Protein AF-A0A9Q5I5X5-F1 (afdb_monomer)

Nearest PDB structures (foldseek):
  6mdz-assembly2_B  TM=7.468E-01  e=8.535E-21  Homo sapiens
  4z4i-assembly1_A  TM=7.788E-01  e=8.279E-19  Homo sapiens
  7yfx-assembly1_A  TM=6.274E-01  e=2.556E-14  Homo sapiens
  9ij5-assembly1_A  TM=5.877E-01  e=1.198E-13  Mus musculus
  9ij0-assembly1_A  TM=5.237E-01  e=1.253E-14  Mus musculus

Mean predicted aligned error: 12.12 Å

Radius of gyration: 32.07 Å; Cα contacts (8 Å, |Δi|>4): 678; chains: 1; bounding box: 68×73×79 Å

InterPro domains:
  IPR003100 PAZ domain [PF02170] (154-248)
  IPR003100 PAZ domain [PS50821] (141-240)
  IPR036085 PAZ domain superfamily [SSF101690] (148-259)

Foldseek 3Di:
DDDDDDDFDWDWDFDQDDPPPADPDDRDRPTDTDTDDDDPDDDVVLVLCCLQVNCVPDDCVVVQVVVQCFLQVLLVVQFDDAPPDQWTWHDPPPPAWDDQDPFKTKGKTKHWGWDRHRNDIAIDIDIDIFMWTDKDQLQVVQVVCVVVDPDDDVFVFQAQFWKFFQLDPDTDIFGFHGFAPFFQQPDWDAGPVPGTDGNQVCCCVPSVDHDPCRHPGTWTWRDDPPDTDTHHSRRMIGDIPHTGDDDDDPSRVVSSVVVVPDDPVVRLCCCLVPVCVSSQLDPPGPPCVVVVHHHDSDDDDDDDDDDDDDDDPDDLADPDAAEFEEEEEEEEDEPPDPDDPVVLCVLLLVLVLVVCVVSVVRRHHHDNDYHYYYDYQDDCDPVCNQSLVVLVVVVVVCVPDPDHGQEYEYEYQDDPVRVVVSNCCCCVPVPNHHYDYYYSCCSNDPPNPD

Sequence (450 aa):
MCRASYMMALVIVTAPAPSSEELGVRTHNIPYFVTLVGPNPLKSADLAGYLRGENPDYDPAPIVSAFNLIVMAHAAHTGFRALTKDAYYFDPNADTGVPTRPSIKVINSFFASVRPVHKSLIVSVNTCMSMFHVLRSMANALREFMQQSRSAVPQKFFGNMRIVTSYLRYNRRNTVKVIGPGMARWTKIQSEKFGNITVEEYFQKKFHITLCYADDLPVVNVGKEGKDIFVPAELSKIVPGTLFTSELKSGESAALCAANNKMPAGYTQTITIKGLCLLGFEEGTPPIASFRIKILTNMAVVTACVLPAPLMVHGIQFARLAELKHLAVVVLKDGNIEESDSLLKVQVREAVKALIRKCHARGMNVNLDFIMQVLQLHHLSREDPYHDEDVDKVSRLFESLPGRPQIVLALMSNKNKHIYVGLHRYFDVGQDFQSVISLIENMLDKEGHD

Organism: Sanghuangporus baumii (NCBI:txid108892)

Structure (mmCIF, N/CA/C/O backbone):
data_AF-A0A9Q5I5X5-F1
#
_entry.id   AF-A0A9Q5I5X5-F1
#
loop_
_atom_site.group_PDB
_atom_site.id
_atom_site.type_symbol
_atom_site.label_atom_id
_atom_site.label_alt_id
_atom_site.label_comp_id
_atom_site.label_asym_id
_atom_site.label_entity_id
_atom_site.label_seq_id
_atom_site.pdbx_PDB_ins_code
_atom_site.Cartn_x
_atom_site.Cartn_y
_atom_site.Cartn_z
_atom_site.occupancy
_atom_site.B_iso_or_equiv
_atom_site.auth_seq_id
_atom_site.auth_comp_id
_atom_site.auth_asym_id
_atom_site.auth_atom_id
_atom_site.pdbx_PDB_model_num
ATOM 1 N N . MET A 1 1 ? -10.694 -45.005 31.596 1.00 32.09 1 MET A N 1
ATOM 2 C CA . MET A 1 1 ? -12.116 -44.600 31.548 1.00 32.09 1 MET A CA 1
ATOM 3 C C . MET A 1 1 ? -12.290 -43.318 32.354 1.00 32.09 1 MET A C 1
ATOM 5 O O . MET A 1 1 ? -12.273 -43.387 33.569 1.00 32.09 1 MET A O 1
ATOM 9 N N . CYS A 1 2 ? -12.431 -42.170 31.693 1.00 25.84 2 CYS A N 1
ATOM 10 C CA . CYS A 1 2 ? -13.027 -40.960 32.269 1.00 25.84 2 CYS A CA 1
ATOM 11 C C . CYS A 1 2 ? -13.888 -40.351 31.160 1.00 25.84 2 CYS A C 1
ATOM 13 O O . CYS A 1 2 ? -13.375 -39.692 30.260 1.00 25.84 2 CYS A O 1
ATOM 15 N N . ARG A 1 3 ? -15.186 -40.673 31.155 1.00 30.44 3 ARG A N 1
ATOM 16 C CA . ARG A 1 3 ? -16.169 -39.999 30.301 1.00 30.44 3 ARG A CA 1
ATOM 17 C C . ARG A 1 3 ? -16.450 -38.644 30.946 1.00 30.44 3 ARG A C 1
ATOM 19 O O . ARG A 1 3 ? -17.139 -38.588 31.957 1.00 30.44 3 ARG A O 1
ATOM 26 N N . ALA A 1 4 ? -15.896 -37.573 30.389 1.00 34.47 4 ALA A N 1
ATOM 27 C CA . ALA A 1 4 ? -16.369 -36.233 30.697 1.00 34.47 4 ALA A CA 1
ATOM 28 C C . ALA A 1 4 ? -17.728 -36.056 30.005 1.00 34.47 4 ALA A C 1
ATOM 30 O O . ALA A 1 4 ? -17.804 -36.055 28.777 1.00 34.47 4 ALA A O 1
ATOM 31 N N . SER A 1 5 ? -18.807 -35.978 30.784 1.00 35.97 5 SER A N 1
ATOM 32 C CA . SER A 1 5 ? -20.112 -35.549 30.280 1.00 35.97 5 SER A CA 1
ATOM 33 C C . SER A 1 5 ? -19.999 -34.102 29.805 1.00 35.97 5 SER A C 1
ATOM 35 O O . SER A 1 5 ? -19.711 -33.208 30.598 1.00 35.97 5 SER A O 1
ATOM 37 N N . TYR A 1 6 ? -20.206 -33.868 28.510 1.00 44.06 6 TYR A N 1
ATOM 38 C CA . TYR A 1 6 ? -20.207 -32.525 27.938 1.00 44.06 6 TYR A CA 1
ATOM 39 C C . TYR A 1 6 ? -21.566 -31.867 28.194 1.00 44.06 6 TYR A C 1
ATOM 41 O O . TYR A 1 6 ? -22.561 -32.192 27.551 1.00 44.06 6 TYR A O 1
ATOM 49 N N . MET A 1 7 ? -21.609 -30.960 29.168 1.00 40.69 7 MET A N 1
ATOM 50 C CA . MET A 1 7 ? -22.754 -30.086 29.423 1.00 40.69 7 MET A CA 1
ATOM 51 C C . MET A 1 7 ? -22.756 -28.942 28.398 1.00 40.69 7 MET A C 1
ATOM 53 O O . MET A 1 7 ? -21.748 -28.250 28.256 1.00 40.69 7 MET A O 1
ATOM 57 N N . MET A 1 8 ? -23.883 -28.701 27.718 1.00 41.53 8 MET A N 1
ATOM 58 C CA . MET A 1 8 ? -24.123 -27.406 27.071 1.00 41.53 8 MET A CA 1
ATOM 59 C C . MET A 1 8 ? -24.169 -26.342 28.169 1.00 41.53 8 MET A C 1
ATOM 61 O O . MET A 1 8 ? -25.060 -26.359 29.017 1.00 41.53 8 MET A O 1
ATOM 65 N N . ALA A 1 9 ? -23.197 -25.435 28.172 1.00 50.09 9 ALA A N 1
ATOM 66 C CA . ALA A 1 9 ? -23.188 -24.295 29.075 1.00 50.09 9 ALA A CA 1
ATOM 67 C C . ALA A 1 9 ? -23.824 -23.095 28.364 1.00 50.09 9 ALA A C 1
ATOM 69 O O . ALA A 1 9 ? -23.315 -22.621 27.344 1.00 50.09 9 ALA A O 1
ATOM 70 N N . LEU A 1 10 ? -24.940 -22.607 28.907 1.00 44.50 10 LEU A N 1
ATOM 71 C CA . LEU A 1 10 ? -25.486 -21.301 28.556 1.00 44.50 10 LEU A CA 1
ATOM 72 C C . LEU A 1 10 ? -24.720 -20.251 29.362 1.00 44.50 10 LEU A C 1
ATOM 74 O O . LEU A 1 10 ? -24.829 -20.214 30.587 1.00 44.50 10 LEU A O 1
ATOM 78 N N . VAL A 1 11 ? -23.945 -19.405 28.688 1.00 55.41 11 VAL A N 1
ATOM 79 C CA . VAL A 1 11 ? -23.274 -18.276 29.341 1.00 55.41 11 VAL A CA 1
ATOM 80 C C . VAL A 1 11 ? -24.090 -17.022 29.063 1.00 55.41 11 VAL A C 1
ATOM 82 O O . VAL A 1 11 ? -24.252 -16.614 27.911 1.00 55.41 11 VAL A O 1
ATOM 85 N N . ILE A 1 12 ? -24.617 -16.415 30.126 1.00 50.78 12 ILE A N 1
ATOM 86 C CA . ILE A 1 12 ? -25.290 -15.118 30.053 1.00 50.78 12 ILE A CA 1
ATOM 87 C C . ILE A 1 12 ? -24.215 -14.048 30.207 1.00 50.78 12 ILE A C 1
ATOM 89 O O . ILE A 1 12 ? -23.635 -13.892 31.280 1.00 50.78 12 ILE A O 1
ATOM 93 N N . VAL A 1 13 ? -23.945 -13.313 29.130 1.00 54.97 13 VAL A N 1
ATOM 94 C CA . VAL A 1 13 ? -23.037 -12.164 29.167 1.00 54.97 13 VAL A CA 1
ATOM 95 C C . VAL A 1 13 ? -23.876 -10.895 29.149 1.00 54.97 13 VAL A C 1
ATOM 97 O O . VAL A 1 13 ? -24.594 -10.615 28.188 1.00 54.97 13 VAL A O 1
ATOM 100 N N . THR A 1 14 ? -23.788 -10.110 30.219 1.00 44.34 14 THR A N 1
ATOM 101 C CA . THR A 1 14 ? -24.383 -8.773 30.284 1.00 44.34 14 THR A CA 1
ATOM 102 C C . THR A 1 14 ? -23.358 -7.753 29.811 1.00 44.34 14 THR A C 1
ATOM 104 O O . THR A 1 14 ? -22.406 -7.448 30.529 1.00 44.34 14 THR A O 1
ATOM 107 N N . ALA A 1 15 ? -23.544 -7.216 28.607 1.00 43.03 15 ALA A N 1
ATOM 108 C CA . ALA A 1 15 ? -22.810 -6.034 28.175 1.00 43.03 15 ALA A CA 1
ATOM 109 C C . ALA A 1 15 ? -23.585 -4.780 28.613 1.00 43.03 15 ALA A C 1
ATOM 111 O O . ALA A 1 15 ? -24.813 -4.754 28.461 1.00 43.03 15 ALA A O 1
ATOM 112 N N . PRO A 1 16 ? -22.916 -3.732 29.128 1.00 40.72 16 PRO A N 1
ATOM 113 C CA . PRO A 1 16 ? -23.581 -2.459 29.353 1.00 40.72 16 PRO A CA 1
ATOM 114 C C . PRO A 1 16 ? -24.124 -1.959 28.013 1.00 40.72 16 PRO A C 1
ATOM 116 O O . PRO A 1 16 ? -23.385 -1.851 27.030 1.00 40.72 16 PRO A O 1
ATOM 119 N N . ALA A 1 17 ? -25.428 -1.682 27.958 1.00 42.97 17 ALA A N 1
ATOM 120 C CA . ALA A 1 17 ? -26.002 -1.006 26.806 1.00 42.97 17 ALA A CA 1
ATOM 121 C C . ALA A 1 17 ? -25.261 0.333 26.624 1.00 42.97 17 ALA A C 1
ATOM 123 O O . ALA A 1 17 ? -25.012 1.020 27.621 1.00 42.97 17 ALA A O 1
ATOM 124 N N . PRO A 1 18 ? -24.881 0.728 25.393 1.00 39.88 18 PRO A N 1
ATOM 125 C CA . PRO A 1 18 ? -24.406 2.085 25.174 1.00 39.88 18 PRO A CA 1
ATOM 126 C C . PRO A 1 18 ? -25.508 3.024 25.662 1.00 39.88 18 PRO A C 1
ATOM 128 O O . PRO A 1 18 ? -26.647 2.907 25.215 1.00 39.88 18 PRO A O 1
ATOM 131 N N . SER A 1 19 ? -25.191 3.911 26.606 1.00 37.25 19 SER A N 1
ATOM 132 C CA . SER A 1 19 ? -26.142 4.879 27.143 1.00 37.25 19 SER A CA 1
ATOM 133 C C . SER A 1 19 ? -26.564 5.844 26.035 1.00 37.25 19 SER A C 1
ATOM 135 O O . SER A 1 19 ? -25.954 6.887 25.794 1.00 37.25 19 SER A O 1
ATOM 137 N N . SER A 1 20 ? -27.608 5.474 25.301 1.00 38.06 20 SER A N 1
ATOM 138 C CA . SER A 1 20 ? -28.408 6.410 24.533 1.00 38.06 20 SER A CA 1
ATOM 139 C C . SER A 1 20 ? -29.385 7.058 25.506 1.00 38.06 20 SER A C 1
ATOM 141 O O . SER A 1 20 ? -30.491 6.566 25.691 1.00 38.06 20 SER A O 1
ATOM 143 N N . GLU A 1 21 ? -28.990 8.173 26.123 1.00 40.88 21 GLU A N 1
ATOM 144 C CA . GLU A 1 21 ? -29.924 9.097 26.797 1.00 40.88 21 GLU A CA 1
ATOM 145 C C . GLU A 1 21 ? -30.805 9.862 25.784 1.00 40.88 21 GLU A C 1
ATOM 147 O O . GLU A 1 21 ? -31.084 11.052 25.914 1.00 40.88 21 GLU A O 1
ATOM 152 N N . GLU A 1 22 ? -31.241 9.187 24.727 1.00 40.22 22 GLU A N 1
ATOM 153 C CA . GLU A 1 22 ? -32.193 9.711 23.760 1.00 40.22 22 GLU A CA 1
ATOM 154 C C . GLU A 1 22 ? -33.179 8.612 23.438 1.00 40.22 22 GLU A C 1
ATOM 156 O O . GLU A 1 22 ? -32.832 7.691 22.703 1.00 40.22 22 GLU A O 1
ATOM 161 N N . LEU A 1 23 ? -34.357 8.760 24.040 1.00 36.06 23 LEU A N 1
ATOM 162 C CA . LEU A 1 23 ? -35.541 7.904 24.084 1.00 36.06 23 LEU A CA 1
ATOM 163 C C . LEU A 1 23 ? -35.753 7.433 25.517 1.00 36.06 23 LEU A C 1
ATOM 165 O O . LEU A 1 23 ? -34.896 6.777 26.100 1.00 36.06 23 LEU A O 1
ATOM 169 N N . GLY A 1 24 ? -36.910 7.776 26.086 1.00 37.19 24 GLY A N 1
ATOM 170 C CA . GLY A 1 24 ? -37.405 7.281 27.373 1.00 37.19 24 GLY A CA 1
ATOM 171 C C . GLY A 1 24 ? -37.709 5.781 27.335 1.00 37.19 24 GLY A C 1
ATOM 172 O O . GLY A 1 24 ? -38.827 5.359 27.612 1.00 37.19 24 GLY A O 1
ATOM 173 N N . VAL A 1 25 ? -36.716 4.976 26.973 1.00 33.78 25 VAL A N 1
ATOM 174 C CA . VAL A 1 25 ? -36.745 3.523 26.957 1.00 33.78 25 VAL A CA 1
ATOM 175 C C . VAL A 1 25 ? -35.820 3.066 28.070 1.00 33.78 25 VAL A C 1
ATOM 177 O O . VAL A 1 25 ? -34.659 3.464 28.152 1.00 33.78 25 VAL A O 1
ATOM 180 N N . ARG A 1 26 ? -36.388 2.269 28.972 1.00 35.97 26 ARG A N 1
ATOM 181 C CA . ARG A 1 26 ? -35.724 1.712 30.148 1.00 35.97 26 ARG A CA 1
ATOM 182 C C . ARG A 1 26 ? -34.348 1.157 29.774 1.00 35.97 26 ARG A C 1
ATOM 184 O O . ARG A 1 26 ? -34.212 0.422 28.798 1.00 35.97 26 ARG A O 1
ATOM 191 N N . THR A 1 27 ? -33.350 1.478 30.592 1.00 41.78 27 THR A N 1
ATOM 192 C CA . THR A 1 27 ? -32.043 0.822 30.626 1.00 41.78 27 THR A CA 1
ATOM 193 C C . THR A 1 27 ? -32.251 -0.669 30.870 1.00 41.78 27 THR A C 1
ATOM 195 O O . THR A 1 27 ? -32.379 -1.142 31.997 1.00 41.78 27 THR A O 1
ATOM 198 N N . HIS A 1 28 ? -32.365 -1.440 29.799 1.00 46.62 28 HIS A N 1
ATOM 199 C CA . HIS A 1 28 ? -32.334 -2.889 29.876 1.00 46.62 28 HIS A CA 1
ATOM 200 C C . HIS A 1 28 ? -30.960 -3.311 29.378 1.00 46.62 28 HIS A C 1
ATOM 202 O O . HIS A 1 28 ? -30.609 -3.074 28.223 1.00 46.62 28 HIS A O 1
ATOM 208 N N . ASN A 1 29 ? -30.156 -3.877 30.286 1.00 54.09 29 ASN A N 1
ATOM 209 C CA . ASN A 1 29 ? -28.996 -4.678 29.910 1.00 54.09 29 ASN A CA 1
ATOM 210 C C . ASN A 1 29 ? -29.470 -5.624 28.814 1.00 54.09 29 ASN A C 1
ATOM 212 O O . ASN A 1 29 ? -30.373 -6.413 29.075 1.00 54.09 29 ASN A O 1
ATOM 216 N N . ILE A 1 30 ? -28.934 -5.508 27.600 1.00 61.72 30 ILE A N 1
ATOM 217 C CA . ILE A 1 30 ? -29.308 -6.413 26.515 1.00 61.72 30 ILE A CA 1
ATOM 218 C C . ILE A 1 30 ? -28.668 -7.758 26.873 1.00 61.72 30 ILE A C 1
ATOM 220 O O . ILE A 1 30 ? -27.435 -7.840 26.882 1.00 61.72 30 ILE A O 1
ATOM 224 N N . PRO A 1 31 ? -29.452 -8.788 27.241 1.00 68.06 31 PRO A N 1
ATOM 225 C CA . PRO A 1 31 ? -28.880 -10.079 27.564 1.00 68.06 31 PRO A CA 1
ATOM 226 C C . PRO A 1 31 ? -28.430 -10.734 26.259 1.00 68.06 31 PRO A C 1
ATOM 228 O O . PRO A 1 31 ? -29.232 -10.940 25.348 1.00 68.06 31 PRO A O 1
ATOM 231 N N . TYR A 1 32 ? -27.143 -11.058 26.160 1.00 74.88 32 TYR A N 1
ATOM 232 C CA . TYR A 1 32 ? -26.642 -11.897 25.079 1.00 74.88 32 TYR A CA 1
ATOM 233 C C . TYR A 1 32 ? -26.634 -13.344 25.559 1.00 74.88 32 TYR A C 1
ATOM 235 O O . TYR A 1 32 ? -26.002 -13.676 26.565 1.00 74.88 32 TYR A O 1
ATOM 243 N N . PHE A 1 33 ? -27.340 -14.201 24.826 1.00 79.69 33 PHE A N 1
ATOM 244 C CA . PHE A 1 33 ? -27.335 -15.640 25.049 1.00 79.69 33 PHE A CA 1
ATOM 245 C C . PHE A 1 33 ? -26.257 -16.263 24.169 1.00 79.69 33 PHE A C 1
ATOM 247 O O . PHE A 1 33 ? -26.426 -16.385 22.956 1.00 79.69 33 PHE A O 1
ATOM 254 N N . VAL A 1 34 ? -25.131 -16.635 24.775 1.00 80.50 34 VAL A N 1
ATOM 255 C CA . VAL A 1 34 ? -24.061 -17.349 24.076 1.00 80.50 34 VAL A CA 1
ATOM 256 C C . VAL A 1 34 ? -24.222 -18.833 24.365 1.00 80.50 34 VAL A C 1
ATOM 258 O O . VAL A 1 34 ? -24.125 -19.272 25.512 1.00 80.50 34 VAL A O 1
ATOM 261 N N . THR A 1 35 ? -24.481 -19.606 23.312 1.00 81.06 35 THR A N 1
ATOM 262 C CA . THR A 1 35 ? -24.524 -21.066 23.396 1.00 81.06 35 THR A CA 1
ATOM 263 C C . THR A 1 35 ? -23.165 -21.615 22.999 1.00 81.06 35 THR A C 1
ATOM 265 O O . THR A 1 35 ? -22.752 -21.484 21.848 1.00 81.06 35 THR A O 1
ATOM 268 N N . LEU A 1 36 ? -22.470 -22.240 23.945 1.00 78.12 36 LEU A N 1
ATOM 269 C CA . LEU A 1 36 ? -21.253 -22.981 23.646 1.00 78.12 36 LEU A CA 1
ATOM 270 C C . LEU A 1 36 ? -21.645 -24.383 23.172 1.00 78.12 36 LEU A C 1
ATOM 272 O O . LEU A 1 36 ? -22.012 -25.245 23.970 1.00 78.12 36 LEU A O 1
ATOM 276 N N . VAL A 1 37 ? -21.593 -24.600 21.859 1.00 80.94 37 VAL A N 1
ATOM 277 C CA . VAL A 1 37 ? -21.683 -25.944 21.276 1.00 80.94 37 VAL A CA 1
ATOM 278 C C . VAL A 1 37 ? -20.314 -26.601 21.446 1.00 80.94 37 VAL A C 1
ATOM 280 O O . VAL A 1 37 ? -19.300 -25.937 21.245 1.00 80.94 37 VAL A O 1
ATOM 283 N N . GLY A 1 38 ? -20.303 -27.858 21.905 1.00 70.31 38 GLY A N 1
ATOM 284 C CA . GLY A 1 38 ? -19.133 -28.553 22.453 1.00 70.31 38 GLY A CA 1
ATOM 285 C C . GLY A 1 38 ? -17.821 -28.362 21.673 1.00 70.31 38 GLY A C 1
ATOM 286 O O . GLY A 1 38 ? -17.835 -28.155 20.459 1.00 70.31 38 GLY A O 1
ATOM 287 N N . PRO A 1 39 ? -16.665 -28.432 22.354 1.00 72.62 39 PRO A N 1
ATOM 288 C CA . PRO A 1 39 ? -15.393 -28.135 21.715 1.00 72.62 39 PRO A CA 1
ATOM 289 C C . PRO A 1 39 ? -15.088 -29.179 20.641 1.00 72.62 39 PRO A C 1
ATOM 291 O O . PRO A 1 39 ? -15.141 -30.375 20.918 1.00 72.62 39 PRO A O 1
ATOM 294 N N . ASN A 1 40 ? -14.706 -28.735 19.443 1.00 80.94 40 ASN A N 1
ATOM 295 C CA . ASN A 1 40 ? -13.972 -29.589 18.515 1.00 80.94 40 ASN A CA 1
ATOM 296 C C . ASN A 1 40 ? -12.549 -29.770 19.085 1.00 80.94 40 ASN A C 1
ATOM 298 O O . ASN A 1 40 ? -11.802 -28.787 19.130 1.00 80.94 40 ASN A O 1
ATOM 302 N N . PRO A 1 41 ? -12.176 -30.951 19.612 1.00 87.06 41 PRO A N 1
ATOM 303 C CA . PRO A 1 41 ? -10.925 -31.104 20.340 1.00 87.06 41 PRO A CA 1
ATOM 304 C C . PRO A 1 41 ? -9.737 -31.102 19.374 1.00 87.06 41 PRO A C 1
ATOM 306 O O . PRO A 1 41 ? -9.556 -32.027 18.589 1.00 87.06 41 PRO A O 1
ATOM 309 N N . LEU A 1 42 ? -8.885 -30.083 19.481 1.00 91.56 42 LEU A N 1
ATOM 310 C CA . LEU A 1 42 ? -7.644 -29.976 18.713 1.00 91.56 42 LEU A CA 1
ATOM 311 C C . LEU A 1 42 ? -6.486 -30.539 19.542 1.00 91.56 42 LEU A C 1
ATOM 313 O O . LEU A 1 42 ? -6.145 -29.992 20.591 1.00 91.56 42 LEU A O 1
ATOM 317 N N . LYS A 1 43 ? -5.884 -31.646 19.095 1.00 91.88 43 LYS A N 1
ATOM 318 C CA . LYS A 1 43 ? -4.808 -32.322 19.831 1.00 91.88 43 LYS A CA 1
ATOM 319 C C . LYS A 1 43 ? -3.441 -31.920 19.287 1.00 91.88 43 LYS A C 1
ATOM 321 O O . LYS A 1 43 ? -3.111 -32.179 18.135 1.00 91.88 43 LYS A O 1
ATOM 326 N N . SER A 1 44 ? -2.585 -31.379 20.152 1.00 90.31 44 SER A N 1
ATOM 327 C CA . SER A 1 44 ? -1.198 -31.057 19.785 1.00 90.31 44 SER A CA 1
ATOM 328 C C . SER A 1 44 ? -0.366 -32.296 19.423 1.00 90.31 44 SER A C 1
ATOM 330 O O . SER A 1 44 ? 0.612 -32.172 18.692 1.00 90.31 44 SER A O 1
ATOM 332 N N . ALA A 1 45 ? -0.754 -33.484 19.903 1.00 92.19 45 ALA A N 1
ATOM 333 C CA . ALA A 1 45 ? -0.107 -34.748 19.551 1.00 92.19 45 ALA A CA 1
ATOM 334 C C . ALA A 1 45 ? -0.254 -35.084 18.056 1.00 92.19 45 ALA A C 1
ATOM 336 O O . ALA A 1 45 ? 0.720 -35.514 17.440 1.00 92.19 45 ALA A O 1
ATOM 337 N N . ASP A 1 46 ? -1.427 -34.819 17.473 1.00 93.69 46 ASP A N 1
ATOM 338 C CA . ASP A 1 46 ? -1.703 -35.084 16.056 1.00 93.69 46 ASP A CA 1
ATOM 339 C C . ASP A 1 46 ? -0.855 -34.156 15.173 1.00 93.69 46 ASP A C 1
ATOM 341 O O . ASP A 1 46 ? -0.182 -34.609 14.245 1.00 93.69 46 ASP A O 1
ATOM 345 N N . LEU A 1 47 ? -0.761 -32.873 15.553 1.00 94.62 47 LEU A N 1
ATOM 346 C CA . LEU A 1 47 ? 0.163 -31.934 14.916 1.00 94.62 47 LEU A CA 1
ATOM 347 C C . LEU A 1 47 ? 1.617 -32.404 15.039 1.00 94.62 47 LEU A C 1
ATOM 349 O O . LEU A 1 47 ? 2.361 -32.332 14.070 1.00 94.62 47 LEU A O 1
ATOM 353 N N . ALA A 1 48 ? 2.040 -32.903 16.202 1.00 94.19 48 ALA A N 1
ATOM 354 C CA . ALA A 1 48 ? 3.407 -33.384 16.381 1.00 94.19 48 ALA A CA 1
ATOM 355 C C . ALA A 1 48 ? 3.731 -34.575 15.456 1.00 94.19 48 ALA A C 1
ATOM 357 O O . ALA A 1 48 ? 4.838 -34.632 14.921 1.00 94.19 48 ALA A O 1
ATOM 358 N N . GLY A 1 49 ? 2.773 -35.484 15.238 1.00 94.81 49 GLY A N 1
ATOM 359 C CA . GLY A 1 49 ? 2.893 -36.569 14.258 1.00 94.81 49 GLY A CA 1
ATOM 360 C C . GLY A 1 49 ? 3.019 -36.047 12.824 1.00 94.81 49 GLY A C 1
ATOM 361 O O . GLY A 1 49 ? 3.932 -36.447 12.101 1.00 94.81 49 GLY A O 1
ATOM 362 N N . TYR A 1 50 ? 2.185 -35.075 12.440 1.00 95.75 50 TYR A N 1
ATOM 363 C CA . TYR A 1 50 ? 2.280 -34.397 11.141 1.00 95.75 50 TYR A CA 1
ATOM 364 C C . TYR A 1 50 ? 3.650 -33.735 10.924 1.00 95.75 50 TYR A C 1
ATOM 366 O O . TYR A 1 50 ? 4.297 -33.957 9.903 1.00 95.75 50 TYR A O 1
ATOM 374 N N . LEU A 1 51 ? 4.161 -32.989 11.912 1.00 95.50 51 LEU A N 1
ATOM 375 C CA . LEU A 1 51 ? 5.461 -32.306 11.816 1.00 95.50 51 LEU A CA 1
ATOM 376 C C . LEU A 1 51 ? 6.643 -33.280 11.674 1.00 95.50 51 LEU A C 1
ATOM 378 O O . LEU A 1 51 ? 7.665 -32.923 11.083 1.00 95.50 51 LEU A O 1
ATOM 382 N N . ARG A 1 52 ? 6.524 -34.501 12.212 1.00 95.94 52 ARG A N 1
ATOM 383 C CA . ARG A 1 52 ? 7.520 -35.572 12.048 1.00 95.94 52 ARG A CA 1
ATOM 384 C C . ARG A 1 52 ? 7.372 -36.344 10.733 1.00 95.94 52 ARG A C 1
ATOM 386 O O . ARG A 1 52 ? 8.286 -37.087 10.387 1.00 95.94 52 ARG A O 1
ATOM 393 N N . GLY A 1 53 ? 6.280 -36.139 9.996 1.00 93.81 53 GLY A N 1
ATOM 394 C CA . GLY A 1 53 ? 5.948 -36.889 8.784 1.00 93.81 53 GLY A CA 1
ATOM 395 C C . GLY A 1 53 ? 5.306 -38.255 9.051 1.00 93.81 53 GLY A C 1
ATOM 396 O O . GLY A 1 53 ? 5.249 -39.075 8.146 1.00 93.81 53 GLY A O 1
ATOM 397 N N . GLU A 1 54 ? 4.834 -38.515 10.275 1.00 94.69 54 GLU A N 1
ATOM 398 C CA . GLU A 1 54 ? 4.185 -39.783 10.655 1.00 94.69 54 GLU A CA 1
ATOM 399 C C . GLU A 1 54 ? 2.740 -39.873 10.151 1.00 94.69 54 GLU A C 1
ATOM 401 O O . GLU A 1 54 ? 2.236 -40.964 9.906 1.00 94.69 54 GLU A O 1
ATOM 406 N N . ASN A 1 55 ? 2.073 -38.725 10.006 1.00 92.06 55 ASN A N 1
ATOM 407 C CA . ASN A 1 55 ? 0.710 -38.632 9.497 1.00 92.06 55 ASN A CA 1
ATOM 408 C C . ASN A 1 55 ? 0.615 -37.496 8.465 1.00 92.06 55 ASN A C 1
ATOM 410 O O . ASN A 1 55 ? 0.231 -36.383 8.829 1.00 92.06 55 ASN A O 1
ATOM 414 N N . PRO A 1 56 ? 1.026 -37.735 7.208 1.00 89.12 56 PRO A N 1
ATOM 415 C CA . PRO A 1 56 ? 1.037 -36.703 6.171 1.00 89.12 56 PRO A CA 1
ATOM 416 C C . PRO A 1 56 ? -0.371 -36.255 5.752 1.00 89.12 56 PRO A C 1
ATOM 418 O O . PRO A 1 56 ? -0.523 -35.128 5.292 1.00 89.12 56 PRO A O 1
ATOM 421 N N . ASP A 1 57 ? -1.387 -37.101 5.952 1.00 93.69 57 ASP A N 1
ATOM 422 C CA . ASP A 1 57 ? -2.778 -36.833 5.564 1.00 93.69 57 ASP A CA 1
ATOM 423 C C . ASP A 1 57 ? -3.555 -36.014 6.610 1.00 93.69 57 ASP A C 1
ATOM 425 O O . ASP A 1 57 ? -4.686 -35.590 6.368 1.00 93.69 57 ASP A O 1
ATOM 429 N N . TYR A 1 58 ? -2.976 -35.790 7.794 1.00 94.44 58 TYR A N 1
ATOM 430 C CA . TYR A 1 58 ? -3.568 -34.924 8.811 1.00 94.44 58 TYR A CA 1
ATOM 431 C C . TYR A 1 58 ? -3.654 -33.481 8.309 1.00 94.44 58 TYR A C 1
ATOM 433 O O . TYR A 1 58 ? -2.645 -32.912 7.904 1.00 94.44 58 TYR A O 1
ATOM 441 N N . ASP A 1 59 ? -4.831 -32.861 8.419 1.00 94.50 59 ASP A N 1
ATOM 442 C CA . ASP A 1 59 ? -5.014 -31.435 8.142 1.00 94.50 59 ASP A CA 1
ATOM 443 C C . ASP A 1 59 ? -4.602 -30.582 9.362 1.00 94.50 59 ASP A C 1
ATOM 445 O O . ASP A 1 59 ? -5.317 -30.549 10.374 1.00 94.50 59 ASP A O 1
ATOM 449 N N . PRO A 1 60 ? -3.472 -29.847 9.307 1.00 94.88 60 PRO A N 1
ATOM 450 C CA . PRO A 1 60 ? -3.044 -29.002 10.411 1.00 94.88 60 PRO A CA 1
ATOM 451 C C . PRO A 1 60 ? -3.794 -27.664 10.473 1.00 94.88 60 PRO A C 1
ATOM 453 O O . PRO A 1 60 ? -3.610 -26.930 11.447 1.00 94.88 60 PRO A O 1
ATOM 456 N N . ALA A 1 61 ? -4.613 -27.298 9.479 1.00 94.62 61 ALA A N 1
ATOM 457 C CA . ALA A 1 61 ? -5.186 -25.957 9.381 1.00 94.62 61 ALA A CA 1
ATOM 458 C C . ALA A 1 61 ? -6.026 -25.542 10.608 1.00 94.62 61 ALA A C 1
ATOM 460 O O . ALA A 1 61 ? -5.805 -24.432 11.109 1.00 94.62 61 ALA A O 1
ATOM 461 N N . PRO A 1 62 ? -6.911 -26.387 11.181 1.00 95.00 62 PRO A N 1
ATOM 462 C CA . PRO A 1 62 ? -7.705 -26.001 12.349 1.00 95.00 62 PRO A CA 1
ATOM 463 C C . PRO A 1 62 ? -6.851 -25.692 13.586 1.00 95.00 62 PRO A C 1
ATOM 465 O O . PRO A 1 62 ? -7.068 -24.685 14.265 1.00 95.00 62 PRO A O 1
ATOM 468 N N . ILE A 1 63 ? -5.837 -26.520 13.866 1.00 94.94 63 ILE A N 1
ATOM 469 C CA . ILE A 1 63 ? -4.951 -26.321 15.021 1.00 94.94 63 ILE A CA 1
ATOM 470 C C . ILE A 1 63 ? -3.972 -25.164 14.803 1.00 94.94 63 ILE A C 1
ATOM 472 O O . ILE A 1 63 ? -3.727 -24.390 15.728 1.00 94.94 63 ILE A O 1
ATOM 476 N N . VAL A 1 64 ? -3.478 -24.973 13.577 1.00 95.25 64 VAL A N 1
ATOM 477 C CA . VAL A 1 64 ? -2.665 -23.804 13.209 1.00 95.25 64 VAL A CA 1
ATOM 478 C C . VAL A 1 64 ? -3.481 -22.517 13.347 1.00 95.25 64 VAL A C 1
ATOM 480 O O . VAL A 1 64 ? -2.977 -21.533 13.884 1.00 95.25 64 VAL A O 1
ATOM 483 N N . SER A 1 65 ? -4.757 -22.521 12.950 1.00 94.31 65 SER A N 1
ATOM 484 C CA . SER A 1 65 ? -5.663 -21.386 13.153 1.00 94.31 65 SER A CA 1
ATOM 485 C C . SER A 1 65 ? -5.862 -21.072 14.638 1.00 94.31 65 SER A C 1
ATOM 487 O O . SER A 1 65 ? -5.815 -19.906 15.026 1.00 94.31 65 SER A O 1
ATOM 489 N N . ALA A 1 66 ? -6.030 -22.089 15.489 1.00 93.69 66 ALA A N 1
ATOM 490 C CA . ALA A 1 66 ? -6.118 -21.892 16.935 1.00 93.69 66 ALA A CA 1
ATOM 491 C C . ALA A 1 66 ? -4.834 -21.265 17.505 1.00 93.69 66 ALA A C 1
ATOM 493 O O . ALA A 1 66 ? -4.904 -20.302 18.268 1.00 93.69 66 ALA A O 1
ATOM 494 N N . PHE A 1 67 ? -3.658 -21.740 17.081 1.00 94.88 67 PHE A N 1
ATOM 495 C CA . PHE A 1 67 ? -2.388 -21.128 17.470 1.00 94.88 67 PHE A CA 1
ATOM 496 C C . PHE A 1 67 ? -2.248 -19.684 16.975 1.00 94.88 67 PHE A C 1
ATOM 498 O O . PHE A 1 67 ? -1.805 -18.832 17.741 1.00 94.88 67 PHE A O 1
ATOM 505 N N . ASN A 1 68 ? -2.679 -19.375 15.749 1.00 94.25 68 ASN A N 1
ATOM 506 C CA . ASN A 1 68 ? -2.700 -18.002 15.238 1.00 94.25 68 ASN A CA 1
ATOM 507 C C . ASN A 1 68 ? -3.574 -17.082 16.102 1.00 94.25 68 ASN A C 1
ATOM 509 O O . ASN A 1 68 ? -3.154 -15.972 16.418 1.00 94.25 68 ASN A O 1
ATOM 513 N N . LEU A 1 69 ? -4.751 -17.538 16.542 1.00 92.12 69 LEU A N 1
ATOM 514 C CA . LEU A 1 69 ? -5.602 -16.757 17.448 1.00 92.12 69 LEU A CA 1
ATOM 515 C C . LEU A 1 69 ? -4.906 -16.477 18.786 1.00 92.12 69 LEU A C 1
ATOM 517 O O . LEU A 1 69 ? -4.968 -15.352 19.274 1.00 92.12 69 LEU A O 1
ATOM 521 N N . ILE A 1 70 ? -4.213 -17.468 19.357 1.00 93.00 70 ILE A N 1
ATOM 522 C CA . ILE A 1 70 ? -3.488 -17.318 20.630 1.00 93.00 70 ILE A CA 1
ATOM 523 C C . ILE A 1 70 ? -2.327 -16.328 20.486 1.00 93.00 70 ILE A C 1
ATOM 525 O O . ILE A 1 70 ? -2.185 -15.420 21.303 1.00 93.00 70 ILE A O 1
ATOM 529 N N . VAL A 1 71 ? -1.517 -16.491 19.438 1.00 92.25 71 VAL A N 1
ATOM 530 C CA . VAL A 1 71 ? -0.330 -15.667 19.168 1.00 92.25 71 VAL A CA 1
ATOM 531 C C . VAL A 1 71 ? -0.712 -14.215 18.864 1.00 92.25 71 VAL A C 1
ATOM 533 O O . VAL A 1 71 ? -0.013 -13.302 19.287 1.00 92.25 71 VAL A O 1
ATOM 536 N N . MET A 1 72 ? -1.842 -13.975 18.193 1.00 89.94 72 MET A N 1
ATOM 537 C CA . MET A 1 72 ? -2.279 -12.618 17.835 1.00 89.94 72 MET A CA 1
ATOM 538 C C . MET A 1 72 ? -3.158 -11.939 18.893 1.00 89.94 72 MET A C 1
ATOM 540 O O . MET A 1 72 ? -3.407 -10.737 18.793 1.00 89.94 72 MET A O 1
ATOM 544 N N . ALA A 1 73 ? -3.628 -12.667 19.910 1.00 90.94 73 ALA A N 1
ATOM 545 C CA . ALA A 1 73 ? -4.574 -12.145 20.896 1.00 90.94 73 ALA A CA 1
ATOM 546 C C . ALA A 1 73 ? -4.046 -10.911 21.640 1.00 90.94 73 ALA A C 1
ATOM 548 O O . ALA A 1 73 ? -4.773 -9.929 21.781 1.00 90.94 73 ALA A O 1
ATOM 549 N N . HIS A 1 74 ? -2.782 -10.923 22.075 1.00 90.50 74 HIS A N 1
ATOM 550 C CA . HIS A 1 74 ? -2.189 -9.780 22.773 1.00 90.50 74 HIS A CA 1
ATOM 551 C C . HIS A 1 74 ? -2.196 -8.525 21.890 1.00 90.50 74 HIS A C 1
ATOM 553 O O . HIS A 1 74 ? -2.756 -7.498 22.273 1.00 90.50 74 HIS A O 1
ATOM 559 N N . ALA A 1 75 ? -1.666 -8.640 20.668 1.00 88.94 75 ALA A N 1
ATOM 560 C CA . ALA A 1 75 ? -1.646 -7.557 19.690 1.00 88.94 75 ALA A CA 1
ATOM 561 C C . ALA A 1 75 ? -3.056 -7.050 19.333 1.00 88.94 75 ALA A C 1
ATOM 563 O O . ALA A 1 75 ? -3.239 -5.863 19.069 1.00 88.94 75 ALA A O 1
ATOM 564 N N . ALA A 1 76 ? -4.069 -7.922 19.365 1.00 86.81 76 ALA A N 1
ATOM 565 C CA . ALA A 1 76 ? -5.460 -7.538 19.147 1.00 86.81 76 ALA A CA 1
ATOM 566 C C . ALA A 1 76 ? -6.064 -6.697 20.275 1.00 86.81 76 ALA A C 1
ATOM 568 O O . ALA A 1 76 ? -6.969 -5.902 20.015 1.00 86.81 76 ALA A O 1
ATOM 569 N N . HIS A 1 77 ? -5.567 -6.850 21.502 1.00 85.06 77 HIS A N 1
ATOM 570 C CA . HIS A 1 77 ? -5.998 -6.058 22.649 1.00 85.06 77 HIS A CA 1
ATOM 571 C C . HIS A 1 77 ? -5.231 -4.740 22.786 1.00 85.06 77 HIS A C 1
ATOM 573 O O . HIS A 1 77 ? -5.823 -3.734 23.176 1.00 85.06 77 HIS A O 1
ATOM 579 N N . THR A 1 78 ? -3.931 -4.739 22.486 1.00 84.50 78 THR A N 1
ATOM 580 C CA . THR A 1 78 ? -3.048 -3.578 22.696 1.00 84.50 78 THR A CA 1
ATOM 581 C C . THR A 1 78 ? -2.898 -2.701 21.455 1.00 84.50 78 THR A C 1
ATOM 583 O O . THR A 1 78 ? -2.680 -1.494 21.567 1.00 84.50 78 THR A O 1
ATOM 586 N N . GLY A 1 79 ? -3.033 -3.291 20.270 1.00 83.38 79 GLY A N 1
ATOM 587 C CA . GLY A 1 79 ? -2.951 -2.612 18.988 1.00 83.38 79 GLY A CA 1
ATOM 588 C C . GLY A 1 79 ? -4.312 -2.365 18.345 1.00 83.38 79 GLY A C 1
ATOM 589 O O . GLY A 1 79 ? -5.385 -2.556 18.918 1.00 83.38 79 GLY A O 1
ATOM 590 N N . PHE A 1 80 ? -4.267 -1.934 17.092 1.00 80.00 80 PHE A N 1
ATOM 591 C CA . PHE A 1 80 ? -5.430 -1.845 16.224 1.00 80.00 80 PHE A CA 1
ATOM 592 C C . PHE A 1 80 ? -5.090 -2.389 14.840 1.00 80.00 80 PHE A C 1
ATOM 594 O O . PHE A 1 80 ? -3.965 -2.287 14.353 1.00 80.00 80 PHE A O 1
ATOM 601 N N . ARG A 1 81 ? -6.095 -2.961 14.183 1.00 77.44 81 ARG A N 1
ATOM 602 C CA . ARG A 1 81 ? -5.971 -3.504 12.834 1.00 77.44 81 ARG A CA 1
ATOM 603 C C . ARG A 1 81 ? -6.577 -2.526 11.832 1.00 77.44 81 ARG A C 1
ATOM 605 O O . ARG A 1 81 ? -7.688 -2.034 12.039 1.00 77.44 81 ARG A O 1
ATOM 612 N N . ALA A 1 82 ? -5.859 -2.238 10.749 1.00 69.06 82 ALA A N 1
ATOM 613 C CA . ALA A 1 82 ? -6.450 -1.545 9.608 1.00 69.06 82 ALA A CA 1
ATOM 614 C C . ALA A 1 82 ? -7.348 -2.531 8.842 1.00 69.06 82 ALA A C 1
ATOM 616 O O . ALA A 1 82 ? -6.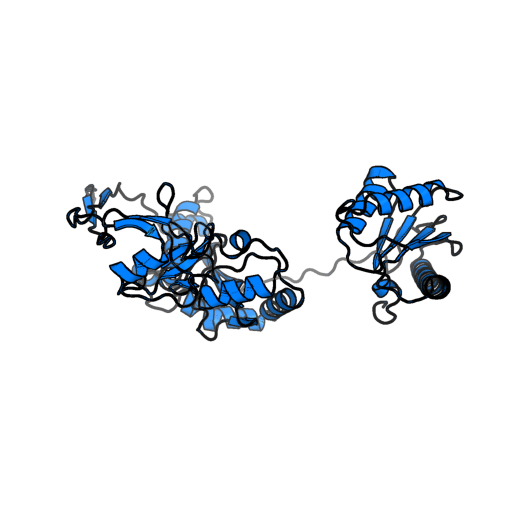958 -3.678 8.644 1.00 69.06 82 ALA A O 1
ATOM 617 N N . LEU A 1 83 ? -8.531 -2.087 8.399 1.00 59.62 83 LEU A N 1
ATOM 618 C CA . LEU 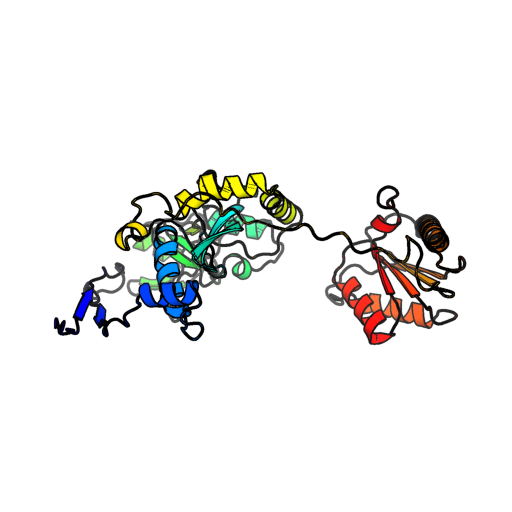A 1 83 ? -9.578 -2.925 7.779 1.00 59.62 83 LEU A CA 1
ATOM 619 C C . LEU A 1 83 ? -9.083 -3.847 6.647 1.00 59.62 83 LEU A C 1
ATOM 621 O O . LEU A 1 83 ? -9.685 -4.884 6.404 1.00 59.62 83 LEU A O 1
ATOM 625 N N . THR A 1 84 ? -7.992 -3.485 5.973 1.00 57.25 84 THR A N 1
ATOM 626 C CA . THR A 1 84 ? -7.462 -4.179 4.793 1.00 57.25 84 THR A CA 1
ATOM 627 C C . THR A 1 84 ? -6.178 -4.973 5.036 1.00 57.25 84 THR A C 1
ATOM 629 O O . THR A 1 84 ? -5.641 -5.534 4.086 1.00 57.25 84 THR A O 1
ATOM 632 N N . LYS A 1 85 ? -5.638 -5.014 6.264 1.00 62.47 85 LYS A N 1
ATOM 633 C CA . LYS A 1 85 ? -4.336 -5.655 6.532 1.00 62.47 85 LYS A CA 1
ATOM 634 C C . LYS A 1 85 ? -4.420 -6.638 7.685 1.00 62.47 85 LYS A C 1
ATOM 636 O O . LYS A 1 85 ? -5.068 -6.341 8.679 1.00 62.47 85 LYS A O 1
ATOM 641 N N . ASP A 1 86 ? -3.734 -7.775 7.580 1.00 73.19 86 ASP A N 1
ATOM 642 C CA . ASP A 1 86 ? -3.617 -8.769 8.664 1.00 73.19 86 ASP A CA 1
ATOM 643 C C . ASP A 1 86 ? -2.629 -8.362 9.770 1.00 73.19 86 ASP A C 1
ATOM 645 O O . ASP A 1 86 ? -2.488 -9.060 10.770 1.00 73.19 86 ASP A O 1
ATOM 649 N N . ALA A 1 87 ? -1.954 -7.223 9.618 1.00 83.19 87 ALA A N 1
ATOM 650 C CA . ALA A 1 87 ? -0.981 -6.724 10.577 1.00 83.19 87 ALA A CA 1
ATOM 651 C C . ALA A 1 87 ? -1.615 -5.823 11.646 1.00 83.19 87 ALA A C 1
ATOM 653 O O . ALA A 1 87 ? -2.583 -5.097 11.390 1.00 83.19 87 ALA A O 1
ATOM 654 N N . TYR A 1 88 ? -1.009 -5.827 12.832 1.00 85.25 88 TYR A N 1
ATOM 655 C CA . TYR A 1 88 ? -1.392 -4.952 13.933 1.00 85.25 88 TYR A CA 1
ATOM 656 C C . TYR A 1 88 ? -0.486 -3.736 13.983 1.00 85.25 88 TYR A C 1
ATOM 658 O O . TYR A 1 88 ? 0.740 -3.831 13.883 1.00 85.25 88 TYR A O 1
ATOM 666 N N . TYR A 1 89 ? -1.126 -2.587 14.134 1.00 82.69 89 TYR A N 1
ATOM 667 C CA . TYR A 1 89 ? -0.500 -1.295 14.324 1.00 82.69 89 TYR A CA 1
ATOM 668 C C . TYR A 1 89 ? -0.604 -0.916 15.793 1.00 82.69 89 TYR A C 1
ATOM 670 O O . TYR A 1 89 ? -1.584 -1.233 16.468 1.00 82.69 89 TYR A O 1
ATOM 678 N N . PHE A 1 90 ? 0.406 -0.213 16.276 1.00 78.56 90 PHE A N 1
ATOM 679 C CA . PHE A 1 90 ? 0.523 0.188 17.672 1.00 78.56 90 PHE A CA 1
ATOM 680 C C . PHE A 1 90 ? 0.617 1.716 17.752 1.00 78.56 90 PHE A C 1
ATOM 682 O O . PHE A 1 90 ? 0.804 2.367 16.721 1.00 78.56 90 PHE A O 1
ATOM 689 N N . ASP A 1 91 ? 0.395 2.286 18.943 1.00 64.69 91 ASP A N 1
ATOM 690 C CA . ASP A 1 91 ? 0.097 3.716 19.144 1.00 64.69 91 ASP A CA 1
ATOM 691 C C . ASP A 1 91 ? 0.986 4.655 18.290 1.00 64.69 91 ASP A C 1
ATOM 693 O O . ASP A 1 91 ? 2.215 4.619 18.420 1.00 64.69 91 ASP A O 1
ATOM 697 N N . PRO A 1 92 ? 0.392 5.520 17.438 1.00 53.50 92 PRO A N 1
ATOM 698 C CA . PRO A 1 92 ? 1.129 6.500 16.638 1.00 53.50 92 PRO A CA 1
ATOM 699 C C . PRO A 1 92 ? 1.886 7.547 17.460 1.00 53.50 92 PRO A C 1
ATOM 701 O O . PRO A 1 92 ? 2.795 8.187 16.929 1.00 53.50 92 PRO A O 1
ATOM 704 N N . ASN A 1 93 ? 1.483 7.775 18.712 1.00 49.91 93 ASN A N 1
ATOM 705 C CA . ASN A 1 93 ? 2.101 8.734 19.628 1.00 49.91 93 ASN A CA 1
ATOM 706 C C . ASN A 1 93 ? 3.310 8.150 20.365 1.00 49.91 93 ASN A C 1
ATOM 708 O O . ASN A 1 93 ? 4.058 8.900 20.986 1.00 49.91 93 ASN A O 1
ATOM 712 N N . ALA A 1 94 ? 3.531 6.838 20.271 1.00 57.19 94 ALA A N 1
ATOM 713 C CA . ALA A 1 94 ? 4.801 6.252 20.656 1.00 57.19 94 ALA A CA 1
ATOM 714 C C . ALA A 1 94 ? 5.892 6.632 19.634 1.00 57.19 94 ALA A C 1
ATOM 716 O O . ALA A 1 94 ? 5.619 7.075 18.508 1.00 57.19 94 ALA A O 1
ATOM 717 N N . ASP A 1 95 ? 7.153 6.429 20.011 1.00 55.28 95 ASP A N 1
ATOM 718 C CA . ASP A 1 95 ? 8.335 6.678 19.174 1.00 55.28 95 ASP A CA 1
ATOM 719 C C . ASP A 1 95 ? 8.520 5.578 18.095 1.00 55.28 95 ASP A C 1
ATOM 721 O O . ASP A 1 95 ? 9.571 4.959 17.893 1.00 55.28 95 ASP A O 1
ATOM 725 N N . THR A 1 96 ? 7.404 5.221 17.459 1.00 56.41 96 THR A N 1
ATOM 726 C CA . THR A 1 96 ? 7.221 4.049 16.596 1.00 56.41 96 THR A CA 1
ATOM 727 C C . THR A 1 96 ? 7.006 4.423 15.136 1.00 56.41 96 THR A C 1
ATOM 729 O O . THR A 1 96 ? 6.909 3.524 14.297 1.00 56.41 96 THR A O 1
ATOM 732 N N . GLY A 1 97 ? 6.954 5.715 14.804 1.00 66.50 97 GLY A N 1
ATOM 733 C CA . GLY A 1 97 ? 6.643 6.164 13.453 1.00 66.50 97 GLY A CA 1
ATOM 734 C C . GLY A 1 97 ? 7.398 7.408 13.002 1.00 66.50 97 GLY A C 1
ATOM 735 O O . GLY A 1 97 ? 7.881 8.184 13.820 1.00 66.50 97 GLY A O 1
ATOM 736 N N . VAL A 1 98 ? 7.449 7.607 11.688 1.00 75.12 98 VAL A N 1
ATOM 737 C CA . VAL A 1 98 ? 8.162 8.715 11.042 1.00 75.12 98 VAL A CA 1
ATOM 738 C C . VAL A 1 98 ? 7.143 9.772 10.605 1.00 75.12 98 VAL A C 1
ATOM 740 O O . VAL A 1 98 ? 6.219 9.441 9.850 1.00 75.12 98 VAL A O 1
ATOM 743 N N . PRO A 1 99 ? 7.235 11.025 11.089 1.00 75.75 99 PRO A N 1
ATOM 744 C CA . PRO A 1 99 ? 6.361 12.094 10.620 1.00 75.75 99 PRO A CA 1
ATOM 745 C C . PRO A 1 99 ? 6.649 12.376 9.142 1.00 75.75 99 PRO A C 1
ATOM 747 O O . PRO A 1 99 ? 7.800 12.510 8.744 1.00 75.75 99 PRO A O 1
ATOM 750 N N . THR A 1 100 ? 5.596 12.456 8.326 1.00 78.00 100 THR A N 1
ATOM 751 C CA . THR A 1 100 ? 5.723 12.769 6.886 1.00 78.00 100 THR A CA 1
ATOM 752 C C . THR A 1 100 ? 5.161 14.146 6.576 1.00 78.00 100 THR A C 1
ATOM 754 O O . THR A 1 100 ? 5.795 14.954 5.906 1.00 78.00 100 THR A O 1
ATOM 757 N N . ARG A 1 101 ? 3.974 14.439 7.114 1.00 77.44 101 ARG A N 1
ATOM 758 C CA . ARG A 1 101 ? 3.305 15.742 7.081 1.00 77.44 101 ARG A CA 1
ATOM 759 C C . ARG A 1 101 ? 2.654 15.989 8.443 1.00 77.44 101 ARG A C 1
ATOM 761 O O . ARG A 1 101 ? 2.437 15.027 9.180 1.00 77.44 101 ARG A O 1
ATOM 768 N N . PRO A 1 102 ? 2.261 17.233 8.774 1.00 74.44 102 PRO A N 1
ATOM 769 C CA . PRO A 1 102 ? 1.626 17.538 10.061 1.00 74.44 102 PRO A CA 1
ATOM 770 C C . PRO A 1 102 ? 0.392 16.677 10.384 1.00 74.44 102 PRO A C 1
ATOM 772 O O . PRO A 1 102 ? 0.050 16.486 11.545 1.00 74.44 102 PRO A O 1
ATOM 775 N N . SER A 1 103 ? -0.281 16.145 9.360 1.00 75.75 103 SER A N 1
ATOM 776 C CA . SER A 1 103 ? -1.518 15.377 9.489 1.00 75.75 103 SER A CA 1
ATOM 777 C C . SER A 1 103 ? -1.356 13.858 9.366 1.00 75.75 103 SER A C 1
ATOM 779 O O . SER A 1 103 ? -2.336 13.141 9.593 1.00 75.75 103 SER A O 1
ATOM 781 N N . ILE A 1 104 ? -0.169 13.358 8.990 1.00 80.19 104 ILE A N 1
ATOM 782 C CA . ILE A 1 104 ? 0.056 11.945 8.650 1.00 80.19 104 ILE A CA 1
ATOM 783 C C . ILE A 1 104 ? 1.430 11.465 9.140 1.00 80.19 104 ILE A C 1
ATOM 785 O O . ILE A 1 104 ? 2.466 12.097 8.908 1.00 80.19 104 ILE A O 1
ATOM 789 N N . LYS A 1 105 ? 1.450 10.283 9.757 1.00 84.12 105 LYS A N 1
ATOM 790 C CA . LYS A 1 105 ? 2.659 9.604 10.236 1.00 84.12 105 LYS A CA 1
ATOM 791 C C . LYS A 1 105 ? 2.746 8.205 9.628 1.00 84.12 105 LYS A C 1
ATOM 793 O O . LYS A 1 105 ? 1.730 7.522 9.503 1.00 84.12 105 LYS A O 1
ATOM 798 N N . VAL A 1 106 ? 3.945 7.772 9.247 1.00 85.25 106 VAL A N 1
ATOM 799 C CA . VAL A 1 106 ? 4.218 6.371 8.886 1.00 85.25 106 VAL A CA 1
ATOM 800 C C . VAL A 1 106 ? 4.349 5.576 10.174 1.00 85.25 106 VAL A C 1
ATOM 802 O O . VAL A 1 106 ? 5.116 5.967 11.046 1.00 85.25 106 VAL A O 1
ATOM 805 N N . ILE A 1 107 ? 3.628 4.469 10.297 1.00 82.56 107 ILE A N 1
ATOM 806 C CA . ILE A 1 107 ? 3.603 3.624 11.493 1.00 82.56 107 ILE A CA 1
ATOM 807 C C . ILE A 1 107 ? 4.061 2.219 11.134 1.00 82.56 107 ILE A C 1
ATOM 809 O O . ILE A 1 107 ? 3.623 1.650 10.130 1.00 82.56 107 ILE A O 1
ATOM 813 N N . ASN A 1 108 ? 4.915 1.663 11.993 1.00 81.38 108 ASN A N 1
ATOM 814 C CA . ASN A 1 108 ? 5.313 0.265 11.943 1.00 81.38 108 ASN A CA 1
ATOM 815 C C . ASN A 1 108 ? 4.186 -0.646 12.435 1.00 81.38 108 ASN A C 1
ATOM 817 O O . ASN A 1 108 ? 3.554 -0.398 13.460 1.00 81.38 108 ASN A O 1
ATOM 821 N N . SER A 1 109 ? 3.992 -1.741 11.723 1.00 86.19 109 SER A N 1
ATOM 822 C CA . SER A 1 109 ? 3.097 -2.826 12.095 1.00 86.19 109 SER A CA 1
ATOM 823 C C . SER A 1 109 ? 3.829 -4.144 12.090 1.00 86.19 109 SER A C 1
ATOM 825 O O . SER A 1 109 ? 4.822 -4.320 11.380 1.00 86.19 109 SER A O 1
ATOM 827 N N . PHE A 1 110 ? 3.290 -5.063 12.876 1.00 88.31 110 PHE A N 1
ATOM 828 C CA . PHE A 1 110 ? 3.807 -6.405 13.016 1.00 88.31 110 PHE A CA 1
ATOM 829 C C . PHE A 1 110 ? 2.702 -7.394 12.672 1.00 88.31 110 PHE A C 1
ATOM 831 O O . PHE A 1 110 ? 1.553 -7.264 13.100 1.00 88.31 110 PHE A O 1
ATOM 838 N N . PHE A 1 111 ? 3.066 -8.372 11.862 1.00 88.81 111 PHE A N 1
ATOM 839 C CA . PHE A 1 111 ? 2.254 -9.529 11.543 1.00 88.81 111 PHE A CA 1
ATOM 840 C C . PHE A 1 111 ? 2.975 -10.752 12.082 1.00 88.81 111 PHE A C 1
ATOM 842 O O . PHE A 1 111 ? 4.170 -10.902 11.828 1.00 88.81 111 PHE A O 1
ATOM 849 N N . ALA A 1 112 ? 2.266 -11.623 12.791 1.00 91.25 112 ALA A N 1
ATOM 850 C CA . ALA A 1 112 ? 2.799 -12.913 13.186 1.00 91.25 112 ALA A CA 1
ATOM 851 C C . ALA A 1 112 ? 1.879 -14.037 12.718 1.00 91.25 112 ALA A C 1
ATOM 853 O O . ALA A 1 112 ? 0.658 -13.904 12.686 1.00 91.25 112 ALA A O 1
ATOM 854 N N . SER A 1 113 ? 2.487 -15.149 12.323 1.00 93.31 113 SER A N 1
ATOM 855 C CA . SER A 1 113 ? 1.769 -16.349 11.912 1.00 93.31 113 SER A CA 1
ATOM 856 C C . SER A 1 113 ? 2.528 -17.591 12.332 1.00 93.31 113 SER A C 1
ATOM 858 O O . SER A 1 113 ? 3.750 -17.660 12.221 1.00 93.31 113 SER A O 1
ATOM 860 N N . VAL A 1 114 ? 1.795 -18.587 12.794 1.00 95.56 114 VAL A N 1
ATOM 861 C CA . VAL A 1 114 ? 2.310 -19.900 13.141 1.00 95.56 114 VAL A CA 1
ATOM 862 C C . VAL A 1 114 ? 2.361 -20.750 11.880 1.00 95.56 114 VAL A C 1
ATOM 864 O O . VAL A 1 114 ? 1.373 -20.865 11.155 1.00 95.56 114 VAL A O 1
ATOM 867 N N . ARG A 1 115 ? 3.530 -21.328 11.600 1.00 95.25 115 ARG A N 1
ATOM 868 C CA . ARG A 1 115 ? 3.796 -22.127 10.405 1.00 95.25 115 ARG A CA 1
ATOM 869 C C . ARG A 1 115 ? 4.384 -23.484 10.793 1.00 95.25 115 ARG A C 1
ATOM 871 O O . ARG A 1 115 ? 5.418 -23.515 11.468 1.00 95.25 115 ARG A O 1
ATOM 878 N N . PRO A 1 116 ? 3.755 -24.598 10.379 1.00 95.06 116 PRO A N 1
ATOM 879 C CA . PRO A 1 116 ? 4.355 -25.914 10.529 1.00 95.06 116 PRO A CA 1
ATOM 880 C C . PRO A 1 116 ? 5.589 -26.018 9.626 1.00 95.06 116 PRO A C 1
ATOM 882 O O . PRO A 1 116 ? 5.536 -25.665 8.449 1.00 95.06 116 PRO A O 1
ATOM 885 N N . VAL A 1 117 ? 6.699 -26.498 10.177 1.00 92.88 117 VAL A N 1
ATOM 886 C CA . VAL A 1 117 ? 7.918 -26.832 9.430 1.00 92.88 117 VAL A CA 1
ATOM 887 C C . VAL A 1 117 ? 8.369 -28.237 9.810 1.00 92.88 117 VAL A C 1
ATOM 889 O O . VAL A 1 117 ? 7.901 -28.807 10.794 1.00 92.88 117 VAL A O 1
ATOM 892 N N . HIS A 1 118 ? 9.291 -28.825 9.052 1.00 90.38 118 HIS A N 1
ATOM 893 C CA . HIS A 1 118 ? 9.778 -30.158 9.389 1.00 90.38 118 HIS A CA 1
ATOM 894 C C . HIS A 1 118 ? 10.322 -30.198 10.831 1.00 90.38 118 HIS A C 1
ATOM 896 O O . HIS A 1 118 ? 11.206 -29.418 11.189 1.00 90.38 118 HIS A O 1
ATOM 902 N N . LYS A 1 119 ? 9.766 -31.098 11.654 1.00 91.56 119 LYS A N 1
ATOM 903 C CA . LYS A 1 119 ? 10.100 -31.330 13.072 1.00 91.56 119 LYS A CA 1
ATOM 904 C C . LYS A 1 119 ? 9.913 -30.140 14.023 1.00 91.56 119 LYS A C 1
ATOM 906 O O . LYS A 1 119 ? 10.334 -30.232 15.173 1.00 91.56 119 LYS A O 1
ATOM 911 N N . SER A 1 120 ? 9.296 -29.038 13.598 1.00 91.88 120 SER A N 1
ATOM 912 C CA . SER A 1 120 ? 9.141 -27.857 14.454 1.00 91.88 120 SER A CA 1
ATOM 913 C C . SER A 1 120 ? 7.934 -27.002 14.068 1.00 91.88 120 SER A C 1
ATOM 915 O O . SER A 1 120 ? 7.332 -27.159 13.010 1.00 91.88 120 SER A O 1
ATOM 917 N N . LEU A 1 121 ? 7.572 -26.074 14.946 1.00 93.75 121 LEU A N 1
ATOM 918 C CA . LEU A 1 121 ? 6.526 -25.086 14.727 1.00 93.75 121 LEU A CA 1
ATOM 919 C C . LEU A 1 121 ? 7.158 -23.700 14.870 1.00 93.75 121 LEU A C 1
ATOM 921 O O . LEU A 1 121 ? 7.713 -23.383 15.920 1.00 93.75 121 LEU A O 1
ATOM 925 N N . ILE A 1 122 ? 7.106 -22.886 13.817 1.00 95.31 122 ILE A N 1
ATOM 926 C CA . ILE A 1 122 ? 7.766 -21.574 13.787 1.00 95.31 122 ILE A CA 1
ATOM 927 C C . ILE A 1 122 ? 6.722 -20.465 13.828 1.00 95.31 122 ILE A C 1
ATOM 929 O O . ILE A 1 122 ? 5.711 -20.525 13.133 1.00 95.31 122 ILE A O 1
ATOM 933 N N . VAL A 1 123 ? 7.000 -19.415 14.599 1.00 94.69 123 VAL A N 1
ATOM 934 C CA . VAL A 1 123 ? 6.269 -18.149 14.513 1.00 94.69 123 VAL A CA 1
ATOM 935 C C . VAL A 1 123 ? 7.005 -17.243 13.528 1.00 94.69 123 VAL A C 1
ATOM 937 O O . VAL A 1 123 ? 8.077 -16.721 13.817 1.00 94.69 123 VAL A O 1
ATOM 940 N N . SER A 1 124 ? 6.446 -17.086 12.333 1.00 93.56 124 SER A N 1
ATOM 941 C CA . SER A 1 124 ? 6.931 -16.147 11.325 1.00 93.56 124 SER A CA 1
ATOM 942 C C . SER A 1 124 ? 6.428 -14.750 11.666 1.00 93.56 124 SER A C 1
ATOM 944 O O . SER A 1 124 ? 5.217 -14.523 11.666 1.00 93.56 124 SER A O 1
ATOM 946 N N . VAL A 1 125 ? 7.355 -13.831 11.945 1.00 91.56 125 VAL A N 1
ATOM 947 C CA . VAL A 1 125 ? 7.070 -12.421 12.230 1.00 91.56 125 VAL A CA 1
ATOM 948 C C . VAL A 1 125 ? 7.572 -11.553 11.087 1.00 91.56 125 VAL A C 1
ATOM 950 O O . VAL A 1 125 ? 8.752 -11.597 10.755 1.00 91.56 125 VAL A O 1
ATOM 953 N N . ASN A 1 126 ? 6.689 -10.728 10.533 1.00 88.12 126 ASN A N 1
ATOM 954 C CA . ASN A 1 126 ? 7.017 -9.751 9.503 1.00 88.12 126 ASN A CA 1
ATOM 955 C C . ASN A 1 126 ? 6.665 -8.342 9.968 1.00 88.12 126 ASN A C 1
ATOM 957 O O . ASN A 1 126 ? 5.687 -8.126 10.686 1.00 88.12 126 ASN A O 1
ATOM 961 N N . THR A 1 127 ? 7.444 -7.373 9.501 1.00 85.50 127 THR A N 1
ATOM 962 C CA . THR A 1 127 ? 7.129 -5.955 9.658 1.00 85.50 127 THR A CA 1
ATOM 963 C C . THR A 1 127 ? 6.530 -5.408 8.380 1.00 85.50 127 THR A C 1
ATOM 965 O O . THR A 1 127 ? 7.048 -5.664 7.296 1.00 85.50 127 THR A O 1
ATOM 968 N N . CYS A 1 128 ? 5.508 -4.578 8.503 1.00 82.38 128 CYS A N 1
ATOM 969 C CA . CYS A 1 128 ? 5.072 -3.718 7.412 1.00 82.38 128 CYS A CA 1
ATOM 970 C C . CYS A 1 128 ? 4.852 -2.298 7.917 1.00 82.38 128 CYS A C 1
ATOM 972 O O . CYS A 1 128 ? 4.712 -2.063 9.115 1.00 82.38 128 CYS A O 1
ATOM 974 N N . MET A 1 129 ? 4.836 -1.332 7.007 1.00 84.31 129 MET A N 1
ATOM 975 C CA . MET A 1 129 ? 4.623 0.071 7.349 1.00 84.31 129 MET A CA 1
ATOM 976 C C . MET A 1 129 ? 3.432 0.618 6.588 1.00 84.31 129 MET A C 1
ATOM 978 O O . MET A 1 129 ? 3.117 0.181 5.478 1.00 84.31 129 MET A O 1
ATOM 982 N N . SER A 1 130 ? 2.697 1.541 7.195 1.00 85.69 130 SER A N 1
ATOM 983 C CA . SER A 1 130 ? 1.612 2.254 6.515 1.00 85.69 130 SER A CA 1
ATOM 984 C C . SER A 1 130 ? 1.417 3.634 7.105 1.00 85.69 130 SER A C 1
ATOM 986 O O . SER A 1 130 ? 1.833 3.904 8.227 1.00 85.69 130 SER A O 1
ATOM 988 N N . MET A 1 131 ? 0.792 4.510 6.333 1.00 85.12 131 MET A N 1
ATOM 989 C CA . MET A 1 131 ? 0.545 5.886 6.732 1.00 85.12 131 MET A CA 1
ATOM 990 C C . MET A 1 131 ? -0.807 6.007 7.422 1.00 85.12 131 MET A C 1
ATOM 992 O O . MET A 1 131 ? -1.804 5.467 6.948 1.00 85.12 131 MET A O 1
ATOM 996 N N . PHE A 1 132 ? -0.838 6.717 8.545 1.00 83.12 132 PHE A N 1
ATOM 997 C CA . PHE A 1 132 ? -2.038 6.933 9.342 1.00 83.12 132 PHE A CA 1
ATOM 998 C C . PHE A 1 132 ? -2.212 8.396 9.677 1.00 83.12 132 PHE A C 1
ATOM 1000 O O . PHE A 1 132 ? -1.243 9.126 9.899 1.00 83.12 132 PHE A O 1
ATOM 1007 N N . HIS A 1 133 ? -3.473 8.793 9.789 1.00 79.56 133 HIS A N 1
ATOM 1008 C CA . HIS A 1 133 ? -3.813 10.089 10.342 1.00 79.56 133 HIS A CA 1
ATOM 1009 C C . HIS A 1 133 ? -3.413 10.173 11.816 1.00 79.56 133 HIS A C 1
ATOM 1011 O O . HIS A 1 133 ? -3.669 9.257 12.605 1.00 79.56 133 HIS A O 1
ATOM 1017 N N . VAL A 1 134 ? -2.795 11.296 12.175 1.00 79.31 134 VAL A N 1
ATOM 1018 C CA . VAL A 1 134 ? -2.483 11.639 13.567 1.00 79.31 134 VAL A CA 1
ATOM 1019 C C . VAL A 1 134 ? -3.721 12.252 14.229 1.00 79.31 134 VAL A C 1
ATOM 1021 O O . VAL A 1 134 ? -4.592 12.797 13.543 1.00 79.31 134 VAL A O 1
ATOM 1024 N N . LEU A 1 135 ? -3.809 12.161 15.561 1.00 79.75 135 LEU A N 1
ATOM 1025 C CA . LEU A 1 135 ? -4.877 12.792 16.336 1.00 79.75 135 LEU A CA 1
ATOM 1026 C C . LEU A 1 135 ? -4.970 14.281 15.994 1.00 79.75 135 LEU A C 1
ATOM 1028 O O . LEU A 1 135 ? -4.019 15.031 16.209 1.00 79.75 135 LEU A O 1
ATOM 1032 N N . ARG A 1 136 ? -6.128 14.724 15.503 1.00 82.06 136 ARG A N 1
ATOM 1033 C CA . ARG A 1 136 ? -6.352 16.139 15.195 1.00 82.06 136 ARG A CA 1
ATOM 1034 C C . ARG A 1 136 ? -7.823 16.526 15.228 1.00 82.06 136 ARG A C 1
ATOM 1036 O O . ARG A 1 136 ? -8.704 15.678 15.110 1.00 82.06 136 ARG A O 1
ATOM 1043 N N . SER A 1 137 ? -8.084 17.824 15.361 1.00 89.38 137 SER A N 1
ATOM 1044 C CA . SER A 1 137 ? -9.431 18.381 15.204 1.00 89.38 137 SER A CA 1
ATOM 1045 C C . SER A 1 137 ? -9.957 18.113 13.791 1.00 89.38 137 SER A C 1
ATOM 1047 O O . SER A 1 137 ? -9.267 18.404 12.810 1.00 89.38 137 SER A O 1
ATOM 1049 N N . MET A 1 138 ? -11.176 17.574 13.695 1.00 90.38 138 MET A N 1
ATOM 1050 C CA . MET A 1 138 ? -11.853 17.351 12.416 1.00 90.38 138 MET A CA 1
ATOM 1051 C C . MET A 1 138 ? -12.131 18.682 11.705 1.00 90.38 138 MET A C 1
ATOM 1053 O O . MET A 1 138 ? -11.978 18.766 10.489 1.00 90.38 138 MET A O 1
ATOM 1057 N N . ALA A 1 139 ? -12.439 19.745 12.456 1.00 91.50 139 ALA A N 1
ATOM 1058 C CA . ALA A 1 139 ? -12.615 21.086 11.903 1.00 91.50 139 ALA A CA 1
ATOM 1059 C C . ALA A 1 139 ? -11.353 21.608 11.199 1.00 91.50 139 ALA A C 1
ATOM 1061 O O . ALA A 1 139 ? -11.426 22.060 10.057 1.00 91.50 139 ALA A O 1
ATOM 1062 N N . ASN A 1 140 ? -10.184 21.484 11.837 1.00 89.19 140 ASN A N 1
ATOM 1063 C CA . ASN A 1 140 ? -8.921 21.913 11.227 1.00 89.19 140 ASN A CA 1
ATOM 1064 C C . ASN A 1 140 ? -8.587 21.069 9.990 1.00 89.19 140 ASN A C 1
ATOM 1066 O O . ASN A 1 140 ? -8.119 21.606 8.991 1.00 89.19 140 ASN A O 1
ATOM 1070 N N . ALA A 1 141 ? -8.860 19.761 10.040 1.00 86.88 141 ALA A N 1
ATOM 1071 C CA . ALA A 1 141 ? -8.629 18.866 8.912 1.00 86.88 141 ALA A CA 1
ATOM 1072 C C . ALA A 1 141 ? -9.510 19.213 7.700 1.00 86.88 141 ALA A C 1
ATOM 1074 O O . ALA A 1 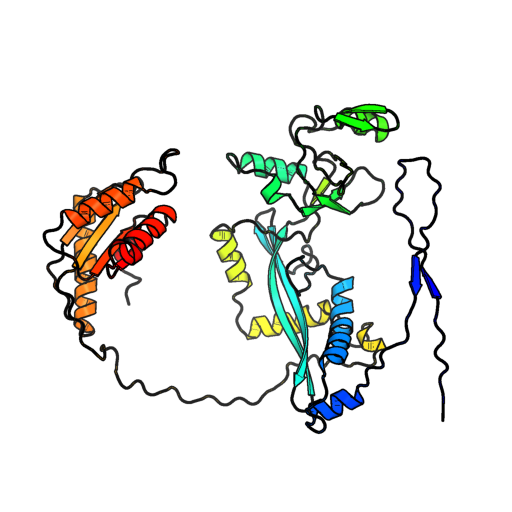141 ? -9.000 19.277 6.583 1.00 86.88 141 ALA A O 1
ATOM 1075 N N . LEU A 1 142 ? -10.804 19.478 7.913 1.00 88.75 142 LEU A N 1
ATOM 1076 C CA . LEU A 1 142 ? -11.718 19.907 6.851 1.00 88.75 142 LEU A CA 1
ATOM 1077 C C . LEU A 1 142 ? -11.325 21.271 6.280 1.00 88.75 142 LEU A C 1
ATOM 1079 O O . LEU A 1 142 ? -11.299 21.428 5.063 1.00 88.75 142 LEU A O 1
ATOM 1083 N N . ARG A 1 143 ? -10.953 22.232 7.132 1.00 88.31 143 ARG A N 1
ATOM 1084 C CA . ARG A 1 143 ? -10.515 23.563 6.692 1.00 88.31 143 ARG A CA 1
ATOM 1085 C C . ARG A 1 143 ? -9.264 23.495 5.819 1.00 88.31 143 ARG A C 1
ATOM 1087 O O . ARG A 1 143 ? -9.253 24.055 4.728 1.00 88.31 143 ARG A O 1
ATOM 1094 N N . GLU A 1 144 ? -8.235 22.777 6.266 1.00 84.25 144 GLU A N 1
ATOM 1095 C CA . GLU A 1 144 ? -7.019 22.564 5.472 1.00 84.25 144 GLU A CA 1
ATOM 1096 C C . GLU A 1 144 ? -7.322 21.859 4.151 1.00 84.25 144 GLU A C 1
ATOM 1098 O O . GLU A 1 144 ? -6.773 22.227 3.113 1.00 84.25 144 GLU A O 1
ATOM 1103 N N . PHE A 1 145 ? -8.208 20.861 4.175 1.00 83.44 145 PHE A N 1
ATOM 1104 C CA . PHE A 1 145 ? -8.614 20.150 2.972 1.00 83.44 145 PHE A CA 1
ATOM 1105 C C . PHE A 1 145 ? -9.294 21.083 1.964 1.00 83.44 145 PHE A C 1
ATOM 1107 O O . PHE A 1 145 ? -8.931 21.064 0.789 1.00 83.44 145 PHE A O 1
ATOM 1114 N N . MET A 1 146 ? -10.229 21.921 2.422 1.00 80.69 146 MET A N 1
ATOM 1115 C CA . MET A 1 146 ? -10.931 22.899 1.584 1.00 80.69 146 MET A CA 1
ATOM 1116 C C . MET A 1 146 ? -9.988 23.975 1.028 1.00 80.69 146 MET A C 1
ATOM 1118 O O . MET A 1 146 ? -10.152 24.391 -0.112 1.00 80.69 146 MET A O 1
ATOM 1122 N N . GLN A 1 147 ? -8.971 24.391 1.789 1.00 81.81 147 GLN A N 1
ATOM 1123 C CA . GLN A 1 147 ? -7.964 25.355 1.325 1.00 81.81 147 GLN A CA 1
ATOM 1124 C C . GLN A 1 147 ? -7.004 24.759 0.288 1.00 81.81 147 GLN A C 1
ATOM 1126 O O . GLN A 1 147 ? -6.628 25.429 -0.672 1.00 81.81 147 GLN A O 1
ATOM 1131 N N . GLN A 1 148 ? -6.583 23.505 0.479 1.00 74.94 148 GLN A N 1
ATOM 1132 C CA . GLN A 1 148 ? -5.600 22.852 -0.392 1.00 74.94 148 GLN A CA 1
ATOM 1133 C C . GLN A 1 148 ? -6.222 22.235 -1.648 1.00 74.94 148 GLN A C 1
ATOM 1135 O O . GLN A 1 148 ? -5.519 22.030 -2.639 1.00 74.94 148 GLN A O 1
ATOM 1140 N N . SER A 1 149 ? -7.517 21.921 -1.623 1.00 73.25 149 SER A N 1
ATOM 1141 C CA . SER A 1 149 ? -8.170 21.169 -2.690 1.00 73.25 149 SER A CA 1
ATOM 1142 C C . SER A 1 149 ? -9.101 22.061 -3.504 1.00 73.25 149 SER A C 1
ATOM 1144 O O . SER A 1 149 ? -10.221 22.347 -3.093 1.00 73.25 149 SER A O 1
ATOM 1146 N N . ARG A 1 150 ? -8.670 22.453 -4.709 1.00 60.00 150 ARG A N 1
ATOM 1147 C CA . ARG A 1 150 ? -9.485 23.216 -5.671 1.00 60.00 150 ARG A CA 1
ATOM 1148 C C . ARG A 1 150 ? -10.556 22.332 -6.338 1.00 60.00 150 ARG A C 1
ATOM 1150 O O . ARG A 1 150 ? -10.485 22.114 -7.543 1.00 60.00 150 ARG A O 1
ATOM 1157 N N . SER A 1 151 ? -11.542 21.853 -5.564 1.00 63.88 151 SER A N 1
ATOM 1158 C CA . SER A 1 151 ? -12.726 21.037 -5.959 1.00 63.88 151 SER A CA 1
ATOM 1159 C C . SER A 1 151 ? -12.691 19.535 -5.626 1.00 63.88 151 SER A C 1
ATOM 1161 O O . SER A 1 151 ? -13.487 18.767 -6.166 1.00 63.88 151 SER A O 1
ATOM 1163 N N . ALA A 1 152 ? -11.811 19.073 -4.732 1.00 72.50 152 ALA A N 1
ATOM 1164 C CA . ALA A 1 152 ? -11.883 17.678 -4.288 1.00 72.50 152 ALA A CA 1
ATOM 1165 C C . ALA A 1 152 ? -13.070 17.467 -3.334 1.00 72.50 152 ALA A C 1
ATOM 1167 O O . ALA A 1 152 ? -13.354 18.306 -2.482 1.00 72.50 152 ALA A O 1
ATOM 1168 N N . VAL A 1 153 ? -13.753 16.327 -3.460 1.00 79.12 153 VAL A N 1
ATOM 1169 C CA . VAL A 1 153 ? -14.924 16.002 -2.634 1.00 79.12 153 VAL A CA 1
ATOM 1170 C C . VAL A 1 153 ? -14.453 15.511 -1.257 1.00 79.12 153 VAL A C 1
ATOM 1172 O O . VAL A 1 153 ? -13.824 14.448 -1.199 1.00 79.12 153 VAL A O 1
ATOM 1175 N N . PRO A 1 154 ? -14.788 16.199 -0.142 1.00 82.12 154 PRO A N 1
ATOM 1176 C CA . PRO A 1 154 ? -14.359 15.799 1.203 1.00 82.12 154 PRO A CA 1
ATOM 1177 C C . PRO A 1 154 ? -14.744 14.359 1.557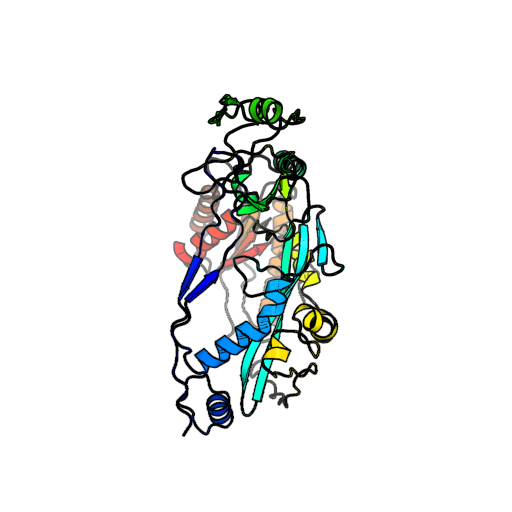 1.00 82.12 154 PRO A C 1
ATOM 1179 O O . PRO A 1 154 ? -13.995 13.655 2.231 1.00 82.12 154 PRO A O 1
ATOM 1182 N N . GLN A 1 155 ? -15.878 13.880 1.038 1.00 85.12 155 GLN A N 1
ATOM 1183 C CA . GLN A 1 155 ? -16.356 12.519 1.270 1.00 85.12 155 GLN A CA 1
ATOM 1184 C C . GLN A 1 155 ? -15.334 11.435 0.906 1.00 85.12 155 GLN A C 1
ATOM 1186 O O . GLN A 1 155 ? -15.228 10.446 1.626 1.00 85.12 155 GLN A O 1
ATOM 1191 N N . LYS A 1 156 ? -14.560 11.612 -0.175 1.00 78.69 156 LYS A N 1
ATOM 1192 C CA . LYS A 1 156 ? -13.554 10.620 -0.595 1.00 78.69 156 LYS A CA 1
ATOM 1193 C C . LYS A 1 156 ? -12.408 10.478 0.409 1.00 78.69 156 LYS A C 1
ATOM 1195 O O . LYS A 1 156 ? -11.780 9.429 0.464 1.00 78.69 156 LYS A O 1
ATOM 1200 N N . PHE A 1 157 ? -12.143 11.529 1.180 1.00 77.38 157 PHE A N 1
ATOM 1201 C CA . PHE A 1 157 ? -11.020 11.599 2.112 1.00 77.38 157 PHE A CA 1
ATOM 1202 C C . PHE A 1 157 ? -11.434 11.272 3.545 1.00 77.38 157 PHE A C 1
ATOM 1204 O O . PHE A 1 157 ? -10.689 10.625 4.272 1.00 77.38 157 PHE A O 1
ATOM 1211 N N . PHE A 1 158 ? -12.620 11.718 3.954 1.00 84.12 158 PHE A N 1
ATOM 1212 C CA . PHE A 1 158 ? -13.090 11.594 5.331 1.00 84.12 158 PHE A CA 1
ATOM 1213 C C . PHE A 1 158 ? -14.110 10.469 5.546 1.00 84.12 158 PHE A C 1
ATOM 1215 O O . PHE A 1 158 ? -14.419 10.140 6.692 1.00 84.12 158 PHE A O 1
ATOM 1222 N N . GLY A 1 159 ? -14.628 9.859 4.476 1.00 82.12 159 GLY A N 1
ATOM 1223 C CA . GLY A 1 159 ? -15.492 8.685 4.571 1.00 82.12 159 GLY A CA 1
ATOM 1224 C C . GLY A 1 159 ? -14.782 7.520 5.267 1.00 82.12 159 GLY A C 1
ATOM 1225 O O . GLY A 1 159 ? -13.597 7.281 5.048 1.00 82.12 159 GLY A O 1
ATOM 1226 N N . ASN A 1 160 ? -15.504 6.798 6.125 1.00 80.31 160 ASN A N 1
ATOM 1227 C CA . ASN A 1 160 ? -15.004 5.677 6.934 1.00 80.31 160 ASN A CA 1
ATOM 1228 C C . ASN A 1 160 ? -13.913 6.031 7.959 1.00 80.31 160 ASN A C 1
ATOM 1230 O O . ASN A 1 160 ? -13.348 5.142 8.602 1.00 80.31 160 ASN A O 1
ATOM 1234 N N . MET A 1 161 ? -13.634 7.318 8.168 1.00 84.06 161 MET A N 1
ATOM 1235 C CA . MET A 1 161 ? -12.682 7.764 9.177 1.00 84.06 161 MET A CA 1
ATOM 1236 C C . MET A 1 161 ? -13.228 7.532 10.585 1.00 84.06 161 MET A C 1
ATOM 1238 O O . MET A 1 161 ? -14.411 7.755 10.850 1.00 84.06 161 MET A O 1
ATOM 1242 N N . ARG A 1 162 ? -12.373 7.103 11.518 1.00 85.44 162 ARG A N 1
ATOM 1243 C CA . ARG A 1 162 ? -12.768 6.952 12.925 1.00 85.44 162 ARG A CA 1
ATOM 1244 C C . ARG A 1 162 ? -12.581 8.279 13.650 1.00 85.44 162 ARG A C 1
ATOM 1246 O O . ARG A 1 162 ? -11.486 8.839 13.653 1.00 85.44 162 ARG A O 1
ATOM 1253 N N . ILE A 1 163 ? -13.638 8.759 14.297 1.00 88.94 163 ILE A N 1
ATOM 1254 C CA . ILE A 1 163 ? -13.642 10.009 15.059 1.00 88.94 163 ILE A CA 1
ATOM 1255 C C . ILE A 1 163 ? -14.137 9.787 16.492 1.00 88.94 163 ILE A C 1
ATOM 1257 O O . ILE A 1 163 ? -14.886 8.852 16.774 1.00 88.94 163 ILE A O 1
ATOM 1261 N N . VAL A 1 164 ? -13.714 10.648 17.412 1.00 90.12 164 VAL A N 1
ATOM 1262 C CA . VAL A 1 164 ? -14.257 10.759 18.769 1.00 90.12 164 VAL A CA 1
ATOM 1263 C C . VAL A 1 164 ? -14.984 12.082 18.889 1.00 90.12 164 VAL A C 1
ATOM 1265 O O . VAL A 1 164 ? -14.457 13.125 18.504 1.00 90.12 164 VAL A O 1
ATOM 1268 N N . THR A 1 165 ? -16.190 12.032 19.435 1.00 90.94 165 THR A N 1
ATOM 1269 C CA . THR A 1 165 ? -17.002 13.221 19.694 1.00 90.94 165 THR A CA 1
ATOM 1270 C C . THR A 1 165 ? -16.731 13.769 21.089 1.00 90.94 165 THR A C 1
ATOM 1272 O O . THR A 1 165 ? -16.695 12.992 22.042 1.00 90.94 165 THR A O 1
ATOM 1275 N N . SER A 1 166 ? -16.586 15.087 21.221 1.00 89.00 166 SER A N 1
ATOM 1276 C CA . SER A 1 166 ? -16.210 15.751 22.481 1.00 89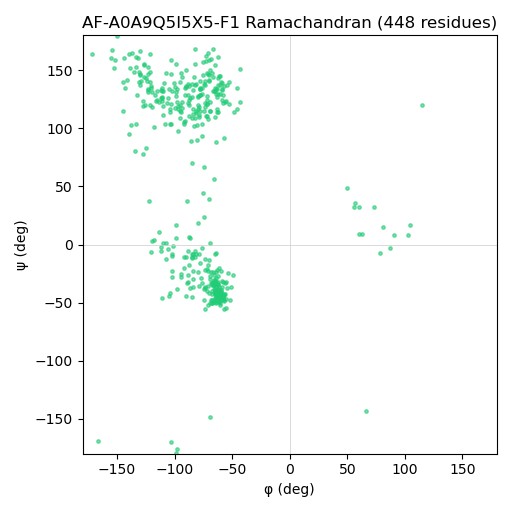.00 166 SER A CA 1
ATOM 1277 C C . SER A 1 166 ? -17.365 16.407 23.242 1.00 89.00 166 SER A C 1
ATOM 1279 O O . SER A 1 166 ? -17.139 16.968 24.305 1.00 89.00 166 SER A O 1
ATOM 1281 N N . TYR A 1 167 ? -18.591 16.366 22.715 1.00 86.81 167 TYR A N 1
ATOM 1282 C CA . TYR A 1 167 ? -19.764 17.001 23.336 1.00 86.81 167 TYR A CA 1
ATOM 1283 C C . TYR A 1 167 ? -20.454 16.137 24.405 1.00 86.81 167 TYR A C 1
ATOM 1285 O O . TYR A 1 167 ? -21.359 16.601 25.093 1.00 86.81 167 TYR A O 1
ATOM 1293 N N . LEU A 1 168 ? -20.050 14.872 24.537 1.00 86.69 168 LEU A N 1
ATOM 1294 C CA . LEU A 1 168 ? -20.530 13.961 25.574 1.00 86.69 168 LEU A CA 1
ATOM 1295 C C . LEU A 1 168 ? -19.520 13.916 26.725 1.00 86.69 168 LEU A C 1
ATOM 1297 O O . LEU A 1 168 ? -18.324 14.100 26.516 1.00 86.69 168 LEU A O 1
ATOM 1301 N N . ARG A 1 169 ? -19.982 13.577 27.936 1.00 79.44 169 ARG A N 1
ATOM 1302 C CA . ARG A 1 169 ? -19.106 13.380 29.112 1.00 79.44 169 ARG A CA 1
ATOM 1303 C C . ARG A 1 169 ? -18.123 12.207 28.967 1.00 79.44 169 ARG A C 1
ATOM 1305 O O . ARG A 1 169 ? -17.264 12.022 29.821 1.00 79.44 169 ARG A O 1
ATOM 1312 N N . TYR A 1 170 ? -18.251 11.411 27.907 1.00 81.56 170 TYR A N 1
ATOM 1313 C CA . TYR A 1 170 ? -17.384 10.283 27.591 1.00 81.56 170 TYR A CA 1
ATOM 1314 C C . TYR A 1 170 ? -16.964 10.308 26.118 1.00 81.56 170 TYR A C 1
ATOM 1316 O O . TYR A 1 170 ? -17.692 10.779 25.243 1.00 81.56 170 TYR A O 1
ATOM 1324 N N . ASN A 1 171 ? -15.793 9.737 25.828 1.00 77.94 171 ASN A N 1
ATOM 1325 C CA . ASN A 1 171 ? -15.256 9.655 24.472 1.00 77.94 171 ASN A CA 1
ATOM 1326 C C . ASN A 1 171 ? -15.977 8.572 23.663 1.00 77.94 171 ASN A C 1
ATOM 1328 O O . ASN A 1 171 ? -15.586 7.403 23.664 1.00 77.94 171 ASN A O 1
ATOM 1332 N N . ARG A 1 172 ? -17.023 8.962 22.931 1.00 82.81 172 ARG A N 1
ATOM 1333 C CA . ARG A 1 172 ? -17.717 8.059 22.009 1.00 82.81 172 ARG A CA 1
ATOM 1334 C C . ARG A 1 172 ? -16.964 7.973 20.681 1.00 82.81 172 ARG A C 1
ATOM 1336 O O . ARG A 1 172 ? -16.866 8.962 19.957 1.00 82.81 172 ARG A O 1
ATOM 1343 N N . ARG A 1 173 ? -16.443 6.783 20.360 1.00 85.88 173 ARG A N 1
ATOM 1344 C CA . ARG A 1 173 ? -15.835 6.477 19.054 1.00 85.88 173 ARG A CA 1
ATOM 1345 C C . ARG A 1 173 ? -16.932 6.194 18.032 1.00 85.88 173 ARG A C 1
ATOM 1347 O O . ARG A 1 173 ? -17.762 5.318 18.258 1.00 85.88 173 ARG A O 1
ATOM 1354 N N . ASN A 1 174 ? -16.898 6.890 16.905 1.00 88.06 174 ASN A N 1
ATOM 1355 C CA . ASN A 1 174 ? -17.806 6.681 15.787 1.00 88.06 174 ASN A CA 1
ATOM 1356 C C . ASN A 1 174 ? -17.026 6.583 14.469 1.00 88.06 174 ASN A C 1
ATOM 1358 O O . ASN A 1 174 ? -15.881 7.026 14.381 1.00 88.06 174 ASN A O 1
ATOM 1362 N N . THR A 1 175 ? -17.658 6.013 13.449 1.00 88.25 175 THR A N 1
ATOM 1363 C CA . THR A 1 175 ? -17.136 5.989 12.078 1.00 88.25 175 THR A CA 1
ATOM 1364 C C . THR A 1 175 ? -17.917 7.001 11.251 1.00 88.25 175 THR A C 1
ATOM 1366 O O . THR A 1 175 ? -19.142 7.048 11.341 1.00 88.25 175 THR A O 1
ATOM 1369 N N . VAL A 1 176 ? -17.222 7.816 10.461 1.00 89.56 176 VAL A N 1
ATOM 1370 C CA . VAL A 1 176 ? -17.855 8.774 9.552 1.00 89.56 176 VAL A CA 1
ATOM 1371 C C . VAL A 1 176 ? -18.538 8.014 8.420 1.00 89.56 176 VAL A C 1
ATOM 1373 O O . VAL A 1 176 ? -17.872 7.378 7.605 1.00 89.56 176 VAL A O 1
ATOM 1376 N N . LYS A 1 177 ? -19.868 8.104 8.361 1.00 90.25 177 LYS A N 1
ATOM 1377 C CA . LYS A 1 177 ? -20.682 7.590 7.255 1.00 90.25 177 LYS A CA 1
ATOM 1378 C C . LYS A 1 177 ? -20.520 8.497 6.041 1.00 90.25 177 LYS A C 1
ATOM 1380 O O . LYS A 1 177 ? -20.127 8.055 4.963 1.00 90.25 177 LYS A O 1
ATOM 1385 N N . VAL A 1 178 ? -20.797 9.786 6.229 1.00 91.44 178 VAL A N 1
ATOM 1386 C CA . VAL A 1 178 ? -20.715 10.782 5.161 1.00 91.44 178 VAL A CA 1
ATOM 1387 C C . VAL A 1 178 ? -20.428 12.178 5.715 1.00 91.44 178 VAL A C 1
ATOM 1389 O O . VAL A 1 178 ? -20.792 12.489 6.850 1.00 91.44 178 VAL A O 1
ATOM 1392 N N . ILE A 1 179 ? -19.783 13.030 4.925 1.00 92.12 179 ILE A N 1
ATOM 1393 C CA . ILE A 1 179 ? -19.754 14.472 5.164 1.00 92.12 179 ILE A CA 1
ATOM 1394 C C . ILE A 1 179 ? -21.136 15.028 4.833 1.00 92.12 179 ILE A C 1
ATOM 1396 O O . ILE A 1 179 ? -21.708 14.730 3.788 1.00 92.12 179 ILE A O 1
ATOM 1400 N N . GLY A 1 180 ? -21.703 15.763 5.782 1.00 87.44 180 GLY A N 1
ATOM 1401 C CA . GLY A 1 180 ? -23.071 16.241 5.723 1.00 87.44 180 GLY A CA 1
ATOM 1402 C C . GLY A 1 180 ? -23.329 17.186 4.551 1.00 87.44 180 GLY A C 1
ATOM 1403 O O . GLY A 1 180 ? -22.394 17.756 3.986 1.00 87.44 180 GLY A O 1
ATOM 1404 N N . PRO A 1 181 ? -24.611 17.369 4.197 1.00 84.94 181 PRO A N 1
ATOM 1405 C CA . PRO A 1 181 ? -25.016 18.128 3.016 1.00 84.94 181 PRO A CA 1
ATOM 1406 C C . PRO A 1 181 ? -24.774 19.641 3.141 1.00 84.94 181 PRO A C 1
ATOM 1408 O O . PRO A 1 181 ? -24.840 20.348 2.141 1.00 84.94 181 PRO A O 1
ATOM 1411 N N . GLY A 1 182 ? -24.503 20.149 4.346 1.00 90.62 182 GLY A N 1
ATOM 1412 C CA . GLY A 1 182 ? -24.272 21.567 4.592 1.00 90.62 182 GLY A CA 1
ATOM 1413 C C . GLY A 1 182 ? -23.676 21.837 5.970 1.00 90.62 182 GLY A C 1
ATOM 1414 O O . GLY A 1 182 ? -23.239 20.924 6.678 1.00 90.62 182 GLY A O 1
ATOM 1415 N N . MET A 1 183 ? -23.657 23.114 6.344 1.00 94.75 183 MET A N 1
ATOM 1416 C CA . MET A 1 183 ? -23.099 23.571 7.618 1.00 94.75 183 MET A CA 1
ATOM 1417 C C . MET A 1 183 ? -24.099 23.407 8.767 1.00 94.75 183 MET A C 1
ATOM 1419 O O . MET A 1 183 ? -25.284 23.126 8.547 1.00 94.75 183 MET A O 1
ATOM 1423 N N . ALA A 1 184 ? -23.627 23.554 10.004 1.00 93.69 184 ALA A N 1
ATOM 1424 C CA . ALA A 1 184 ? -24.439 23.296 11.192 1.00 93.69 184 ALA A CA 1
ATOM 1425 C C . ALA A 1 184 ? -25.636 24.253 11.325 1.00 93.69 184 ALA A C 1
ATOM 1427 O O . ALA A 1 184 ? -26.690 23.821 11.798 1.00 93.69 184 ALA A O 1
ATOM 1428 N N . ARG A 1 185 ? -25.507 25.503 10.858 1.00 95.25 185 ARG A N 1
ATOM 1429 C CA . ARG A 1 185 ? -26.596 26.491 10.881 1.00 95.25 185 ARG A CA 1
ATOM 1430 C C . ARG A 1 185 ? -27.767 26.132 9.969 1.00 95.25 185 ARG A C 1
ATOM 1432 O O . ARG A 1 185 ? -28.917 26.400 10.296 1.00 95.25 185 ARG A O 1
ATOM 1439 N N . TRP A 1 186 ? -27.496 25.515 8.821 1.00 93.00 186 TRP A N 1
ATOM 1440 C CA . TRP A 1 186 ? -28.527 25.249 7.806 1.00 93.00 186 TRP A CA 1
ATOM 1441 C C . TRP A 1 186 ? -29.024 23.806 7.803 1.00 93.00 186 TRP A C 1
ATOM 1443 O O . TRP A 1 186 ? -30.134 23.534 7.343 1.00 93.00 186 TRP A O 1
ATOM 1453 N N . THR A 1 187 ? -28.228 22.870 8.322 1.00 94.25 187 THR A N 1
ATOM 1454 C CA . THR A 1 187 ? -28.609 21.457 8.354 1.00 94.25 187 THR A CA 1
ATOM 1455 C C . THR A 1 187 ? -29.680 21.236 9.413 1.00 94.25 187 THR A C 1
ATOM 1457 O O . THR A 1 187 ? -29.435 21.447 10.600 1.00 94.25 187 THR A O 1
ATOM 1460 N N . LYS A 1 188 ? -30.864 20.789 8.989 1.00 92.94 188 LYS A N 1
ATOM 1461 C CA . LYS A 1 188 ? -31.982 20.467 9.880 1.00 92.94 188 LYS A CA 1
ATOM 1462 C C . LYS A 1 188 ? -31.996 18.992 10.251 1.00 92.94 188 LYS A C 1
ATOM 1464 O O . LYS A 1 188 ? -31.690 18.131 9.429 1.00 92.94 188 LYS A O 1
ATOM 1469 N N . ILE A 1 189 ? -32.381 18.716 11.488 1.00 92.06 189 ILE A N 1
ATOM 1470 C CA . ILE A 1 189 ? -32.552 17.377 12.035 1.00 92.06 189 ILE A CA 1
ATOM 1471 C C . ILE A 1 189 ? -33.915 17.265 12.705 1.00 92.06 189 ILE A C 1
ATOM 1473 O O . ILE A 1 189 ? -34.412 18.215 13.313 1.00 92.06 189 ILE A O 1
ATOM 1477 N N . GLN A 1 190 ? -34.504 16.076 12.621 1.00 89.44 190 GLN A N 1
ATOM 1478 C CA . GLN A 1 190 ? -35.710 15.766 13.372 1.00 89.44 190 GLN A CA 1
ATOM 1479 C C . GLN A 1 190 ? -35.311 15.300 14.774 1.00 89.44 190 GLN A C 1
ATOM 1481 O O . GLN A 1 190 ? -34.765 14.211 14.947 1.00 89.44 190 GLN A O 1
ATOM 1486 N N . SER A 1 191 ? -35.569 16.138 15.774 1.00 85.75 191 SER A N 1
ATOM 1487 C CA . SER A 1 191 ? -35.369 15.824 17.186 1.00 85.75 191 SER A CA 1
ATOM 1488 C C . SER A 1 191 ? -36.694 15.432 17.833 1.00 85.75 191 SER A C 1
ATOM 1490 O O . SER A 1 191 ? -37.697 16.120 17.674 1.00 85.75 191 SER A O 1
ATOM 1492 N N . GLU A 1 192 ? -36.699 14.368 18.632 1.00 83.25 192 GLU A N 1
ATOM 1493 C CA . GLU A 1 192 ? -37.892 13.942 19.379 1.00 83.25 192 GLU A CA 1
ATOM 1494 C C . GLU A 1 192 ? -38.370 15.000 20.383 1.00 83.25 192 GLU A C 1
ATOM 1496 O O . GLU A 1 192 ? -39.567 15.152 20.604 1.00 83.25 192 GLU A O 1
ATOM 1501 N N . LYS A 1 193 ? -37.439 15.758 20.977 1.00 84.81 193 LYS A N 1
ATOM 1502 C CA . LYS A 1 193 ? -37.745 16.752 22.017 1.00 84.81 193 LYS A CA 1
ATOM 1503 C C . LYS A 1 193 ? -38.073 18.136 21.455 1.00 84.81 193 LYS A C 1
ATOM 1505 O O . LYS A 1 193 ? -38.838 18.873 22.067 1.00 84.81 193 LYS A O 1
ATOM 1510 N N . PHE A 1 194 ? -37.464 18.507 20.331 1.00 86.81 194 PHE A N 1
ATOM 1511 C CA . PHE A 1 194 ? -37.525 19.873 19.794 1.00 86.81 194 PHE A CA 1
ATOM 1512 C C . PHE A 1 194 ? -38.153 19.961 18.398 1.00 86.81 194 PHE A C 1
ATOM 1514 O O . PHE A 1 194 ? -38.211 21.048 17.830 1.00 86.81 194 PHE A O 1
ATOM 1521 N N . GLY A 1 195 ? -38.630 18.842 17.845 1.00 90.38 195 GLY A N 1
ATOM 1522 C CA . GLY A 1 195 ? -39.163 18.783 16.490 1.00 90.38 195 GLY A CA 1
ATOM 1523 C C . GLY A 1 195 ? -38.084 19.038 15.438 1.00 90.38 195 GLY A C 1
ATOM 1524 O O . GLY A 1 195 ? -36.939 18.609 15.584 1.00 90.38 195 GLY A O 1
ATOM 1525 N N . ASN A 1 196 ? -38.460 19.730 14.366 1.00 92.69 196 ASN A N 1
ATOM 1526 C CA . ASN A 1 196 ? -37.559 20.081 13.274 1.00 92.69 196 ASN A CA 1
ATOM 1527 C C . ASN A 1 196 ? -36.695 21.290 13.672 1.00 92.69 196 ASN A C 1
ATOM 1529 O O . ASN A 1 196 ? -37.207 22.402 13.792 1.00 92.69 196 ASN A O 1
ATOM 1533 N N . ILE A 1 197 ? -35.401 21.066 13.889 1.00 95.38 197 ILE A N 1
ATOM 1534 C CA . ILE A 1 197 ? -34.460 22.052 14.437 1.00 95.38 197 ILE A CA 1
ATOM 1535 C C . ILE A 1 197 ? -33.125 21.982 13.691 1.00 95.38 197 ILE A C 1
ATOM 1537 O O . ILE A 1 197 ? -32.761 20.929 13.168 1.00 95.38 197 ILE A O 1
ATOM 1541 N N . THR A 1 198 ? -32.379 23.083 13.612 1.00 95.75 198 THR A N 1
ATOM 1542 C CA . THR A 1 198 ? -31.030 23.053 13.022 1.00 95.75 198 THR A CA 1
ATOM 1543 C C . THR A 1 198 ? -30.031 22.350 13.944 1.00 95.75 198 THR A C 1
ATOM 1545 O O . THR A 1 198 ? -30.239 22.247 15.156 1.00 95.75 198 THR A O 1
ATOM 1548 N N . VAL A 1 199 ? -28.924 21.849 13.388 1.00 95.38 199 VAL A N 1
ATOM 1549 C CA . VAL A 1 199 ? -27.851 21.244 14.191 1.00 95.38 199 VAL A CA 1
ATOM 1550 C C . VAL A 1 199 ? -27.280 22.272 15.177 1.00 95.38 199 VAL A C 1
ATOM 1552 O O . VAL A 1 199 ? -27.085 21.936 16.341 1.00 95.38 199 VAL A O 1
ATOM 1555 N N . GLU A 1 200 ? -27.067 23.522 14.761 1.00 96.06 200 GLU A N 1
ATOM 1556 C CA . GLU A 1 200 ? -26.605 24.605 15.647 1.00 96.06 200 GLU A CA 1
ATOM 1557 C C . GLU A 1 200 ? -27.541 24.810 16.849 1.00 96.06 200 GLU A C 1
ATOM 1559 O O . GLU A 1 200 ? -27.112 24.681 17.999 1.00 96.06 200 GLU A O 1
ATOM 1564 N N . GLU A 1 201 ? -28.833 25.038 16.601 1.00 95.44 201 GLU A N 1
ATOM 1565 C CA . GLU A 1 201 ? -29.815 25.260 17.669 1.00 95.44 201 GLU A CA 1
ATOM 1566 C C . GLU A 1 201 ? -29.970 24.031 18.575 1.00 95.44 201 GLU A C 1
ATOM 1568 O O . GLU A 1 201 ? -30.188 24.166 19.781 1.00 95.44 201 GLU A O 1
ATOM 1573 N N . TYR A 1 202 ? -29.852 22.821 18.023 1.00 95.31 202 TYR A N 1
ATOM 1574 C CA . TYR A 1 202 ? -29.904 21.589 18.803 1.00 95.31 202 TYR A CA 1
ATOM 1575 C C . TYR A 1 202 ? -28.743 21.500 19.801 1.00 95.31 202 TYR A C 1
ATOM 1577 O O . TYR A 1 202 ? -28.966 21.232 20.985 1.00 95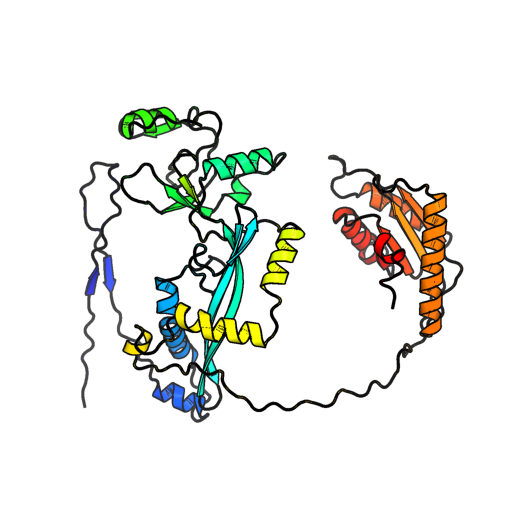.31 202 TYR A O 1
ATOM 1585 N N . PHE A 1 203 ? -27.511 21.769 19.355 1.00 95.44 203 PHE A N 1
ATOM 1586 C CA . PHE A 1 203 ? -26.338 21.748 20.231 1.00 95.44 203 PHE A CA 1
ATOM 1587 C C . PHE A 1 203 ? -26.355 22.886 21.259 1.00 95.44 203 PHE A C 1
ATOM 1589 O O . PHE A 1 203 ? -25.974 22.668 22.414 1.00 95.44 203 PHE A O 1
ATOM 1596 N N . GLN A 1 204 ? -26.902 24.046 20.899 1.00 95.25 204 GLN A N 1
ATOM 1597 C CA . GLN A 1 204 ? -27.094 25.155 21.827 1.00 95.25 204 GLN A CA 1
ATOM 1598 C C . GLN A 1 204 ? -28.152 24.843 22.899 1.00 95.25 204 GLN A C 1
ATOM 1600 O O . GLN A 1 204 ? -27.903 25.038 24.087 1.00 95.25 204 GLN A O 1
ATOM 1605 N N . LYS A 1 205 ? -29.326 24.320 22.517 1.00 93.06 205 LYS A N 1
ATOM 1606 C CA . LYS A 1 205 ? -30.429 24.052 23.461 1.00 93.06 205 LYS A CA 1
ATOM 1607 C C . LYS A 1 205 ? -30.184 22.831 24.341 1.00 93.06 205 LYS A C 1
ATOM 1609 O O . LYS A 1 205 ? -30.579 22.837 25.503 1.00 93.06 205 LYS A O 1
ATOM 1614 N N . LYS A 1 206 ? -29.587 21.769 23.790 1.00 92.06 206 LYS A N 1
ATOM 1615 C CA . LYS A 1 206 ? -29.409 20.500 24.507 1.00 92.06 206 LYS A CA 1
ATOM 1616 C C . LYS A 1 206 ? -28.095 20.417 25.273 1.00 92.06 206 LYS A C 1
ATOM 1618 O O . LYS A 1 206 ? -28.088 19.919 26.394 1.00 92.06 206 LYS A O 1
ATOM 1623 N N . PHE A 1 207 ? -26.996 20.837 24.651 1.00 92.38 207 PHE A N 1
ATOM 1624 C CA . PHE A 1 207 ? -25.656 20.699 25.223 1.00 92.38 207 PHE A CA 1
ATOM 1625 C C . PHE A 1 207 ? -25.094 22.024 25.748 1.00 92.38 207 PHE A C 1
ATOM 1627 O O . PHE A 1 207 ? -24.024 22.012 26.346 1.00 92.38 207 PHE A O 1
ATOM 1634 N N . HIS A 1 208 ? -25.807 23.144 25.562 1.00 93.88 208 HIS A N 1
ATOM 1635 C CA . HIS A 1 208 ? -25.346 24.487 25.933 1.00 93.88 208 HIS A CA 1
ATOM 1636 C C . HIS A 1 208 ? -24.011 24.860 25.273 1.00 93.88 208 HIS A C 1
ATOM 1638 O O . HIS A 1 208 ? -23.174 25.532 25.870 1.00 93.88 208 HIS A O 1
ATOM 1644 N N . ILE A 1 209 ? -23.815 24.408 24.030 1.00 95.12 209 ILE A N 1
ATOM 1645 C CA . ILE A 1 209 ? -22.611 24.674 23.242 1.00 95.12 209 ILE A CA 1
ATOM 1646 C C . ILE A 1 209 ? -22.944 25.697 22.159 1.00 95.12 209 ILE A C 1
ATOM 1648 O O . ILE A 1 209 ? -23.792 25.442 21.305 1.00 95.12 209 ILE A O 1
ATOM 1652 N N . THR A 1 210 ? -22.234 26.823 22.167 1.00 95.12 210 THR A N 1
ATOM 1653 C CA . THR A 1 210 ? -22.231 27.779 21.054 1.00 95.12 210 THR A CA 1
ATOM 1654 C C . THR A 1 210 ? -21.139 27.380 20.069 1.00 95.12 210 THR A C 1
ATOM 1656 O O . THR A 1 210 ? -19.974 27.262 20.445 1.00 95.12 210 THR A O 1
ATOM 1659 N N . LEU A 1 211 ? -21.534 27.137 18.823 1.00 94.56 211 LEU A N 1
ATOM 1660 C CA . LEU A 1 211 ? -20.646 26.715 17.744 1.00 94.56 211 LEU A CA 1
ATOM 1661 C C . LEU A 1 211 ? -19.846 27.910 17.203 1.00 94.56 211 LEU A C 1
ATOM 1663 O O . LEU A 1 211 ? -20.418 28.971 16.960 1.00 94.56 211 LEU A O 1
ATOM 1667 N N . CYS A 1 212 ? -18.537 27.747 16.992 1.00 92.81 212 CYS A N 1
ATOM 1668 C CA . CYS A 1 212 ? -17.682 28.802 16.434 1.00 92.81 212 CYS A CA 1
ATOM 1669 C C . CYS A 1 212 ? -17.647 28.760 14.904 1.00 92.81 212 CYS A C 1
ATOM 1671 O O . CYS A 1 212 ? -17.391 29.778 14.271 1.00 92.81 212 CYS A O 1
ATOM 1673 N N . TYR A 1 213 ? -17.883 27.586 14.314 1.00 92.44 213 TYR A N 1
ATOM 1674 C CA . TYR A 1 213 ? -17.775 27.354 12.870 1.00 92.44 213 TYR A CA 1
ATOM 1675 C C . TYR A 1 213 ? -19.089 26.847 12.265 1.00 92.44 213 TYR A C 1
ATOM 1677 O O . TYR A 1 213 ? -19.084 25.991 11.378 1.00 92.44 213 TYR A O 1
ATOM 1685 N N . ALA A 1 214 ? -20.219 27.361 12.762 1.00 90.88 214 ALA A N 1
ATOM 1686 C CA . ALA A 1 214 ? -21.557 26.930 12.357 1.00 90.88 214 ALA A CA 1
ATOM 1687 C C . ALA A 1 214 ? -21.870 27.164 10.867 1.00 90.88 214 ALA A C 1
ATOM 1689 O O . ALA A 1 214 ? -22.656 26.399 10.304 1.00 90.88 214 ALA A O 1
ATOM 1690 N N . ASP A 1 215 ? -21.230 28.168 10.255 1.00 93.25 215 ASP A N 1
ATOM 1691 C CA . ASP A 1 215 ? -21.427 28.604 8.860 1.00 93.25 215 ASP A CA 1
ATOM 1692 C C . ASP A 1 215 ? -20.262 28.246 7.929 1.00 93.25 215 ASP A C 1
ATOM 1694 O O . ASP A 1 215 ? -20.386 28.341 6.709 1.00 93.25 215 ASP A O 1
ATOM 1698 N N . ASP A 1 216 ? -19.125 27.835 8.495 1.00 89.38 216 ASP A N 1
ATOM 1699 C CA . ASP A 1 216 ? -17.871 27.690 7.748 1.00 89.38 216 ASP A CA 1
ATOM 1700 C C . ASP A 1 216 ? -17.557 26.236 7.395 1.00 89.38 216 ASP A C 1
ATOM 1702 O O . ASP A 1 216 ? -16.827 25.967 6.438 1.00 89.38 216 ASP A O 1
ATOM 1706 N N . LEU A 1 217 ? -18.042 25.286 8.205 1.00 92.25 217 LEU A N 1
ATOM 1707 C CA . LEU A 1 217 ? -17.649 23.882 8.122 1.00 92.25 217 LEU A CA 1
ATOM 1708 C C . LEU A 1 217 ? -18.850 22.933 8.073 1.00 92.25 217 LEU A C 1
ATOM 1710 O O . LEU A 1 217 ? -19.804 23.094 8.843 1.00 92.25 217 LEU A O 1
ATOM 1714 N N . PRO A 1 218 ? -18.798 21.902 7.206 1.00 93.62 218 PRO A N 1
ATOM 1715 C CA . PRO A 1 218 ? -19.899 20.967 7.076 1.00 93.62 218 PRO A CA 1
ATOM 1716 C C . PRO A 1 218 ? -20.019 20.103 8.329 1.00 93.62 218 PRO A C 1
ATOM 1718 O O . PRO A 1 218 ? -19.029 19.780 8.997 1.00 93.62 218 PRO A O 1
ATOM 1721 N N . VAL A 1 219 ? -21.244 19.681 8.635 1.00 95.00 219 VAL A N 1
ATOM 1722 C CA . VAL A 1 219 ? -21.472 18.680 9.684 1.00 95.00 219 VAL A CA 1
ATOM 1723 C C . VAL A 1 219 ? -20.964 17.309 9.237 1.00 95.00 219 VAL A C 1
ATOM 1725 O O . VAL A 1 219 ? -20.827 17.025 8.051 1.00 95.00 219 VAL A O 1
ATOM 1728 N N . VAL A 1 220 ? -20.692 16.423 10.186 1.00 95.19 220 VAL A N 1
ATOM 1729 C CA . VAL A 1 220 ? -20.221 15.058 9.940 1.00 95.19 220 VAL A CA 1
ATOM 1730 C C . VAL A 1 220 ? -21.317 14.084 10.344 1.00 95.19 220 VAL A C 1
ATOM 1732 O O . VAL A 1 220 ? -21.793 14.126 11.476 1.00 95.19 220 VAL A O 1
ATOM 1735 N N . ASN A 1 221 ? -21.721 13.195 9.438 1.00 94.50 221 ASN A N 1
ATOM 1736 C CA . ASN A 1 221 ? -22.694 12.155 9.745 1.00 94.50 221 ASN A CA 1
ATOM 1737 C C . ASN A 1 221 ? -21.988 10.913 10.303 1.00 94.50 221 ASN A C 1
ATOM 1739 O O . ASN A 1 221 ? -21.167 10.290 9.626 1.00 94.50 221 ASN A O 1
ATOM 1743 N N . VAL A 1 222 ? -22.341 10.542 11.530 1.00 93.06 222 VAL A N 1
ATOM 1744 C CA . VAL A 1 222 ? -21.841 9.360 12.253 1.00 93.06 222 VAL A CA 1
ATOM 1745 C C . VAL A 1 222 ? -22.924 8.306 12.494 1.00 93.06 222 VAL A C 1
ATOM 1747 O O . VAL A 1 222 ? -22.749 7.380 13.288 1.00 93.06 222 VAL A O 1
ATOM 1750 N N . GLY A 1 223 ? -24.073 8.482 11.847 1.00 89.12 223 GLY A N 1
ATOM 1751 C CA . GLY A 1 223 ? -25.200 7.570 11.907 1.00 89.12 223 GLY A CA 1
ATOM 1752 C C . GLY A 1 223 ? -24.913 6.214 11.262 1.00 89.12 223 GLY A C 1
ATOM 1753 O O . GLY A 1 223 ? -23.921 6.024 10.556 1.00 89.12 223 GLY A O 1
ATOM 1754 N N . LYS A 1 224 ? -25.812 5.257 11.498 1.00 86.69 224 LYS A N 1
ATOM 1755 C CA . LYS A 1 224 ? -25.801 3.946 10.833 1.00 86.69 224 LYS A CA 1
ATOM 1756 C C . LYS A 1 224 ? -26.783 3.951 9.657 1.00 86.69 224 LYS A C 1
ATOM 1758 O O . LYS A 1 224 ? -27.364 4.978 9.294 1.00 86.69 224 LYS A O 1
ATOM 1763 N N . GLU A 1 225 ? -26.941 2.806 9.011 1.00 79.88 225 GLU A N 1
ATOM 1764 C CA . GLU A 1 225 ? -27.984 2.619 8.009 1.00 79.88 225 GLU A CA 1
ATOM 1765 C C . GLU A 1 225 ? -29.370 2.855 8.637 1.00 79.88 225 GLU A C 1
ATOM 1767 O O . GLU A 1 225 ? -29.626 2.434 9.764 1.00 79.88 225 GLU A O 1
ATOM 1772 N N . GLY A 1 226 ? -30.219 3.633 7.961 1.00 80.56 226 GLY A N 1
ATOM 1773 C CA . GLY A 1 226 ? -31.557 3.997 8.445 1.00 80.56 226 GLY A CA 1
ATOM 1774 C C . GLY A 1 226 ? -31.639 5.102 9.512 1.00 80.56 226 GLY A C 1
ATOM 1775 O O . GLY A 1 226 ? -32.743 5.549 9.808 1.00 80.56 226 GLY A O 1
ATOM 1776 N N . LYS A 1 227 ? -30.521 5.589 10.078 1.00 86.50 227 LYS A N 1
ATOM 1777 C CA . LYS A 1 227 ? -30.537 6.716 11.034 1.00 86.50 227 LYS A CA 1
ATOM 1778 C C . LYS A 1 227 ? -29.317 7.614 10.883 1.00 86.50 227 LYS A C 1
ATOM 1780 O O . LYS A 1 227 ? -28.204 7.196 11.203 1.00 86.50 227 LYS A O 1
ATOM 1785 N N . ASP A 1 228 ? -29.544 8.858 10.475 1.00 90.12 228 ASP A N 1
ATOM 1786 C CA . ASP A 1 228 ? -28.503 9.881 10.390 1.00 90.12 228 ASP A CA 1
ATOM 1787 C C . ASP A 1 228 ? -28.294 10.582 11.733 1.00 90.12 228 ASP A C 1
ATOM 1789 O O . ASP A 1 228 ? -29.239 10.884 12.462 1.00 90.12 228 ASP A O 1
ATOM 1793 N N . ILE A 1 229 ? -27.028 10.820 12.071 1.00 92.62 229 ILE A N 1
ATOM 1794 C CA . ILE A 1 229 ? -26.626 11.540 13.281 1.00 92.62 229 ILE A CA 1
ATOM 1795 C C . ILE A 1 229 ? -25.574 12.551 12.856 1.00 92.62 229 ILE A C 1
ATOM 1797 O O . ILE A 1 229 ? -24.429 12.182 12.600 1.00 92.62 229 ILE A O 1
ATOM 1801 N N . PHE A 1 230 ? -25.964 13.819 12.769 1.00 94.94 230 PHE A N 1
ATOM 1802 C CA . PHE A 1 230 ? -25.068 14.897 12.367 1.00 94.94 230 PHE A CA 1
ATOM 1803 C C . PHE A 1 230 ? -24.390 15.527 13.581 1.00 94.94 230 PHE A C 1
ATOM 1805 O O . PHE A 1 230 ? -25.042 15.924 14.545 1.00 94.94 230 PHE A O 1
ATOM 1812 N N . VAL A 1 231 ? -23.066 15.628 13.517 1.00 95.00 231 VAL A N 1
ATOM 1813 C CA . VAL A 1 231 ? -22.224 16.234 14.548 1.00 95.00 231 VAL A CA 1
ATOM 1814 C C . VAL A 1 231 ? -21.404 17.359 13.914 1.00 95.00 231 VAL A C 1
ATOM 1816 O O . VAL A 1 231 ? -20.769 17.123 12.885 1.00 95.00 231 VAL A O 1
ATOM 1819 N N . PRO A 1 232 ? -21.360 18.569 14.500 1.00 95.94 232 PRO A N 1
ATOM 1820 C CA . PRO A 1 232 ? -20.465 19.629 14.046 1.00 95.94 232 PRO A CA 1
ATOM 1821 C C . PRO A 1 232 ? -19.002 19.168 14.012 1.00 95.94 232 PRO A C 1
ATOM 1823 O O . PRO A 1 232 ? -18.518 18.515 14.943 1.00 95.94 232 PRO A O 1
ATOM 1826 N N . ALA A 1 233 ? -18.273 19.533 12.955 1.00 94.19 233 ALA A N 1
ATOM 1827 C CA . ALA A 1 233 ? -16.871 19.147 12.796 1.00 94.19 233 ALA A CA 1
ATOM 1828 C C . ALA A 1 233 ? -15.983 19.620 13.962 1.00 94.19 233 ALA A C 1
ATOM 1830 O O . ALA A 1 233 ? -15.037 18.933 14.339 1.00 94.19 233 ALA A O 1
ATOM 1831 N N . GLU A 1 234 ? -16.294 20.764 14.574 1.00 94.19 234 GLU A N 1
ATOM 1832 C CA . GLU A 1 234 ? -15.531 21.306 15.708 1.00 94.19 234 GLU A CA 1
ATOM 1833 C C . GLU A 1 234 ? -15.696 20.512 17.010 1.00 94.19 234 GLU A C 1
ATOM 1835 O O . GLU A 1 234 ? -14.840 20.583 17.889 1.00 94.19 234 GLU A O 1
ATOM 1840 N N . LEU A 1 235 ? -16.741 19.684 17.102 1.00 94.06 235 LEU A N 1
ATOM 1841 C CA . LEU A 1 235 ? -17.007 18.797 18.239 1.00 94.06 235 LEU A CA 1
ATOM 1842 C C . LEU A 1 235 ? -16.535 17.358 17.980 1.00 94.06 235 LEU A C 1
ATOM 1844 O O . LEU A 1 235 ? -16.957 16.423 18.669 1.00 94.06 235 LEU A O 1
ATOM 1848 N N . SER A 1 236 ? -15.675 17.172 16.974 1.00 92.75 236 SER A N 1
ATOM 1849 C CA . SER A 1 236 ? -15.148 15.878 16.542 1.00 92.75 236 SER A CA 1
ATOM 1850 C C . SER A 1 236 ? -13.625 15.911 16.390 1.00 92.75 236 SER A C 1
ATOM 1852 O O . SER A 1 236 ? -13.041 16.864 15.873 1.00 92.75 236 SER A O 1
ATOM 1854 N N . LYS A 1 237 ? -12.958 14.836 16.811 1.00 90.81 237 LYS A N 1
ATOM 1855 C CA . LYS A 1 237 ? -11.507 14.644 16.673 1.00 90.81 237 LYS A CA 1
ATOM 1856 C C . LYS A 1 237 ? -11.226 13.351 15.918 1.00 90.81 237 LYS A C 1
ATOM 1858 O O . LYS A 1 237 ? -11.800 12.318 16.247 1.00 90.81 237 LYS A O 1
ATOM 1863 N N . ILE A 1 238 ? -10.340 13.398 14.929 1.00 87.50 238 ILE A N 1
ATOM 1864 C CA . ILE A 1 238 ? -9.890 12.223 14.176 1.00 87.50 238 ILE A CA 1
ATOM 1865 C C . ILE A 1 238 ? -9.051 11.354 15.103 1.00 87.50 238 ILE A C 1
ATOM 1867 O O . ILE A 1 238 ? -8.073 11.835 15.668 1.00 87.50 238 ILE A O 1
ATOM 1871 N N . VAL A 1 239 ? -9.440 10.093 15.282 1.00 80.81 239 VAL A N 1
ATOM 1872 C CA . VAL A 1 239 ? -8.717 9.172 16.163 1.00 80.81 239 VAL A CA 1
ATOM 1873 C C . VAL A 1 239 ? -7.506 8.610 15.420 1.00 80.81 239 VAL A C 1
ATOM 1875 O O . VAL A 1 239 ? -7.636 8.229 14.249 1.00 80.81 239 VAL A O 1
ATOM 1878 N N . PRO A 1 240 ? -6.348 8.497 16.093 1.00 71.00 240 PRO A N 1
ATOM 1879 C CA . PRO A 1 240 ? -5.221 7.749 15.569 1.00 71.00 240 PRO A CA 1
ATOM 1880 C C . PRO A 1 240 ? -5.631 6.324 15.157 1.00 71.00 240 PRO A C 1
ATOM 1882 O O . PRO A 1 240 ? -6.435 5.671 15.823 1.00 71.00 240 PRO A O 1
ATOM 1885 N N . GLY A 1 241 ? -5.095 5.860 14.027 1.00 70.25 241 GLY A N 1
ATOM 1886 C CA . GLY A 1 241 ? -5.369 4.527 13.481 1.00 70.25 241 GLY A CA 1
ATOM 1887 C C . GLY A 1 241 ? -6.349 4.463 12.307 1.00 70.25 241 GLY A C 1
ATOM 1888 O O . GLY A 1 241 ? -6.687 3.372 11.850 1.00 70.25 241 GLY A O 1
ATOM 1889 N N . THR A 1 242 ? -6.751 5.614 11.757 1.00 77.38 242 THR A N 1
ATOM 1890 C CA . THR A 1 242 ? -7.353 5.658 10.414 1.00 77.38 242 THR A CA 1
ATOM 1891 C C . THR A 1 242 ? -6.251 5.605 9.356 1.00 77.38 242 THR A C 1
ATOM 1893 O O . THR A 1 242 ? -5.381 6.479 9.330 1.00 77.38 242 THR A O 1
ATOM 1896 N N . LEU A 1 243 ? -6.288 4.576 8.506 1.00 78.75 243 LEU A N 1
ATOM 1897 C CA . LEU A 1 243 ? -5.358 4.394 7.391 1.00 78.75 243 LEU A CA 1
ATOM 1898 C C . LEU A 1 243 ? -5.507 5.545 6.387 1.00 78.75 243 LEU A C 1
ATOM 1900 O O . LEU A 1 243 ? -6.623 5.883 6.000 1.00 78.75 243 LEU A O 1
ATOM 1904 N N . PHE A 1 244 ? -4.389 6.114 5.945 1.00 81.00 244 PHE A N 1
ATOM 1905 C CA . PHE A 1 244 ? -4.369 7.035 4.816 1.00 81.00 244 PHE A CA 1
ATOM 1906 C C . PHE A 1 244 ? -4.460 6.232 3.514 1.00 81.00 244 PHE A C 1
ATOM 1908 O O . PHE A 1 244 ? -3.569 5.439 3.211 1.00 81.00 244 PHE A O 1
ATOM 1915 N N . THR A 1 245 ? -5.553 6.404 2.771 1.00 75.75 245 THR A N 1
ATOM 1916 C CA . THR A 1 245 ? -5.855 5.628 1.552 1.00 75.75 245 THR A CA 1
ATOM 1917 C C . THR A 1 245 ? -5.805 6.454 0.272 1.00 75.75 245 THR A C 1
ATOM 1919 O O . THR A 1 245 ? -5.965 5.903 -0.815 1.00 75.75 245 THR A O 1
ATOM 1922 N N . SER A 1 246 ? -5.617 7.768 0.379 1.00 77.06 246 SER A N 1
ATOM 1923 C CA . SER A 1 246 ? -5.521 8.646 -0.785 1.00 77.06 246 SER A CA 1
ATOM 1924 C C . SER A 1 246 ? -4.186 8.467 -1.513 1.00 77.06 246 SER A C 1
ATOM 1926 O O . SER A 1 246 ? -3.229 7.930 -0.955 1.00 77.06 246 SER A O 1
ATOM 1928 N N . GLU A 1 247 ? -4.125 8.926 -2.766 1.00 77.38 247 GLU A N 1
ATOM 1929 C CA . GLU A 1 247 ? -2.895 8.881 -3.560 1.00 77.38 247 GLU A CA 1
ATOM 1930 C C . GLU A 1 247 ? -1.774 9.644 -2.843 1.00 77.38 247 GLU A C 1
ATOM 1932 O O . GLU A 1 247 ? -1.951 10.787 -2.408 1.00 77.38 247 GLU A O 1
ATOM 1937 N N . LEU A 1 248 ? -0.630 8.976 -2.697 1.00 82.88 248 LEU A N 1
ATOM 1938 C CA . LEU A 1 248 ? 0.548 9.542 -2.061 1.00 82.88 248 LEU A CA 1
ATOM 1939 C C . LEU A 1 248 ? 1.230 10.519 -3.016 1.00 82.88 248 LEU A C 1
ATOM 1941 O O . LEU A 1 248 ? 1.484 10.211 -4.180 1.00 82.88 248 LEU A O 1
ATOM 1945 N N . LYS A 1 249 ? 1.609 11.687 -2.504 1.00 83.69 249 LYS A N 1
ATOM 1946 C CA . LYS A 1 249 ? 2.496 12.609 -3.221 1.00 83.69 249 LYS A CA 1
ATOM 1947 C C . LYS A 1 249 ? 3.900 12.006 -3.330 1.00 83.69 249 LYS A C 1
ATOM 1949 O O . LYS A 1 249 ? 4.283 11.157 -2.526 1.00 83.69 249 LYS A O 1
ATOM 1954 N N . SER A 1 250 ? 4.707 12.488 -4.278 1.00 82.00 250 SER A N 1
ATOM 1955 C CA . SER A 1 250 ? 6.084 12.000 -4.486 1.00 82.00 250 SER A CA 1
ATOM 1956 C C . SER A 1 250 ? 6.919 12.014 -3.193 1.00 82.00 250 SER A C 1
ATOM 1958 O O . SER A 1 250 ? 7.482 10.992 -2.809 1.00 82.00 250 SER A O 1
ATOM 1960 N N . GLY A 1 251 ? 6.898 13.122 -2.440 1.00 84.12 251 GLY A N 1
ATOM 1961 C CA . GLY A 1 251 ? 7.612 13.218 -1.159 1.00 84.12 251 GLY A CA 1
ATOM 1962 C C . GLY A 1 251 ? 7.079 12.279 -0.067 1.00 84.12 251 GLY A C 1
ATOM 1963 O O . GLY A 1 251 ? 7.855 11.747 0.721 1.00 84.12 251 GLY A O 1
ATOM 1964 N N . GLU A 1 252 ? 5.769 12.020 -0.041 1.00 85.00 252 GLU A N 1
ATOM 1965 C CA . GLU A 1 252 ? 5.149 11.071 0.899 1.00 85.00 252 GLU A CA 1
ATOM 1966 C C . GLU A 1 252 ? 5.539 9.628 0.554 1.00 85.00 252 GLU A C 1
ATOM 1968 O O . GLU A 1 252 ? 5.896 8.848 1.437 1.00 85.00 252 GLU A O 1
ATOM 1973 N N . SER A 1 253 ? 5.543 9.300 -0.741 1.00 86.69 253 SER A N 1
ATOM 1974 C CA . SER A 1 253 ? 5.990 8.006 -1.261 1.00 86.69 253 SER A CA 1
ATOM 1975 C C . SER A 1 253 ? 7.467 7.767 -0.956 1.00 86.69 253 SER A C 1
ATOM 1977 O O . SER A 1 253 ? 7.823 6.694 -0.474 1.00 86.69 253 SER A O 1
ATOM 1979 N N . ALA A 1 254 ? 8.319 8.776 -1.163 1.00 85.88 254 ALA A N 1
ATOM 1980 C CA . ALA A 1 254 ? 9.741 8.711 -0.844 1.00 85.88 254 ALA A CA 1
ATOM 1981 C C . ALA A 1 254 ? 9.978 8.500 0.658 1.00 85.88 254 ALA A C 1
ATOM 1983 O O . ALA A 1 254 ? 10.769 7.639 1.032 1.00 85.88 254 ALA A O 1
ATOM 1984 N N . ALA A 1 255 ? 9.252 9.216 1.523 1.00 84.06 255 ALA A N 1
ATOM 1985 C CA . ALA A 1 255 ? 9.365 9.051 2.971 1.00 84.06 255 ALA A CA 1
ATOM 1986 C C . ALA A 1 255 ? 8.900 7.661 3.445 1.00 84.06 255 ALA A C 1
ATOM 1988 O O . ALA A 1 255 ? 9.550 7.052 4.295 1.00 84.06 255 ALA A O 1
ATOM 1989 N N . LEU A 1 256 ? 7.813 7.127 2.874 1.00 86.75 256 LEU A N 1
ATOM 1990 C CA . LEU A 1 256 ? 7.356 5.763 3.153 1.00 86.75 256 LEU A CA 1
ATOM 1991 C C . LEU A 1 256 ? 8.379 4.719 2.679 1.00 86.75 256 LEU A C 1
ATOM 1993 O O . LEU A 1 256 ? 8.683 3.786 3.423 1.00 86.75 256 LEU A O 1
ATOM 1997 N N . CYS A 1 257 ? 8.941 4.891 1.478 1.00 87.94 257 CYS A N 1
ATOM 1998 C CA . CYS A 1 257 ? 9.993 4.018 0.956 1.00 87.94 257 CYS A CA 1
ATOM 1999 C C . CYS A 1 257 ? 11.246 4.076 1.830 1.00 87.94 257 CYS A C 1
ATOM 2001 O O . CYS A 1 257 ? 11.764 3.033 2.201 1.00 87.94 257 CYS A O 1
ATOM 2003 N N . ALA A 1 258 ? 11.700 5.267 2.221 1.00 85.19 258 ALA A N 1
ATOM 2004 C CA . ALA A 1 258 ? 12.861 5.441 3.090 1.00 85.19 258 ALA A CA 1
ATOM 2005 C C . ALA A 1 258 ? 12.653 4.783 4.462 1.00 85.19 258 ALA A C 1
ATOM 2007 O O . ALA A 1 258 ? 13.545 4.102 4.959 1.00 85.19 258 ALA A O 1
ATOM 2008 N N . ALA A 1 259 ? 11.459 4.919 5.047 1.00 81.50 259 ALA A N 1
ATOM 2009 C CA . ALA A 1 259 ? 11.121 4.243 6.297 1.00 81.50 259 ALA A CA 1
ATOM 2010 C C . ALA A 1 259 ? 11.162 2.709 6.150 1.00 81.50 259 ALA A C 1
ATOM 2012 O O . ALA A 1 259 ? 11.640 2.018 7.054 1.00 81.50 259 ALA A O 1
ATOM 2013 N N . ASN A 1 260 ? 10.700 2.189 5.007 1.00 82.94 260 ASN A N 1
ATOM 2014 C CA . ASN A 1 260 ? 10.697 0.761 4.698 1.00 82.94 260 ASN A CA 1
ATOM 2015 C C . ASN A 1 260 ? 12.069 0.239 4.229 1.00 82.94 260 ASN A C 1
ATOM 2017 O O . ASN A 1 260 ? 12.367 -0.933 4.386 1.00 82.94 260 ASN A O 1
ATOM 2021 N N . ASN A 1 261 ? 12.957 1.061 3.687 1.00 85.62 261 ASN A N 1
ATOM 2022 C CA . ASN A 1 261 ? 14.235 0.604 3.139 1.00 85.62 261 ASN A CA 1
ATOM 2023 C C . ASN A 1 261 ? 15.305 0.482 4.232 1.00 85.62 261 ASN A C 1
ATOM 2025 O O . ASN A 1 261 ? 16.260 1.252 4.291 1.00 85.62 261 ASN A O 1
ATOM 2029 N N . LYS A 1 262 ? 15.150 -0.513 5.109 1.00 80.38 262 LYS A N 1
ATOM 2030 C CA . LYS A 1 262 ? 16.157 -0.883 6.111 1.00 80.38 262 LYS A CA 1
ATOM 2031 C C . LYS A 1 262 ? 17.055 -2.004 5.592 1.00 80.38 262 LYS A C 1
ATOM 2033 O O . LYS A 1 262 ? 16.610 -2.899 4.879 1.00 80.38 262 LYS A O 1
ATOM 2038 N N . MET A 1 263 ? 18.319 -2.005 6.010 1.00 88.38 263 MET A N 1
ATOM 2039 C CA . MET A 1 263 ? 19.191 -3.168 5.815 1.00 88.38 263 MET A CA 1
ATOM 2040 C C . MET A 1 263 ? 18.669 -4.378 6.618 1.00 88.38 263 MET A C 1
ATOM 2042 O O . MET A 1 263 ? 18.035 -4.177 7.662 1.00 88.38 263 MET A O 1
ATOM 2046 N N . PRO A 1 264 ? 18.974 -5.630 6.214 1.00 88.69 264 PRO A N 1
ATOM 2047 C CA . PRO A 1 264 ? 18.509 -6.837 6.910 1.00 88.69 264 PRO A CA 1
ATOM 2048 C C . PRO A 1 264 ? 18.787 -6.847 8.424 1.00 88.69 264 PRO A C 1
ATOM 2050 O O . PRO A 1 264 ? 17.940 -7.269 9.214 1.00 88.69 264 PRO A O 1
ATOM 2053 N N . ALA A 1 265 ? 19.934 -6.308 8.851 1.00 89.38 265 ALA A N 1
ATOM 2054 C CA . ALA A 1 265 ? 20.271 -6.161 10.267 1.00 89.38 265 ALA A CA 1
ATOM 2055 C C . ALA A 1 265 ? 19.304 -5.215 11.007 1.00 89.38 265 ALA A C 1
ATOM 2057 O O . ALA A 1 265 ? 18.796 -5.559 12.073 1.00 89.38 265 ALA A O 1
ATOM 2058 N N . GLY A 1 266 ? 18.982 -4.058 10.419 1.00 86.25 266 GLY A N 1
ATOM 2059 C CA . GLY A 1 266 ? 18.038 -3.096 10.999 1.00 86.25 266 GLY A CA 1
ATOM 2060 C C . GLY A 1 266 ? 16.600 -3.623 11.046 1.00 86.25 266 GLY A C 1
ATOM 2061 O O . GLY A 1 266 ? 15.854 -3.334 11.987 1.00 86.25 266 GLY A O 1
ATOM 2062 N N . TYR A 1 267 ? 16.210 -4.444 10.068 1.00 84.19 267 TYR A N 1
ATOM 2063 C CA . TYR A 1 267 ? 14.943 -5.178 10.099 1.00 84.19 267 TYR A CA 1
ATOM 2064 C C . TYR A 1 267 ? 14.890 -6.185 11.245 1.00 84.19 267 TYR A C 1
ATOM 2066 O O . TYR A 1 267 ? 13.947 -6.165 12.038 1.00 84.19 267 TYR A O 1
ATOM 2074 N N . THR A 1 268 ? 15.934 -7.005 11.374 1.00 87.25 268 THR A N 1
ATOM 2075 C CA . THR A 1 268 ? 16.058 -8.000 12.446 1.00 87.25 268 THR A CA 1
ATOM 2076 C C . THR A 1 268 ? 15.974 -7.332 13.815 1.00 87.25 268 THR A C 1
ATOM 2078 O O . THR A 1 268 ? 15.155 -7.737 14.632 1.00 87.25 268 THR A O 1
ATOM 2081 N N . GLN A 1 269 ? 16.722 -6.246 14.033 1.00 86.75 269 GLN A N 1
ATOM 2082 C CA . GLN A 1 269 ? 16.666 -5.453 15.267 1.00 86.75 269 GLN A CA 1
ATOM 2083 C C . GLN A 1 269 ? 15.272 -4.873 15.535 1.00 86.75 269 GLN A C 1
ATOM 2085 O O . GLN A 1 269 ? 14.813 -4.867 16.673 1.00 86.75 269 GLN A O 1
ATOM 2090 N N . THR A 1 270 ? 14.566 -4.402 14.501 1.00 86.81 270 THR A N 1
ATOM 2091 C CA . THR A 1 270 ? 13.197 -3.885 14.667 1.00 86.81 270 THR A CA 1
ATOM 2092 C C . THR A 1 270 ? 12.260 -4.983 15.184 1.00 86.81 270 THR A C 1
ATOM 2094 O O . THR A 1 270 ? 11.460 -4.731 16.086 1.00 86.81 270 THR A O 1
ATOM 2097 N N . ILE A 1 271 ? 12.376 -6.201 14.646 1.00 88.38 271 ILE A N 1
ATOM 2098 C CA . ILE A 1 271 ? 11.575 -7.351 15.081 1.00 88.38 271 ILE A CA 1
ATOM 2099 C C . ILE A 1 271 ? 11.952 -7.766 16.504 1.00 88.38 271 ILE A C 1
ATOM 2101 O O . ILE A 1 271 ? 11.064 -7.884 17.344 1.00 88.38 271 ILE A O 1
ATOM 2105 N N . THR A 1 272 ? 13.241 -7.951 16.791 1.00 87.50 272 THR A N 1
ATOM 2106 C CA . THR A 1 272 ? 13.694 -8.506 18.073 1.00 87.50 272 THR A CA 1
ATOM 2107 C C . THR A 1 272 ? 13.559 -7.526 19.236 1.00 87.50 272 THR A C 1
ATOM 2109 O O . THR A 1 272 ? 13.186 -7.944 20.324 1.00 87.50 272 THR A O 1
ATOM 2112 N N . ILE A 1 273 ? 13.810 -6.229 19.020 1.00 83.69 273 ILE A N 1
ATOM 2113 C CA . ILE A 1 273 ? 13.774 -5.211 20.085 1.00 83.69 273 ILE A CA 1
ATOM 2114 C C . ILE A 1 273 ? 12.352 -4.695 20.322 1.00 83.69 273 ILE A C 1
ATOM 2116 O O . ILE A 1 273 ? 11.937 -4.541 21.465 1.00 83.69 273 ILE A O 1
ATOM 2120 N N . LYS A 1 274 ? 11.603 -4.387 19.253 1.00 84.69 274 LYS A N 1
ATOM 2121 C CA . LYS A 1 274 ? 10.268 -3.766 19.366 1.00 84.69 274 LYS A CA 1
ATOM 2122 C C . LYS A 1 274 ? 9.139 -4.759 19.091 1.00 84.69 274 LYS A C 1
ATOM 2124 O O . LYS A 1 274 ? 8.147 -4.772 19.813 1.00 84.69 274 LYS A O 1
ATOM 2129 N N . GLY A 1 275 ? 9.278 -5.576 18.048 1.00 87.25 275 GLY A N 1
ATOM 2130 C CA . GLY A 1 275 ? 8.214 -6.464 17.575 1.00 87.25 275 GLY A CA 1
ATOM 2131 C C . GLY A 1 275 ? 7.787 -7.516 18.593 1.00 87.25 275 GLY A C 1
ATOM 2132 O O . GLY A 1 275 ? 6.592 -7.684 18.810 1.00 87.25 275 GLY A O 1
ATOM 2133 N N . LEU A 1 276 ? 8.741 -8.185 19.246 1.00 89.50 276 LEU A N 1
ATOM 2134 C CA . LEU A 1 276 ? 8.442 -9.237 20.227 1.00 89.50 276 LEU A CA 1
ATOM 2135 C C . LEU A 1 276 ? 7.630 -8.713 21.422 1.00 89.50 276 LEU A C 1
ATOM 2137 O O . LEU A 1 276 ? 6.653 -9.349 21.811 1.00 89.50 276 LEU A O 1
ATOM 2141 N N . CYS A 1 277 ? 7.989 -7.539 21.947 1.00 87.94 277 CYS A N 1
ATOM 2142 C CA . CYS A 1 277 ? 7.266 -6.882 23.039 1.00 87.94 277 CYS A CA 1
ATOM 2143 C C . CYS A 1 277 ? 5.841 -6.496 22.607 1.00 87.94 277 CYS A C 1
ATOM 2145 O O . CYS A 1 277 ? 4.865 -6.876 23.247 1.00 87.94 277 CYS A O 1
ATOM 2147 N N . LEU A 1 278 ? 5.700 -5.827 21.456 1.00 88.06 278 LEU A N 1
ATOM 2148 C CA . LEU A 1 278 ? 4.398 -5.378 20.941 1.00 88.06 278 LEU A CA 1
ATOM 2149 C C . LEU A 1 278 ? 3.453 -6.534 20.573 1.00 88.06 278 LEU A C 1
ATOM 2151 O O . LEU A 1 278 ? 2.235 -6.402 20.685 1.00 88.06 278 LEU A O 1
ATOM 2155 N N . LEU A 1 279 ? 4.000 -7.672 20.143 1.00 89.88 279 LEU A N 1
ATOM 2156 C CA . LEU A 1 279 ? 3.237 -8.893 19.878 1.00 89.88 279 LEU A CA 1
ATOM 2157 C C . LEU A 1 279 ? 2.932 -9.703 21.150 1.00 89.88 279 LEU A C 1
ATOM 2159 O O . LEU A 1 279 ? 2.146 -10.645 21.085 1.00 89.88 279 LEU A O 1
ATOM 2163 N N . GLY A 1 280 ? 3.511 -9.341 22.299 1.00 90.00 280 GLY A N 1
ATOM 2164 C CA . GLY A 1 280 ? 3.319 -10.043 23.568 1.00 90.00 280 GLY A CA 1
ATOM 2165 C C . GLY A 1 280 ? 4.037 -11.390 23.642 1.00 90.00 280 GLY A C 1
ATOM 2166 O O . GLY A 1 280 ? 3.531 -12.315 24.268 1.00 90.00 280 GLY A O 1
ATOM 2167 N N . PHE A 1 281 ? 5.190 -11.534 22.980 1.00 91.56 281 PHE A N 1
ATOM 2168 C CA . PHE A 1 281 ? 5.983 -12.776 22.975 1.00 91.56 281 PHE A CA 1
ATOM 2169 C C . PHE A 1 281 ? 6.972 -12.873 24.143 1.00 91.56 281 PHE A C 1
ATOM 2171 O O . PHE A 1 281 ? 7.772 -13.805 24.198 1.00 91.56 281 PHE A O 1
ATOM 2178 N N . GLU A 1 282 ? 6.918 -11.927 25.078 1.00 85.12 282 GLU A N 1
ATOM 2179 C CA . GLU A 1 282 ? 7.661 -11.983 26.335 1.00 85.12 282 GLU A CA 1
ATOM 2180 C C . GLU A 1 282 ? 7.144 -13.117 27.232 1.00 85.12 282 GLU A C 1
ATOM 2182 O O . GLU A 1 282 ? 5.952 -13.458 27.226 1.00 85.12 282 GLU A O 1
ATOM 2187 N N . GLU A 1 283 ? 8.044 -13.714 28.017 1.00 80.38 283 GLU A N 1
ATOM 2188 C CA . GLU A 1 283 ? 7.700 -14.829 28.899 1.00 80.38 283 GLU A CA 1
ATOM 2189 C C . GLU A 1 283 ? 6.611 -14.433 29.909 1.00 80.38 283 GLU A C 1
ATOM 2191 O O . GLU A 1 283 ? 6.671 -13.386 30.546 1.00 80.38 283 GLU A O 1
ATOM 2196 N N . GLY A 1 284 ? 5.602 -15.296 30.068 1.00 80.56 284 GLY A N 1
ATOM 2197 C CA . GLY A 1 284 ? 4.515 -15.088 31.030 1.00 80.56 284 GLY A CA 1
ATOM 2198 C C . GLY A 1 284 ? 3.334 -14.256 30.521 1.00 80.56 284 GLY A C 1
ATOM 2199 O O . GLY A 1 284 ? 2.342 -14.148 31.238 1.00 80.56 284 GLY A O 1
ATOM 2200 N N . THR A 1 285 ? 3.375 -13.735 29.291 1.00 85.56 285 THR A N 1
ATOM 2201 C CA . THR A 1 285 ? 2.292 -12.905 28.733 1.00 85.56 285 THR A CA 1
ATOM 2202 C C . THR A 1 285 ? 1.037 -13.737 28.398 1.00 85.56 285 THR A C 1
ATOM 2204 O O . THR A 1 285 ? 1.105 -14.668 27.583 1.00 85.56 285 THR A O 1
ATOM 2207 N N . PRO A 1 286 ? -0.144 -13.438 28.980 1.00 86.06 286 PRO A N 1
ATOM 2208 C CA . PRO A 1 286 ? -1.404 -14.060 28.571 1.00 86.06 286 PRO A CA 1
ATOM 2209 C C . PRO A 1 286 ? -1.871 -13.563 27.185 1.00 86.06 286 PRO A C 1
ATOM 2211 O O . PRO A 1 286 ? -1.665 -12.392 26.858 1.00 86.06 286 PRO A O 1
ATOM 2214 N N . PRO A 1 287 ? -2.538 -14.410 26.373 1.00 88.94 287 PRO A N 1
ATOM 2215 C CA . PRO A 1 287 ? -2.960 -15.779 26.685 1.00 88.94 287 PRO A CA 1
ATOM 2216 C C . PRO A 1 287 ? -1.916 -16.866 26.378 1.00 88.94 287 PRO A C 1
ATOM 2218 O O . PRO A 1 287 ? -2.147 -18.020 26.726 1.00 88.94 287 PRO A O 1
ATOM 2221 N N . ILE A 1 288 ? -0.771 -16.546 25.767 1.00 91.00 288 ILE A N 1
ATOM 2222 C CA . ILE A 1 288 ? 0.247 -17.532 25.345 1.00 91.00 288 ILE A CA 1
ATOM 2223 C C . ILE A 1 288 ? 0.693 -18.414 26.523 1.00 91.00 288 ILE A C 1
ATOM 2225 O O . ILE A 1 288 ? 0.678 -19.646 26.428 1.00 91.00 288 ILE A O 1
ATOM 2229 N N . ALA A 1 289 ? 0.986 -17.789 27.668 1.00 89.38 289 ALA A N 1
ATOM 2230 C CA . ALA A 1 289 ? 1.348 -18.499 28.893 1.00 89.38 289 ALA A CA 1
ATOM 2231 C C . ALA A 1 289 ? 0.217 -19.408 29.419 1.00 89.38 289 ALA A C 1
ATOM 2233 O O . ALA A 1 289 ? 0.484 -20.506 29.910 1.00 89.38 289 ALA A O 1
ATOM 2234 N N . SER A 1 290 ? -1.051 -19.006 29.265 1.00 91.94 290 SER A N 1
ATOM 2235 C CA . SER A 1 290 ? -2.221 -19.791 29.692 1.00 91.94 290 SER A CA 1
ATOM 2236 C C . SER A 1 290 ? -2.375 -21.093 28.902 1.00 91.94 290 SER A C 1
ATOM 2238 O O . SER A 1 290 ? -2.830 -22.095 29.449 1.00 91.94 290 SER A O 1
ATOM 2240 N N . PHE A 1 291 ? -1.937 -21.104 27.640 1.00 91.19 291 PHE A N 1
ATOM 2241 C CA . PHE A 1 291 ? -1.885 -22.302 26.796 1.00 91.19 291 PHE A CA 1
ATOM 2242 C C . PHE A 1 291 ? -0.588 -23.109 26.962 1.00 91.19 291 PHE A C 1
ATOM 2244 O O . PHE A 1 291 ? -0.389 -24.090 26.248 1.00 91.19 291 PHE A O 1
ATOM 2251 N N . ARG A 1 292 ? 0.285 -22.731 27.912 1.00 91.06 292 ARG A N 1
ATOM 2252 C CA . ARG A 1 292 ? 1.592 -23.367 28.165 1.00 91.06 292 ARG A CA 1
ATOM 2253 C C . ARG A 1 292 ? 2.490 -23.400 26.923 1.00 91.06 292 ARG A C 1
ATOM 2255 O O . ARG A 1 292 ? 3.279 -24.325 26.739 1.00 91.06 292 ARG A O 1
ATOM 2262 N N . ILE A 1 293 ? 2.363 -22.387 26.071 1.00 90.69 293 ILE A N 1
ATOM 2263 C CA . ILE A 1 293 ? 3.202 -22.207 24.889 1.00 90.69 293 ILE A CA 1
ATOM 2264 C C . ILE A 1 293 ? 4.405 -21.360 25.295 1.00 90.69 293 ILE A C 1
ATOM 2266 O O . ILE A 1 293 ? 4.259 -20.340 25.966 1.00 90.69 293 ILE A O 1
ATOM 2270 N N . LYS A 1 294 ? 5.596 -21.768 24.858 1.00 90.25 294 LYS A N 1
ATOM 2271 C CA . LYS A 1 294 ? 6.815 -20.967 24.962 1.00 90.25 294 LYS A CA 1
ATOM 2272 C C . LYS A 1 294 ? 7.305 -20.636 23.559 1.00 90.25 294 LYS A C 1
ATOM 2274 O O . LYS A 1 294 ? 7.526 -21.541 22.759 1.00 90.25 294 LYS A O 1
ATOM 2279 N N . ILE A 1 295 ? 7.466 -19.348 23.272 1.00 91.19 295 ILE A N 1
ATOM 2280 C CA . ILE A 1 295 ? 8.022 -18.865 22.006 1.00 91.19 295 ILE A CA 1
ATOM 2281 C C . ILE A 1 295 ? 9.496 -18.547 22.242 1.00 91.19 295 ILE A C 1
ATOM 2283 O O . ILE A 1 295 ? 9.843 -17.836 23.182 1.00 91.19 295 ILE A O 1
ATOM 2287 N N . LEU A 1 296 ? 10.372 -19.097 21.403 1.00 90.75 296 LEU A N 1
ATOM 2288 C CA . LEU A 1 296 ? 11.783 -18.729 21.408 1.00 90.75 296 LEU A CA 1
ATOM 2289 C C . LEU A 1 296 ? 11.939 -17.361 20.736 1.00 90.75 296 LEU A C 1
ATOM 2291 O O . LEU A 1 296 ? 11.443 -17.152 19.632 1.00 90.75 296 LEU A O 1
ATOM 2295 N N . THR A 1 297 ? 12.631 -16.440 21.400 1.00 88.75 297 THR A N 1
ATOM 2296 C CA . THR A 1 297 ? 12.832 -15.060 20.924 1.00 88.75 297 THR A CA 1
ATOM 2297 C C . THR A 1 297 ? 14.016 -14.914 19.965 1.00 88.75 297 THR A C 1
ATOM 2299 O O . THR A 1 297 ? 14.152 -13.892 19.293 1.00 88.75 297 THR A O 1
ATOM 2302 N N . ASN A 1 298 ? 14.858 -15.945 19.863 1.00 90.12 298 ASN A N 1
ATOM 2303 C CA . ASN A 1 298 ? 15.963 -15.997 18.912 1.00 90.12 298 ASN A CA 1
ATOM 2304 C C . ASN A 1 298 ? 15.451 -16.340 17.508 1.00 90.12 298 ASN A C 1
ATOM 2306 O O . ASN A 1 298 ? 14.603 -17.219 17.344 1.00 90.12 298 ASN A O 1
ATOM 2310 N N . MET A 1 299 ? 16.018 -15.691 16.488 1.00 90.62 299 MET A N 1
ATOM 2311 C CA . MET A 1 299 ? 15.750 -16.045 15.093 1.00 90.62 299 MET A CA 1
ATOM 2312 C C . MET A 1 299 ? 16.179 -17.490 14.818 1.00 90.62 299 MET A C 1
ATOM 2314 O O . MET A 1 299 ? 17.248 -17.923 15.251 1.00 90.62 299 MET A O 1
ATOM 2318 N N . ALA A 1 300 ? 15.350 -18.230 14.080 1.00 91.38 300 ALA A N 1
ATOM 2319 C CA . ALA A 1 300 ? 15.678 -19.590 13.676 1.00 91.38 300 ALA A CA 1
ATOM 2320 C C . ALA A 1 300 ? 16.913 -19.588 12.762 1.00 91.38 300 ALA A C 1
ATOM 2322 O O . ALA A 1 300 ? 16.948 -18.885 11.751 1.00 91.38 300 ALA A O 1
ATOM 2323 N N . VAL A 1 301 ? 17.916 -20.391 13.113 1.00 91.50 301 VAL A N 1
ATOM 2324 C CA . VAL A 1 301 ? 19.113 -20.586 12.291 1.00 91.50 301 VAL A CA 1
ATOM 2325 C C . VAL A 1 301 ? 18.841 -21.717 11.310 1.00 91.50 301 VAL A C 1
ATOM 2327 O O . VAL A 1 301 ? 18.487 -22.823 11.714 1.00 91.50 301 VAL A O 1
ATOM 2330 N N . VAL A 1 302 ? 19.006 -21.433 10.021 1.00 89.62 302 VAL A N 1
ATOM 2331 C CA . VAL A 1 302 ? 18.854 -22.410 8.940 1.00 89.62 302 VAL A CA 1
ATOM 2332 C C . VAL A 1 302 ? 20.146 -22.500 8.144 1.00 89.62 302 VAL A C 1
ATOM 2334 O O . VAL A 1 302 ? 20.800 -21.492 7.878 1.00 89.62 302 VAL A O 1
ATOM 2337 N N . THR A 1 303 ? 20.521 -23.714 7.757 1.00 93.25 303 THR A N 1
ATOM 2338 C CA . THR A 1 303 ? 21.637 -23.934 6.838 1.00 93.25 303 THR A CA 1
ATOM 2339 C C . THR A 1 303 ? 21.156 -23.683 5.413 1.00 93.25 303 THR A C 1
ATOM 2341 O O . THR A 1 303 ? 20.148 -24.248 4.992 1.00 93.25 303 THR A O 1
ATOM 2344 N N . ALA A 1 304 ? 21.873 -22.842 4.673 1.00 94.19 304 ALA A N 1
ATOM 2345 C CA . ALA A 1 304 ? 21.592 -22.540 3.275 1.00 94.19 304 ALA A CA 1
ATOM 2346 C C . ALA A 1 304 ? 22.818 -22.844 2.406 1.00 94.19 304 ALA A C 1
ATOM 2348 O O . ALA A 1 304 ? 23.955 -22.769 2.875 1.00 94.19 304 ALA A O 1
ATOM 2349 N N . CYS A 1 305 ? 22.583 -23.158 1.133 1.00 96.31 305 CYS A N 1
ATOM 2350 C CA . CYS A 1 305 ? 23.630 -23.353 0.133 1.00 96.31 305 CYS A CA 1
ATOM 2351 C C . CYS A 1 305 ? 23.580 -22.209 -0.882 1.00 96.31 305 CYS A C 1
ATOM 2353 O O . CYS A 1 305 ? 22.511 -21.887 -1.401 1.00 96.31 305 CYS A O 1
ATOM 2355 N N . VAL A 1 306 ? 24.735 -21.612 -1.183 1.00 95.88 306 VAL A N 1
ATOM 2356 C CA . VAL A 1 306 ? 24.861 -20.628 -2.264 1.00 95.88 306 VAL A CA 1
ATOM 2357 C C . VAL A 1 306 ? 25.070 -21.393 -3.563 1.00 95.88 306 VAL A C 1
ATOM 2359 O O . VAL A 1 306 ? 26.091 -22.056 -3.738 1.00 95.88 306 VAL A O 1
ATOM 2362 N N . LEU A 1 307 ? 24.085 -21.333 -4.457 1.00 96.19 307 LEU A N 1
ATOM 2363 C CA . LEU A 1 307 ? 24.210 -21.934 -5.781 1.00 96.19 307 LEU A CA 1
ATOM 2364 C C . LEU A 1 307 ? 25.218 -21.130 -6.621 1.00 96.19 307 LEU A C 1
ATOM 2366 O O . LEU A 1 307 ? 25.224 -19.898 -6.531 1.00 96.19 307 LEU A O 1
ATOM 2370 N N . PRO A 1 308 ? 26.063 -21.787 -7.438 1.00 94.62 308 PRO A N 1
ATOM 2371 C CA . PRO A 1 308 ? 26.953 -21.078 -8.347 1.00 94.62 308 PRO A CA 1
ATOM 2372 C C . PRO A 1 308 ? 26.134 -20.273 -9.361 1.00 94.62 308 PRO A C 1
ATOM 2374 O O . PRO A 1 308 ? 25.080 -20.721 -9.820 1.00 94.62 308 PRO A O 1
ATOM 2377 N N . ALA A 1 309 ? 26.625 -19.085 -9.717 1.00 93.19 309 ALA A N 1
ATOM 2378 C CA . ALA A 1 309 ? 26.003 -18.283 -10.761 1.00 93.19 309 ALA A CA 1
ATOM 2379 C C . ALA A 1 309 ? 25.984 -19.073 -12.084 1.00 93.19 309 ALA A C 1
ATOM 2381 O O . ALA A 1 309 ? 26.976 -19.738 -12.407 1.00 93.19 309 ALA A O 1
ATOM 2382 N N . PRO A 1 310 ? 24.888 -19.021 -12.860 1.00 90.56 310 PRO A N 1
ATOM 2383 C CA . PRO A 1 310 ? 24.868 -19.640 -14.175 1.00 90.56 310 PRO A CA 1
ATOM 2384 C C . PRO A 1 310 ? 25.923 -18.985 -15.074 1.00 90.56 310 PRO A C 1
ATOM 2386 O O . PRO A 1 310 ? 26.162 -17.778 -15.003 1.00 90.56 310 PRO A O 1
ATOM 2389 N N . LEU A 1 311 ? 26.541 -19.779 -15.947 1.00 87.00 311 LEU A N 1
ATOM 2390 C CA . LEU A 1 311 ? 27.464 -19.254 -16.948 1.00 87.00 311 LEU A CA 1
ATOM 2391 C C . LEU A 1 311 ? 26.674 -18.494 -18.017 1.00 87.00 311 LEU A C 1
ATOM 2393 O O . LEU A 1 311 ? 25.782 -19.052 -18.656 1.00 87.00 311 LEU A O 1
ATOM 2397 N N . MET A 1 312 ? 27.021 -17.227 -18.239 1.00 77.44 312 MET A N 1
ATOM 2398 C CA . MET A 1 312 ? 26.495 -16.475 -19.375 1.00 77.44 312 MET A CA 1
ATOM 2399 C C . MET A 1 312 ? 27.264 -16.874 -20.638 1.00 77.44 312 MET A C 1
ATOM 2401 O O . MET A 1 312 ? 28.450 -16.585 -20.766 1.00 77.44 312 MET A O 1
ATOM 2405 N N . VAL A 1 313 ? 26.586 -17.562 -21.561 1.00 74.25 313 VAL A N 1
ATOM 2406 C CA . VAL A 1 313 ? 27.172 -18.075 -22.820 1.00 74.25 313 VAL A CA 1
ATOM 2407 C C . VAL A 1 313 ? 27.476 -16.949 -23.820 1.00 74.25 313 VAL A C 1
ATOM 2409 O O . VAL A 1 313 ? 28.334 -17.098 -24.683 1.00 74.25 313 VAL A O 1
ATOM 2412 N N . HIS A 1 314 ? 26.824 -15.797 -23.672 1.00 66.06 314 HIS A N 1
ATOM 2413 C CA . HIS A 1 314 ? 27.096 -14.591 -24.447 1.00 66.06 314 HIS A CA 1
ATOM 2414 C C . HIS A 1 314 ? 27.497 -13.475 -23.474 1.00 66.06 314 HIS A C 1
ATOM 2416 O O . HIS A 1 314 ? 26.868 -13.318 -22.426 1.00 66.06 314 HIS A O 1
ATOM 2422 N N . GLY A 1 315 ? 28.554 -12.721 -23.795 1.00 62.22 315 GLY A N 1
ATOM 2423 C CA . GLY A 1 315 ? 28.922 -11.503 -23.064 1.00 62.22 315 GLY A CA 1
ATOM 2424 C C . GLY A 1 315 ? 27.901 -10.377 -23.286 1.00 62.22 315 GLY A C 1
ATOM 2425 O O . GLY A 1 315 ? 26.729 -10.619 -23.546 1.00 62.22 315 GLY A O 1
ATOM 2426 N N . ILE A 1 316 ? 28.338 -9.115 -23.268 1.00 61.22 316 ILE A N 1
ATOM 2427 C CA . ILE A 1 316 ? 27.465 -7.942 -23.507 1.00 61.22 316 ILE A CA 1
ATOM 2428 C C . ILE A 1 316 ? 27.085 -7.775 -25.001 1.00 61.22 316 ILE A C 1
ATOM 2430 O O . ILE A 1 316 ? 26.825 -6.669 -25.467 1.00 61.22 316 ILE A O 1
ATOM 2434 N N . GLN A 1 317 ? 27.116 -8.847 -25.791 1.00 62.59 317 GLN A N 1
ATOM 2435 C CA . GLN A 1 317 ? 26.750 -8.833 -27.206 1.00 62.59 317 GLN A CA 1
ATOM 2436 C C . GLN A 1 317 ? 25.451 -9.604 -27.393 1.00 62.59 317 GLN A C 1
ATOM 2438 O O . GLN A 1 317 ? 25.277 -10.695 -26.848 1.00 62.59 317 GLN A O 1
ATOM 2443 N N . PHE A 1 318 ? 24.530 -9.026 -28.162 1.00 62.25 318 PHE A N 1
ATOM 2444 C CA . PHE A 1 318 ? 23.258 -9.675 -28.449 1.00 62.25 318 PHE A CA 1
ATOM 2445 C C . PHE A 1 318 ? 23.489 -10.981 -29.218 1.00 62.25 318 PHE A C 1
ATOM 2447 O O . PHE A 1 318 ? 24.162 -10.994 -30.245 1.00 62.25 318 PHE A O 1
ATOM 2454 N N . ALA A 1 319 ? 22.883 -12.075 -28.742 1.00 58.59 319 ALA A N 1
ATOM 2455 C CA . ALA A 1 319 ? 22.983 -13.400 -29.365 1.00 58.59 319 ALA A CA 1
ATOM 2456 C C . ALA A 1 319 ? 22.462 -13.429 -30.817 1.00 58.59 319 ALA A C 1
ATOM 2458 O O . ALA A 1 319 ? 22.847 -14.285 -31.610 1.00 58.59 319 ALA A O 1
ATOM 2459 N N . ARG A 1 320 ? 21.592 -12.478 -31.175 1.00 62.56 320 ARG A N 1
ATOM 2460 C CA . ARG A 1 320 ? 21.133 -12.228 -32.540 1.00 62.56 320 ARG A CA 1
ATOM 2461 C C . ARG A 1 320 ? 21.344 -10.753 -32.853 1.00 62.56 320 ARG A C 1
ATOM 2463 O O . ARG A 1 320 ? 20.772 -9.897 -32.183 1.00 62.56 320 ARG A O 1
ATOM 2470 N N . LEU A 1 321 ? 22.154 -10.471 -33.869 1.00 67.38 321 LEU A N 1
ATOM 2471 C CA . LEU A 1 321 ? 22.392 -9.114 -34.355 1.00 67.38 321 LEU A CA 1
ATOM 2472 C C . LEU A 1 321 ? 21.058 -8.550 -34.871 1.00 67.38 321 LEU A C 1
ATOM 2474 O O . LEU A 1 321 ? 20.476 -9.085 -35.817 1.00 67.38 321 LEU A O 1
ATOM 2478 N N . ALA A 1 322 ? 20.536 -7.525 -34.200 1.00 75.88 322 ALA A N 1
ATOM 2479 C CA . ALA A 1 322 ? 19.317 -6.840 -34.617 1.00 75.88 322 ALA A CA 1
ATOM 2480 C C . ALA A 1 322 ? 19.663 -5.779 -35.666 1.00 75.88 322 ALA A C 1
ATOM 2482 O O . ALA A 1 322 ? 20.594 -5.000 -35.465 1.00 75.88 322 ALA A O 1
ATOM 2483 N N . GLU A 1 323 ? 18.910 -5.735 -36.764 1.00 84.75 323 GLU A N 1
ATOM 2484 C CA . GLU A 1 323 ? 19.027 -4.698 -37.790 1.00 84.75 323 GLU A CA 1
ATOM 2485 C C . GLU A 1 323 ? 17.785 -3.795 -37.748 1.00 84.75 323 GLU A C 1
ATOM 2487 O O . GLU A 1 323 ? 16.667 -4.270 -37.939 1.00 84.75 323 GLU A O 1
ATOM 2492 N N . LEU A 1 324 ? 17.981 -2.501 -37.486 1.00 84.31 324 LEU A N 1
ATOM 2493 C CA . LEU A 1 324 ? 16.932 -1.481 -37.410 1.00 84.31 324 LEU A CA 1
ATOM 2494 C C . LEU A 1 324 ? 17.180 -0.426 -38.495 1.00 84.31 324 LEU A C 1
ATOM 2496 O O . LEU A 1 324 ? 18.031 0.451 -38.348 1.00 84.31 324 LEU A O 1
ATOM 2500 N N . LYS A 1 325 ? 16.438 -0.519 -39.602 1.00 84.19 325 LYS A N 1
ATOM 2501 C CA . LYS A 1 325 ? 16.612 0.332 -40.796 1.00 84.19 325 LYS A CA 1
ATOM 2502 C C . LYS A 1 325 ? 15.784 1.610 -40.750 1.00 84.19 325 LYS A C 1
ATOM 2504 O O . LYS A 1 325 ? 16.220 2.631 -41.275 1.00 84.19 325 LYS A O 1
ATOM 2509 N N . HIS A 1 326 ? 14.600 1.543 -40.140 1.00 88.19 326 HIS A N 1
ATOM 2510 C CA . HIS A 1 326 ? 13.609 2.620 -40.161 1.00 88.19 326 HIS A CA 1
ATOM 2511 C C . HIS A 1 326 ? 13.213 3.025 -38.738 1.00 88.19 326 HIS A C 1
ATOM 2513 O O . HIS A 1 326 ? 12.202 2.562 -38.210 1.00 88.19 326 HIS A O 1
ATOM 2519 N N . LEU A 1 327 ? 14.031 3.881 -38.119 1.00 91.75 327 LEU A N 1
ATOM 2520 C CA . LEU A 1 327 ? 13.734 4.519 -36.835 1.00 91.75 327 LEU A CA 1
ATOM 2521 C C . LEU A 1 327 ? 12.972 5.831 -37.071 1.00 91.75 327 LEU A C 1
ATOM 2523 O O . LEU A 1 327 ? 13.425 6.696 -37.827 1.00 91.75 327 LEU A O 1
ATOM 2527 N N . ALA A 1 328 ? 11.838 5.991 -36.391 1.00 94.12 328 ALA A N 1
ATOM 2528 C CA . ALA A 1 328 ? 11.138 7.265 -36.274 1.00 94.12 328 ALA A CA 1
ATOM 2529 C C . ALA A 1 328 ? 11.241 7.787 -34.839 1.00 94.12 328 ALA A C 1
ATOM 2531 O O . ALA A 1 328 ? 10.984 7.059 -33.885 1.00 94.12 328 ALA A O 1
ATOM 2532 N N . VAL A 1 329 ? 11.598 9.058 -34.687 1.00 94.88 329 VAL A N 1
ATOM 2533 C CA . VAL A 1 329 ? 11.667 9.762 -33.407 1.00 94.88 329 VAL A CA 1
ATOM 2534 C C . VAL A 1 329 ? 10.590 10.838 -33.394 1.00 94.88 329 VAL A C 1
ATOM 2536 O O . VAL A 1 329 ? 10.572 11.715 -34.258 1.00 94.88 329 VAL A O 1
ATOM 2539 N N . VAL A 1 330 ? 9.698 10.794 -32.411 1.00 94.75 330 VAL A N 1
ATOM 2540 C CA . VAL A 1 330 ? 8.653 11.808 -32.236 1.00 94.75 330 VAL A CA 1
ATOM 2541 C C . VAL A 1 330 ? 8.834 12.463 -30.881 1.00 94.75 330 VAL A C 1
ATOM 2543 O O . VAL A 1 330 ? 8.749 11.804 -29.853 1.00 94.75 330 VAL A O 1
ATOM 2546 N N . VAL A 1 331 ? 9.090 13.765 -30.881 1.00 94.12 331 VAL A N 1
ATOM 2547 C CA . VAL A 1 331 ? 9.224 14.573 -29.670 1.00 94.12 331 VAL A CA 1
ATOM 2548 C C . VAL A 1 331 ? 7.891 15.257 -29.405 1.00 94.12 331 VAL A C 1
ATOM 2550 O O . VAL A 1 331 ? 7.407 16.023 -30.234 1.00 94.12 331 VAL A O 1
ATOM 2553 N N . LEU A 1 332 ? 7.298 14.971 -28.255 1.00 92.44 332 LEU A N 1
ATOM 2554 C CA . LEU A 1 332 ? 6.019 15.500 -27.811 1.00 92.44 332 LEU A CA 1
ATOM 2555 C C . LEU A 1 332 ? 6.283 16.569 -26.757 1.00 92.44 332 LEU A C 1
ATOM 2557 O O . LEU A 1 332 ? 6.636 16.272 -25.612 1.00 92.44 332 LEU A O 1
ATOM 2561 N N . LYS A 1 333 ? 6.150 17.819 -27.185 1.00 89.06 333 LYS A N 1
ATOM 2562 C CA . LYS A 1 333 ? 6.419 19.007 -26.387 1.00 89.06 333 LYS A CA 1
ATOM 2563 C C . LYS A 1 333 ? 5.109 19.560 -25.840 1.00 89.06 333 LYS A C 1
ATOM 2565 O O . LYS A 1 333 ? 4.159 19.745 -26.589 1.00 89.06 333 LYS A O 1
ATOM 2570 N N . ASP A 1 334 ? 5.061 19.847 -24.548 1.00 82.69 334 ASP A N 1
ATOM 2571 C CA . ASP A 1 334 ? 3.978 20.608 -23.921 1.00 82.69 334 ASP A CA 1
ATOM 2572 C C . ASP A 1 334 ? 4.388 22.079 -23.730 1.00 82.69 334 ASP A C 1
ATOM 2574 O O . ASP A 1 334 ? 5.483 22.495 -24.108 1.00 82.69 334 ASP A O 1
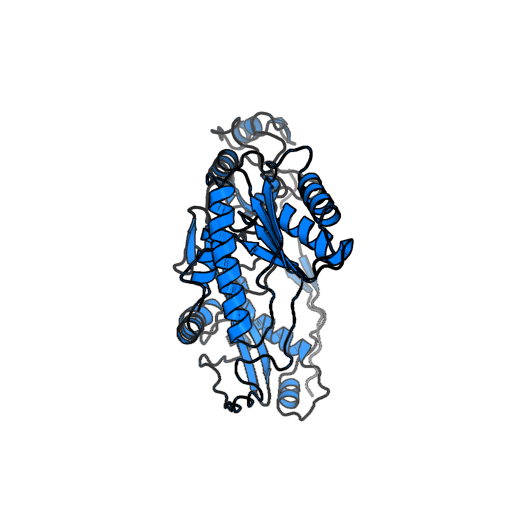ATOM 2578 N N . GLY A 1 335 ? 3.506 22.899 -23.157 1.00 70.88 335 GLY A N 1
ATOM 2579 C CA . GLY A 1 335 ? 3.790 24.319 -22.907 1.00 70.88 335 GLY A CA 1
ATOM 2580 C C . GLY A 1 335 ? 4.847 24.597 -21.827 1.00 70.88 335 GLY A C 1
ATOM 2581 O O . GLY A 1 335 ? 5.096 25.761 -21.539 1.00 70.88 335 GLY A O 1
ATOM 2582 N N . ASN A 1 336 ? 5.451 23.571 -21.213 1.00 69.25 336 ASN A N 1
ATOM 2583 C CA . ASN A 1 336 ? 6.446 23.735 -20.146 1.00 69.25 336 ASN A CA 1
ATOM 2584 C C . ASN A 1 336 ? 7.895 23.781 -20.661 1.00 69.25 336 ASN A C 1
ATOM 2586 O O . ASN A 1 336 ? 8.799 24.102 -19.893 1.00 69.25 336 ASN A O 1
ATOM 2590 N N . ILE A 1 337 ? 8.137 23.459 -21.935 1.00 72.25 337 ILE A N 1
ATOM 2591 C CA . ILE A 1 337 ? 9.459 23.604 -22.555 1.00 72.25 337 ILE A CA 1
ATOM 2592 C C . ILE A 1 337 ? 9.516 24.954 -23.276 1.00 72.25 337 ILE A C 1
ATOM 2594 O O . ILE A 1 337 ? 8.905 25.131 -24.330 1.00 72.25 337 ILE A O 1
ATOM 2598 N N . GLU A 1 338 ? 10.284 25.896 -22.729 1.00 69.75 338 GLU A N 1
ATOM 2599 C CA . GLU A 1 338 ? 10.501 27.221 -23.334 1.00 69.75 338 GLU A CA 1
ATOM 2600 C C . GLU A 1 338 ? 11.504 27.192 -24.501 1.00 69.75 338 GLU A C 1
ATOM 2602 O O . GLU A 1 338 ? 11.566 28.121 -25.306 1.00 69.75 338 GLU A O 1
ATOM 2607 N N . GLU A 1 339 ? 12.289 26.117 -24.625 1.00 77.69 339 GLU A N 1
ATOM 2608 C CA . GLU A 1 339 ? 13.283 25.976 -25.688 1.00 77.69 339 GLU A CA 1
ATOM 2609 C C . GLU A 1 339 ? 12.637 25.968 -27.078 1.00 77.69 339 GLU A C 1
ATOM 2611 O O . GLU A 1 339 ? 11.628 25.300 -27.327 1.00 77.69 339 GLU A O 1
ATOM 2616 N N . SER A 1 340 ? 13.260 26.679 -28.022 1.00 81.69 340 SER A N 1
ATOM 2617 C CA . SER A 1 340 ? 12.832 26.659 -29.423 1.00 81.69 340 SER A CA 1
ATOM 2618 C C . SER A 1 340 ? 12.920 25.248 -30.014 1.00 81.69 340 SER A C 1
ATOM 2620 O O . SER A 1 340 ? 13.867 24.506 -29.740 1.00 81.69 340 SER A O 1
ATOM 2622 N N . ASP A 1 341 ? 11.981 24.906 -30.896 1.00 83.25 341 ASP A N 1
ATOM 2623 C CA . ASP A 1 341 ? 11.939 23.587 -31.538 1.00 83.25 341 ASP A CA 1
ATOM 2624 C C . ASP A 1 341 ? 13.244 23.262 -32.277 1.00 83.25 341 ASP A C 1
ATOM 2626 O O . ASP A 1 341 ? 13.673 22.112 -32.305 1.00 83.25 341 ASP A O 1
ATOM 2630 N N . SER A 1 342 ? 13.916 24.269 -32.843 1.00 84.69 342 SER A N 1
ATOM 2631 C CA . SER A 1 342 ? 15.212 24.106 -33.509 1.00 84.69 342 SER A CA 1
ATOM 2632 C C . SER A 1 342 ? 16.309 23.638 -32.549 1.00 84.69 342 SER A C 1
ATOM 2634 O O . SER A 1 342 ? 17.063 22.728 -32.889 1.00 84.69 342 SER A O 1
ATOM 2636 N N . LEU A 1 343 ? 16.387 24.224 -31.350 1.00 86.62 343 LEU A N 1
ATOM 2637 C CA . LEU A 1 343 ? 17.384 23.856 -30.340 1.00 86.62 343 LEU A CA 1
ATOM 2638 C C . LEU A 1 343 ? 17.131 22.437 -29.815 1.00 86.62 343 LEU A C 1
ATOM 2640 O O . LEU A 1 343 ? 18.044 21.609 -29.805 1.00 86.62 343 LEU A O 1
ATOM 2644 N N . LEU A 1 344 ? 15.877 22.140 -29.465 1.00 86.44 344 LEU A N 1
ATOM 2645 C CA . LEU A 1 344 ? 15.467 20.835 -28.949 1.00 86.44 344 LEU A CA 1
ATOM 2646 C C . LEU A 1 344 ? 15.731 19.723 -29.974 1.00 86.44 344 LEU A C 1
ATOM 2648 O O . LEU A 1 344 ? 16.265 18.668 -29.634 1.00 86.44 344 LEU A O 1
ATOM 2652 N N . LYS A 1 345 ? 15.444 19.980 -31.259 1.00 89.56 345 LYS A N 1
ATOM 2653 C CA . LYS A 1 345 ? 15.779 19.065 -32.362 1.00 89.56 345 LYS A CA 1
ATOM 2654 C C . LYS A 1 345 ? 17.274 18.755 -32.413 1.00 89.56 345 LYS A C 1
ATOM 2656 O O . LYS A 1 345 ? 17.633 17.601 -32.626 1.00 89.56 345 LYS A O 1
ATOM 2661 N N . VAL A 1 346 ? 18.147 19.749 -32.240 1.00 91.88 346 VAL A N 1
ATOM 2662 C CA . VAL A 1 346 ? 19.604 19.533 -32.256 1.00 91.88 346 VAL A CA 1
ATOM 2663 C C . VAL A 1 346 ? 20.038 18.678 -31.066 1.00 91.88 346 VAL A C 1
ATOM 2665 O O . VAL A 1 346 ? 20.717 17.671 -31.263 1.00 91.88 346 VAL A O 1
ATOM 2668 N N . GLN A 1 347 ? 19.604 19.027 -29.853 1.00 91.06 347 GLN A N 1
ATOM 2669 C CA . GLN A 1 347 ? 19.958 18.296 -28.632 1.00 91.06 347 GLN A CA 1
ATOM 2670 C C . GLN A 1 347 ? 19.484 16.836 -28.679 1.00 91.06 347 GLN A C 1
ATOM 2672 O O . GLN A 1 347 ? 20.280 15.914 -28.487 1.00 91.06 347 GLN A O 1
ATOM 2677 N N . VAL A 1 348 ? 18.207 16.615 -29.005 1.00 92.06 348 VAL A N 1
ATOM 2678 C CA . VAL A 1 348 ? 17.622 15.272 -29.119 1.00 92.06 348 VAL A CA 1
ATOM 2679 C C . VAL A 1 348 ? 18.303 14.477 -30.229 1.00 92.06 348 VAL A C 1
ATOM 2681 O O . VAL A 1 348 ? 18.606 13.301 -30.037 1.00 92.06 348 VAL A O 1
ATOM 2684 N N . ARG A 1 349 ? 18.600 15.093 -31.380 1.00 93.44 349 ARG A N 1
ATOM 2685 C CA . ARG A 1 349 ? 19.286 14.402 -32.480 1.00 93.44 349 ARG A CA 1
ATOM 2686 C C . ARG A 1 349 ? 20.667 13.907 -32.059 1.00 93.44 349 ARG A C 1
ATOM 2688 O O . ARG A 1 349 ? 21.025 12.782 -32.403 1.00 93.44 349 ARG A O 1
ATOM 2695 N N . GLU A 1 350 ? 21.429 14.704 -31.316 1.00 92.50 350 GLU A N 1
ATOM 2696 C CA . GLU A 1 350 ? 22.732 14.276 -30.799 1.00 92.50 350 GLU A CA 1
ATOM 2697 C C . GLU A 1 350 ? 22.605 13.165 -29.746 1.00 92.50 350 GLU A C 1
ATOM 2699 O O . GLU A 1 350 ? 23.354 12.187 -29.807 1.00 92.50 350 GLU A O 1
ATOM 2704 N N . ALA A 1 351 ? 21.609 13.236 -28.859 1.00 92.38 351 ALA A N 1
ATOM 2705 C CA . ALA A 1 351 ? 21.323 12.172 -27.893 1.00 92.38 351 ALA A CA 1
ATOM 2706 C C . ALA A 1 351 ? 20.929 10.847 -28.575 1.00 92.38 351 ALA A C 1
ATOM 2708 O O . ALA A 1 351 ? 21.458 9.786 -28.238 1.00 92.38 351 ALA A O 1
ATOM 2709 N N . VAL A 1 352 ? 20.065 10.891 -29.594 1.00 92.94 352 VAL A N 1
ATOM 2710 C CA . VAL A 1 352 ? 19.670 9.701 -30.368 1.00 92.94 352 VAL A CA 1
ATOM 2711 C C . VAL A 1 352 ? 20.861 9.127 -31.137 1.00 92.94 352 VAL A C 1
ATOM 2713 O O . VAL A 1 352 ? 21.055 7.914 -31.141 1.00 92.94 352 VAL A O 1
ATOM 2716 N N . LYS A 1 353 ? 21.725 9.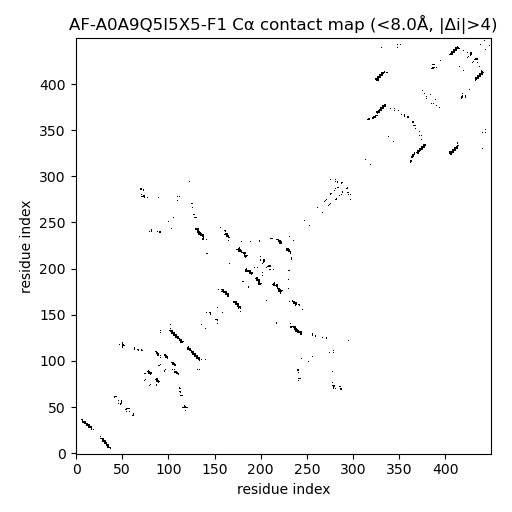962 -31.730 1.00 92.38 353 LYS A N 1
ATOM 2717 C CA . LYS A 1 353 ? 22.972 9.476 -32.346 1.00 92.38 353 LYS A CA 1
ATOM 2718 C C . LYS A 1 353 ? 23.886 8.798 -31.325 1.00 92.38 353 LYS A C 1
ATOM 2720 O O . LYS A 1 353 ? 24.501 7.786 -31.654 1.00 92.38 353 LYS A O 1
ATOM 2725 N N . ALA A 1 354 ? 23.999 9.335 -30.110 1.00 90.94 354 ALA A N 1
ATOM 2726 C CA . ALA A 1 354 ? 24.777 8.708 -29.045 1.00 90.94 354 ALA A CA 1
ATOM 2727 C C . ALA A 1 354 ? 24.189 7.342 -28.648 1.00 90.94 354 ALA A C 1
ATOM 2729 O O . ALA A 1 354 ? 24.934 6.368 -28.538 1.00 90.94 354 ALA A O 1
ATOM 2730 N N . LEU A 1 355 ? 22.860 7.238 -28.536 1.00 90.25 355 LEU A N 1
ATOM 2731 C CA . LEU A 1 355 ? 22.158 5.969 -28.321 1.00 90.25 355 LEU A CA 1
ATOM 2732 C C . LEU A 1 355 ? 22.443 4.961 -29.447 1.00 90.25 355 LEU A C 1
ATOM 2734 O O . LEU A 1 355 ? 22.773 3.810 -29.169 1.00 90.25 355 LEU A O 1
ATOM 2738 N N . ILE A 1 356 ? 22.383 5.388 -30.711 1.00 90.50 356 ILE A N 1
ATOM 2739 C CA . ILE A 1 356 ? 22.682 4.533 -31.870 1.00 90.50 356 ILE A CA 1
ATOM 2740 C C . ILE A 1 356 ? 24.124 4.010 -31.812 1.00 90.50 356 ILE A C 1
ATOM 2742 O O . ILE A 1 356 ? 24.346 2.815 -31.997 1.00 90.50 356 ILE A O 1
ATOM 2746 N N . ARG A 1 357 ? 25.102 4.861 -31.472 1.00 90.06 357 ARG A N 1
ATOM 2747 C CA . ARG A 1 357 ? 26.503 4.433 -31.291 1.00 90.06 357 ARG A CA 1
ATOM 2748 C C . ARG A 1 357 ? 26.644 3.377 -30.191 1.00 90.06 357 ARG A C 1
ATOM 2750 O O . ARG A 1 357 ? 27.398 2.421 -30.363 1.00 90.06 357 ARG A O 1
ATOM 2757 N N . LYS A 1 358 ? 25.901 3.506 -29.085 1.00 88.38 358 LYS A N 1
ATOM 2758 C CA . LYS A 1 358 ? 25.860 2.471 -28.037 1.00 88.38 358 LYS A CA 1
ATOM 2759 C C . LYS A 1 358 ? 25.253 1.168 -28.554 1.00 88.38 358 LYS A C 1
ATOM 2761 O O . LYS A 1 358 ? 25.795 0.105 -28.275 1.00 88.38 358 LYS A O 1
ATOM 2766 N N . CYS A 1 359 ? 24.182 1.241 -29.345 1.00 87.31 359 CYS A N 1
ATOM 2767 C CA . CYS A 1 359 ? 23.580 0.068 -29.980 1.00 87.31 359 CYS A CA 1
ATOM 2768 C C . CYS A 1 359 ? 24.597 -0.652 -30.887 1.00 87.31 359 CYS A C 1
ATOM 2770 O O . CYS A 1 359 ? 24.762 -1.868 -30.777 1.00 87.31 359 CYS A O 1
ATOM 2772 N N . HIS A 1 360 ? 25.352 0.098 -31.700 1.00 87.50 360 HIS A N 1
ATOM 2773 C CA . HIS A 1 360 ? 26.436 -0.435 -32.541 1.00 87.50 360 HIS A CA 1
ATOM 2774 C C . HIS A 1 360 ? 27.530 -1.113 -31.720 1.00 87.50 360 HIS A C 1
ATOM 2776 O O . HIS A 1 360 ? 27.922 -2.236 -32.029 1.00 87.50 360 HIS A O 1
ATOM 2782 N N . ALA A 1 361 ? 27.971 -0.487 -30.626 1.00 86.56 361 ALA A N 1
ATOM 2783 C CA . ALA A 1 361 ? 28.975 -1.058 -29.726 1.00 86.56 361 ALA A CA 1
ATOM 2784 C C . ALA A 1 361 ? 28.532 -2.387 -29.076 1.00 86.56 361 ALA A C 1
ATOM 2786 O O . ALA A 1 361 ? 29.372 -3.166 -28.626 1.00 86.56 361 ALA A O 1
ATOM 2787 N N . ARG A 1 362 ? 27.221 -2.667 -29.033 1.00 86.00 362 ARG A N 1
ATOM 2788 C CA . ARG A 1 362 ? 26.639 -3.927 -28.537 1.00 86.00 362 ARG A CA 1
ATOM 2789 C C . ARG A 1 362 ? 26.260 -4.917 -29.649 1.00 86.00 362 ARG A C 1
ATOM 2791 O O . ARG A 1 362 ? 25.713 -5.978 -29.354 1.00 86.00 362 ARG A O 1
ATOM 2798 N N . GLY A 1 363 ? 26.578 -4.609 -30.910 1.00 84.69 363 GLY A N 1
ATOM 2799 C CA . GLY A 1 363 ? 26.341 -5.480 -32.067 1.00 84.69 363 GLY A CA 1
ATOM 2800 C C . GLY A 1 363 ? 24.988 -5.285 -32.761 1.00 84.69 363 GLY A C 1
ATOM 2801 O O . GLY A 1 363 ? 24.640 -6.064 -33.643 1.00 84.69 363 GLY A O 1
ATOM 2802 N N . MET A 1 364 ? 24.204 -4.266 -32.405 1.00 87.50 364 MET A N 1
ATOM 2803 C CA . MET A 1 364 ? 23.009 -3.915 -33.180 1.00 87.50 364 MET A CA 1
ATOM 2804 C C . MET A 1 364 ? 23.401 -3.050 -34.377 1.00 87.50 364 MET A C 1
ATOM 2806 O O . MET A 1 364 ? 24.167 -2.105 -34.228 1.00 87.50 364 MET A O 1
ATOM 2810 N N . ASN A 1 365 ? 22.827 -3.308 -35.546 1.00 87.50 365 ASN A N 1
ATOM 2811 C CA . ASN A 1 365 ? 22.982 -2.448 -36.712 1.00 87.50 365 ASN A CA 1
ATOM 2812 C C . ASN A 1 365 ? 21.779 -1.503 -36.820 1.00 87.50 365 ASN A C 1
ATOM 2814 O O . ASN A 1 365 ? 20.718 -1.896 -37.299 1.00 87.50 365 ASN A O 1
ATOM 2818 N N . VAL A 1 366 ? 21.925 -0.268 -36.343 1.00 88.06 366 VAL A N 1
ATOM 2819 C CA . VAL A 1 366 ? 20.857 0.747 -36.379 1.00 88.06 366 VAL A CA 1
ATOM 2820 C C . VAL A 1 366 ? 21.225 1.850 -37.364 1.00 88.06 366 VAL A C 1
ATOM 2822 O O . VAL A 1 366 ? 22.306 2.425 -37.259 1.00 88.06 366 VAL A O 1
ATOM 2825 N N . ASN A 1 367 ? 20.346 2.167 -38.310 1.00 86.62 367 ASN A N 1
ATOM 2826 C CA . ASN A 1 367 ? 20.603 3.233 -39.272 1.00 86.62 367 ASN A CA 1
ATOM 2827 C C . ASN A 1 367 ? 20.699 4.604 -38.569 1.00 86.62 367 ASN A C 1
ATOM 2829 O O . ASN A 1 367 ? 19.863 4.940 -37.730 1.00 86.62 367 ASN A O 1
ATOM 2833 N N . LEU A 1 368 ? 21.719 5.395 -38.918 1.00 83.50 368 LEU A N 1
ATOM 2834 C CA . LEU A 1 368 ? 21.902 6.762 -38.414 1.00 83.50 368 LEU A CA 1
ATOM 2835 C C . LEU A 1 368 ? 20.904 7.748 -39.033 1.00 83.50 368 LEU A C 1
ATOM 2837 O O . LEU A 1 368 ? 20.619 8.788 -38.432 1.00 83.50 368 LEU A O 1
ATOM 2841 N N . ASP A 1 369 ? 20.354 7.407 -40.197 1.00 86.25 369 ASP A N 1
ATOM 2842 C CA . ASP A 1 369 ? 19.343 8.200 -40.881 1.00 86.25 369 ASP A CA 1
ATOM 2843 C C . ASP A 1 369 ? 17.953 7.846 -40.345 1.00 86.25 369 ASP A C 1
ATOM 2845 O O . ASP A 1 369 ? 17.264 6.954 -40.841 1.00 86.25 369 ASP A O 1
ATOM 2849 N N . PHE A 1 370 ? 17.551 8.557 -39.289 1.00 90.75 370 PHE A N 1
ATOM 2850 C CA . PHE A 1 370 ? 16.224 8.458 -38.686 1.00 90.75 370 PHE A CA 1
ATOM 2851 C C . PHE A 1 370 ? 15.362 9.685 -38.985 1.00 90.75 370 PHE A C 1
ATOM 2853 O O . PHE A 1 370 ? 15.837 10.827 -39.065 1.00 90.75 370 PHE A O 1
ATOM 2860 N N . ILE A 1 371 ? 14.057 9.443 -39.092 1.00 91.44 371 ILE A N 1
ATOM 2861 C CA . ILE A 1 371 ? 13.056 10.499 -39.222 1.00 91.44 371 ILE A CA 1
ATOM 2862 C C . ILE A 1 371 ? 12.840 11.100 -37.837 1.00 91.44 371 ILE A C 1
ATOM 2864 O O . ILE A 1 371 ? 12.680 10.363 -36.870 1.00 91.44 371 ILE A O 1
ATOM 2868 N N . MET A 1 372 ? 12.824 12.428 -37.727 1.00 91.88 372 MET A N 1
ATOM 2869 C CA . MET A 1 372 ? 12.553 13.103 -36.460 1.00 91.88 372 MET A CA 1
ATOM 2870 C C . MET A 1 372 ? 11.526 14.208 -36.640 1.00 91.88 372 MET A C 1
ATOM 2872 O O . MET A 1 372 ? 11.702 15.085 -37.485 1.00 91.88 372 MET A O 1
ATOM 2876 N N . GLN A 1 373 ? 10.493 14.181 -35.806 1.00 91.25 373 GLN A N 1
ATOM 2877 C CA . GLN A 1 373 ? 9.409 15.153 -35.808 1.00 91.25 373 GLN A CA 1
ATOM 2878 C C . GLN A 1 373 ? 9.175 15.685 -34.399 1.00 91.25 373 GLN A C 1
ATOM 2880 O O . GLN A 1 373 ? 9.371 14.971 -33.419 1.00 91.25 373 GLN A O 1
ATOM 2885 N N . VAL A 1 374 ? 8.780 16.952 -34.305 1.00 91.12 374 VAL A N 1
ATOM 2886 C CA . VAL A 1 374 ? 8.399 17.594 -33.041 1.00 91.12 374 VAL A CA 1
ATOM 2887 C C . VAL A 1 374 ? 6.938 17.989 -33.165 1.00 91.12 374 VAL A C 1
ATOM 2889 O O . VAL A 1 374 ? 6.561 18.618 -34.152 1.00 91.12 374 VAL A O 1
ATOM 2892 N N . LEU A 1 375 ? 6.131 17.603 -32.184 1.00 90.81 375 LEU A N 1
ATOM 2893 C CA . LEU A 1 375 ? 4.720 17.942 -32.095 1.00 90.81 375 LEU A CA 1
ATOM 2894 C C . LEU A 1 375 ? 4.467 18.724 -30.813 1.00 90.81 375 LEU A C 1
ATOM 2896 O O . LEU A 1 375 ? 4.860 18.299 -29.725 1.00 90.81 375 LEU A O 1
ATOM 2900 N N . GLN A 1 376 ? 3.766 19.845 -30.959 1.00 89.06 376 GLN A N 1
ATOM 2901 C CA . GLN A 1 376 ? 3.252 20.610 -29.836 1.00 89.06 376 GLN A CA 1
ATOM 2902 C C . GLN A 1 376 ? 1.909 20.015 -29.391 1.00 89.06 376 GLN A C 1
ATOM 2904 O O . GLN A 1 376 ? 0.923 20.012 -30.141 1.00 89.06 376 GLN A O 1
ATOM 2909 N N . LEU A 1 377 ? 1.890 19.512 -28.161 1.00 86.62 377 LEU A N 1
ATOM 2910 C CA . LEU A 1 377 ? 0.700 19.047 -27.466 1.00 86.62 377 LEU A CA 1
ATOM 2911 C C . LEU A 1 377 ? -0.130 20.239 -26.992 1.00 86.62 377 LEU A C 1
ATOM 2913 O O . LEU A 1 377 ? 0.415 21.283 -26.610 1.00 86.62 377 LEU A O 1
ATOM 2917 N N . HIS A 1 378 ? -1.448 20.073 -26.998 1.00 81.88 378 HIS A N 1
ATOM 2918 C CA . HIS A 1 378 ? -2.348 21.054 -26.411 1.00 81.88 378 HIS A CA 1
ATOM 2919 C C . HIS A 1 378 ? -2.320 20.977 -24.875 1.00 81.88 378 HIS A C 1
ATOM 2921 O O . HIS A 1 378 ? -1.968 19.959 -24.274 1.00 81.88 378 HIS A O 1
ATOM 2927 N N . HIS A 1 379 ? -2.691 22.074 -24.211 1.00 72.25 3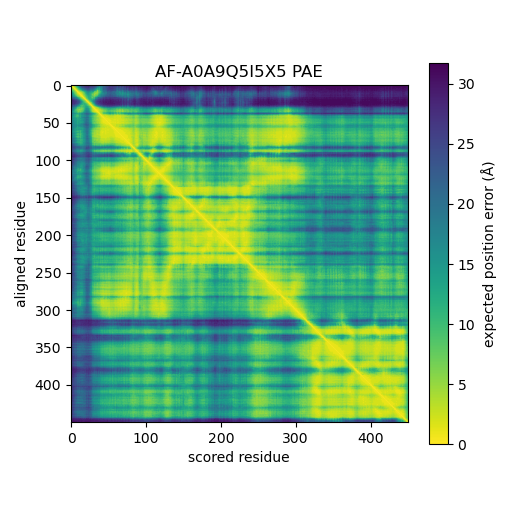79 HIS A N 1
ATOM 2928 C CA . HIS A 1 379 ? -2.951 22.031 -22.772 1.00 72.25 379 HIS A CA 1
ATOM 2929 C C . HIS A 1 379 ? -4.234 21.242 -22.498 1.00 72.25 379 HIS A C 1
ATOM 2931 O O . HIS A 1 379 ? -5.186 21.330 -23.270 1.00 72.25 379 HIS A O 1
ATOM 2937 N N . LEU A 1 380 ? -4.268 20.521 -21.371 1.00 68.19 380 LEU A N 1
ATOM 2938 C CA . LEU A 1 380 ? -5.457 19.808 -20.895 1.00 68.19 380 LEU A CA 1
ATOM 2939 C C . LEU A 1 380 ? -6.684 20.732 -20.924 1.00 68.19 380 LEU A C 1
ATOM 2941 O O . LEU A 1 380 ? -6.753 21.709 -20.173 1.00 68.19 380 LEU A O 1
ATOM 2945 N N . SER A 1 381 ? -7.647 20.397 -21.781 1.00 69.69 381 SER A N 1
ATOM 2946 C CA . SER A 1 381 ? -8.939 21.072 -21.887 1.00 69.69 381 SER A CA 1
ATOM 2947 C C . SER A 1 381 ? -10.023 20.229 -21.218 1.00 69.69 381 SER A C 1
ATOM 2949 O O . SER A 1 381 ? -9.888 19.018 -21.054 1.00 69.69 381 SER A O 1
ATOM 2951 N N . ARG A 1 382 ? -11.136 20.862 -20.831 1.00 68.00 382 ARG A N 1
ATOM 2952 C CA . ARG A 1 382 ? -12.327 20.128 -20.370 1.00 68.00 382 ARG A CA 1
ATOM 2953 C C . ARG A 1 382 ? -12.983 19.317 -21.490 1.00 68.00 382 ARG A C 1
ATOM 2955 O O . ARG A 1 382 ? -13.695 18.369 -21.181 1.00 68.00 382 ARG A O 1
ATOM 2962 N N . GLU A 1 383 ? -12.767 19.715 -22.740 1.00 73.44 383 GLU A N 1
ATOM 2963 C CA . GLU A 1 383 ? -13.365 19.092 -23.927 1.00 73.44 383 GLU A CA 1
ATOM 2964 C C . GLU A 1 383 ? -12.575 17.862 -24.398 1.00 73.44 383 GLU A C 1
ATOM 2966 O O . GLU A 1 383 ? -13.185 16.908 -24.866 1.00 73.44 383 GLU A O 1
ATOM 2971 N N . ASP A 1 384 ? -11.257 17.833 -24.162 1.00 77.88 384 ASP A N 1
ATOM 2972 C CA . ASP A 1 384 ? -10.387 16.678 -24.420 1.00 77.88 384 ASP A CA 1
ATOM 2973 C C . ASP A 1 384 ? -9.572 16.304 -23.163 1.00 77.88 384 ASP A C 1
ATOM 2975 O O . ASP A 1 384 ? -8.391 16.647 -23.031 1.00 77.88 384 ASP A O 1
ATOM 2979 N N . PRO A 1 385 ? -10.198 15.623 -22.185 1.00 74.62 385 PRO A N 1
ATOM 2980 C CA . PRO A 1 385 ? -9.521 15.217 -20.957 1.00 74.62 385 PRO A CA 1
ATOM 2981 C C . PRO A 1 385 ? -8.536 14.052 -21.157 1.00 74.62 385 PRO A C 1
ATOM 2983 O O . PRO A 1 385 ? -7.760 13.762 -20.244 1.00 74.62 385 PRO A O 1
ATOM 2986 N N . TYR A 1 386 ? -8.572 13.366 -22.307 1.00 82.00 386 TYR A N 1
ATOM 2987 C CA . TYR A 1 386 ? -7.768 12.170 -22.581 1.00 82.00 386 TYR A CA 1
ATOM 2988 C C . TYR A 1 386 ? -6.658 12.392 -23.615 1.00 82.00 386 TYR A C 1
ATOM 2990 O O . TYR A 1 386 ? -5.885 11.463 -23.848 1.00 82.00 386 TYR A O 1
ATOM 2998 N N . HIS A 1 387 ? -6.513 13.614 -24.139 1.00 84.31 387 HIS A N 1
ATOM 2999 C CA . HIS A 1 387 ? -5.584 13.952 -25.220 1.00 84.31 387 HIS A CA 1
ATOM 3000 C C . HIS A 1 387 ? -5.856 13.165 -26.513 1.00 84.31 387 HIS A C 1
ATOM 3002 O O . HIS A 1 387 ? -4.920 12.851 -27.251 1.00 84.31 387 HIS A O 1
ATOM 3008 N N . ASP A 1 388 ? -7.116 12.827 -26.797 1.00 86.38 388 ASP A N 1
ATOM 3009 C CA . ASP A 1 388 ? -7.485 12.108 -28.018 1.00 86.38 388 ASP A CA 1
ATOM 3010 C C . ASP A 1 388 ? -7.124 12.933 -29.272 1.00 86.38 388 ASP A C 1
ATOM 3012 O O . ASP A 1 388 ? -6.586 12.377 -30.230 1.00 86.38 388 ASP A O 1
ATOM 3016 N N . GLU A 1 389 ? -7.261 14.267 -29.244 1.00 88.44 389 GLU A N 1
ATOM 3017 C CA . GLU A 1 389 ? -6.865 15.120 -30.376 1.00 88.44 389 GLU A CA 1
ATOM 3018 C C . GLU A 1 389 ? -5.353 15.101 -30.626 1.00 88.44 389 GLU A C 1
ATOM 3020 O O . GLU A 1 389 ? -4.889 15.134 -31.771 1.00 88.44 389 GLU A O 1
ATOM 3025 N N . ASP A 1 390 ? -4.562 15.075 -29.553 1.00 90.75 390 ASP A N 1
ATOM 3026 C CA . ASP A 1 390 ? -3.108 15.010 -29.651 1.00 90.75 390 ASP A CA 1
ATOM 3027 C C . ASP A 1 390 ? -2.649 13.632 -30.147 1.00 90.75 390 ASP A C 1
ATOM 3029 O O . ASP A 1 390 ? -1.711 13.551 -30.944 1.00 90.75 390 ASP A O 1
ATOM 3033 N N . VAL A 1 391 ? -3.338 12.556 -29.756 1.00 91.75 391 VAL A N 1
ATOM 3034 C CA . VAL A 1 391 ? -3.113 11.215 -30.317 1.00 91.75 391 VAL A CA 1
ATOM 3035 C C . VAL A 1 391 ? -3.474 11.185 -31.806 1.00 91.75 391 VAL A C 1
ATOM 3037 O O . VAL A 1 391 ? -2.706 10.647 -32.601 1.00 91.75 391 VAL A O 1
ATOM 3040 N N . ASP A 1 392 ? -4.553 11.845 -32.228 1.00 91.44 392 ASP A N 1
ATOM 3041 C CA . ASP A 1 392 ? -4.929 11.947 -33.644 1.00 91.44 392 ASP A CA 1
ATOM 3042 C C . ASP A 1 392 ? -3.929 12.773 -34.468 1.00 91.44 392 ASP A C 1
ATOM 3044 O O . ASP A 1 392 ? -3.707 12.504 -35.653 1.00 91.44 392 ASP A O 1
ATOM 3048 N N . LYS A 1 393 ? -3.288 13.793 -33.877 1.00 92.31 393 LYS A N 1
ATOM 3049 C CA . LYS A 1 393 ? -2.154 14.481 -34.526 1.00 92.31 393 LYS A CA 1
ATOM 3050 C C . LYS A 1 393 ? -0.984 13.530 -34.739 1.00 92.31 393 LYS A C 1
ATOM 3052 O O . LYS A 1 393 ? -0.363 13.566 -35.799 1.00 92.31 393 LYS A O 1
ATOM 3057 N N . VAL A 1 394 ? -0.684 12.693 -33.744 1.00 92.38 394 VAL A N 1
ATOM 3058 C CA . VAL A 1 394 ? 0.352 11.664 -33.863 1.00 92.38 394 VAL A CA 1
ATOM 3059 C C . VAL A 1 394 ? -0.032 10.671 -34.963 1.00 92.38 394 VAL A C 1
ATOM 3061 O O . VAL A 1 394 ? 0.805 10.396 -35.818 1.00 92.38 394 VAL A O 1
ATOM 3064 N N . SER A 1 395 ? -1.289 10.220 -35.031 1.00 92.56 395 SER A N 1
ATOM 3065 C CA . SER A 1 395 ? -1.764 9.335 -36.109 1.00 92.56 395 SER A CA 1
ATOM 3066 C C . SER A 1 395 ? -1.512 9.929 -37.491 1.00 92.56 395 SER A C 1
ATOM 3068 O O . SER A 1 395 ? -0.790 9.348 -38.304 1.00 92.56 395 SER A O 1
ATOM 3070 N N . ARG A 1 396 ? -1.996 11.156 -37.714 1.00 93.38 396 ARG A N 1
ATOM 3071 C CA . ARG A 1 396 ? -1.813 11.886 -38.977 1.00 93.38 396 ARG A CA 1
ATOM 3072 C C . ARG A 1 396 ? -0.341 12.094 -39.329 1.00 93.38 396 ARG A C 1
ATOM 3074 O O . ARG A 1 396 ? 0.030 12.022 -40.499 1.00 93.38 396 ARG A O 1
ATOM 3081 N N . LEU A 1 397 ? 0.514 12.325 -38.330 1.00 91.81 397 LEU A N 1
ATOM 3082 C CA . LEU A 1 397 ? 1.955 12.424 -38.545 1.00 91.81 397 LEU A CA 1
ATOM 3083 C C . LEU A 1 397 ? 2.514 11.116 -39.114 1.00 91.81 397 LEU A C 1
ATOM 3085 O O . LEU A 1 397 ? 3.235 11.162 -40.108 1.00 91.81 397 LEU A O 1
ATOM 3089 N N . PHE A 1 398 ? 2.182 9.971 -38.514 1.00 90.88 398 PHE A N 1
ATOM 3090 C CA . PHE A 1 398 ? 2.670 8.664 -38.966 1.00 90.88 398 PHE A CA 1
ATOM 3091 C C . PHE A 1 398 ? 2.113 8.262 -40.336 1.00 90.88 398 PHE A C 1
ATOM 3093 O O . PHE A 1 398 ? 2.856 7.691 -41.131 1.00 90.88 398 PHE A O 1
ATOM 3100 N N . GLU A 1 399 ? 0.866 8.619 -40.648 1.00 89.94 399 GLU A N 1
ATOM 3101 C CA . GLU A 1 399 ? 0.273 8.449 -41.985 1.00 89.94 399 GLU A CA 1
ATOM 3102 C C . GLU A 1 399 ? 1.006 9.268 -43.060 1.00 89.94 399 GLU A C 1
ATOM 3104 O O . GLU A 1 399 ? 1.109 8.839 -44.207 1.00 89.94 399 GLU A O 1
ATOM 3109 N N . SER A 1 400 ? 1.552 10.433 -42.691 1.00 89.75 400 SER A N 1
ATOM 3110 C CA . SER A 1 400 ? 2.290 11.316 -43.605 1.00 89.75 400 SER A CA 1
ATOM 3111 C C . SER A 1 400 ? 3.759 10.929 -43.825 1.00 89.75 400 SER A C 1
ATOM 3113 O O . SER A 1 400 ? 4.451 11.563 -44.626 1.00 89.75 400 SER A O 1
ATOM 3115 N N . LEU A 1 401 ? 4.273 9.924 -43.107 1.00 87.56 401 LEU A N 1
ATOM 3116 C CA . LEU A 1 401 ? 5.671 9.518 -43.232 1.00 87.56 401 LEU A CA 1
ATOM 3117 C C . LEU A 1 401 ? 5.933 8.811 -44.573 1.00 87.56 401 LEU A C 1
ATOM 3119 O O . LEU A 1 401 ? 5.087 8.063 -45.057 1.00 87.56 401 LEU A O 1
ATOM 3123 N N . PRO A 1 402 ? 7.141 8.963 -45.155 1.00 84.00 402 PRO A N 1
ATOM 3124 C CA . PRO A 1 402 ? 7.497 8.356 -46.444 1.00 84.00 402 PRO A CA 1
ATOM 3125 C C . PRO A 1 402 ? 7.535 6.817 -46.422 1.00 84.00 402 PRO A C 1
ATOM 3127 O O . PRO A 1 402 ? 7.705 6.188 -47.463 1.00 84.00 402 PRO A O 1
ATOM 3130 N N . GLY A 1 403 ? 7.408 6.199 -45.247 1.00 85.12 403 GLY A N 1
ATOM 3131 C CA . GLY A 1 403 ? 7.349 4.757 -45.077 1.00 85.12 403 GLY A CA 1
ATOM 3132 C C . GLY A 1 403 ? 7.007 4.371 -43.642 1.00 85.12 403 GLY A C 1
ATOM 3133 O O . GLY A 1 403 ? 7.112 5.182 -42.718 1.00 85.12 403 GLY A O 1
ATOM 3134 N N . ARG A 1 404 ? 6.613 3.108 -43.458 1.00 88.69 404 ARG A N 1
ATOM 3135 C CA . ARG A 1 404 ? 6.261 2.560 -42.146 1.00 88.69 404 ARG A CA 1
ATOM 3136 C C . ARG A 1 404 ? 7.531 2.383 -41.293 1.00 88.69 404 ARG A C 1
ATOM 3138 O O . ARG A 1 404 ? 8.427 1.646 -41.713 1.00 88.69 404 ARG A O 1
ATOM 3145 N N . PRO A 1 405 ? 7.637 3.017 -40.113 1.00 89.69 405 PRO A N 1
ATOM 3146 C CA . PRO A 1 405 ? 8.773 2.802 -39.225 1.00 89.69 405 PRO A CA 1
ATOM 3147 C C . PRO A 1 405 ? 8.779 1.372 -38.677 1.00 89.69 405 PRO A C 1
ATOM 3149 O O . PRO A 1 405 ? 7.729 0.798 -38.394 1.00 89.69 405 PRO A O 1
ATOM 3152 N N . GLN A 1 406 ? 9.976 0.810 -38.513 1.00 88.56 406 GLN A N 1
ATOM 3153 C CA . GLN A 1 406 ? 10.180 -0.473 -37.833 1.00 88.56 406 GLN A CA 1
ATOM 3154 C C . GLN A 1 406 ? 10.129 -0.301 -36.319 1.00 88.56 406 GLN A C 1
ATOM 3156 O O . GLN A 1 406 ? 9.631 -1.178 -35.623 1.00 88.56 406 GLN A O 1
ATOM 3161 N N . ILE A 1 407 ? 10.645 0.828 -35.828 1.00 90.75 407 ILE A N 1
ATOM 3162 C CA . ILE A 1 407 ? 10.648 1.181 -34.415 1.00 90.75 407 ILE A CA 1
ATOM 3163 C C . ILE A 1 407 ? 10.380 2.677 -34.241 1.00 90.75 407 ILE A C 1
ATOM 3165 O O . ILE A 1 407 ? 10.858 3.510 -35.019 1.00 90.75 407 ILE A O 1
ATOM 3169 N N . VAL A 1 408 ? 9.614 3.011 -33.209 1.00 94.25 408 VAL A N 1
ATOM 3170 C CA . VAL A 1 408 ? 9.243 4.376 -32.843 1.00 94.25 408 VAL A CA 1
ATOM 3171 C C . VAL A 1 408 ? 9.836 4.721 -31.481 1.00 94.25 408 VAL A C 1
ATOM 3173 O O . VAL A 1 408 ? 9.570 4.038 -30.499 1.00 94.25 408 VAL A O 1
ATOM 3176 N N . LEU A 1 409 ? 10.604 5.806 -31.404 1.00 95.12 409 LEU A N 1
ATOM 3177 C CA . LEU A 1 409 ? 11.044 6.417 -30.153 1.00 95.12 409 LEU A CA 1
ATOM 3178 C C . LEU A 1 409 ? 10.208 7.675 -29.890 1.00 95.12 409 LEU A C 1
ATOM 3180 O O . LEU A 1 409 ? 10.426 8.714 -30.515 1.00 95.12 409 LEU A O 1
ATOM 3184 N N . ALA A 1 410 ? 9.250 7.584 -28.973 1.00 95.75 410 ALA A N 1
ATOM 3185 C CA . ALA A 1 410 ? 8.411 8.706 -28.562 1.00 95.75 410 ALA A CA 1
ATOM 3186 C C . ALA A 1 410 ? 8.999 9.367 -27.305 1.00 95.75 410 ALA A C 1
ATOM 3188 O O . ALA A 1 410 ? 9.155 8.724 -26.269 1.00 95.75 410 ALA A O 1
ATOM 3189 N N . LEU A 1 411 ? 9.337 10.653 -27.389 1.00 94.81 411 LEU A N 1
ATOM 3190 C CA . LEU A 1 411 ? 9.961 11.415 -26.311 1.00 94.81 411 LEU A CA 1
ATOM 3191 C C . LEU A 1 411 ? 8.982 12.438 -25.750 1.00 94.81 411 LEU A C 1
ATOM 3193 O O . LEU A 1 411 ? 8.646 13.405 -26.424 1.00 94.81 411 LEU A O 1
ATOM 3197 N N . MET A 1 412 ? 8.533 12.231 -24.519 1.00 93.62 412 MET A N 1
ATOM 3198 C CA . MET A 1 412 ? 7.566 13.089 -23.838 1.00 93.62 412 MET A CA 1
ATOM 3199 C C . MET A 1 412 ? 8.266 14.128 -22.961 1.00 93.62 412 MET A C 1
ATOM 3201 O O . MET A 1 412 ? 9.235 13.817 -22.268 1.00 93.62 412 MET A O 1
ATOM 3205 N N . SER A 1 413 ? 7.756 15.357 -22.941 1.00 90.38 413 SER A N 1
ATOM 3206 C CA . SER A 1 413 ? 8.284 16.415 -22.072 1.00 90.38 413 SER A CA 1
ATOM 3207 C C . SER A 1 413 ? 7.978 16.216 -20.586 1.00 90.38 413 SER A C 1
ATOM 3209 O O . SER A 1 413 ? 8.684 16.753 -19.738 1.00 90.38 413 SER A O 1
ATOM 3211 N N . ASN A 1 414 ? 6.937 15.451 -20.248 1.00 87.44 414 ASN A N 1
ATOM 3212 C CA . ASN A 1 414 ? 6.495 15.242 -18.872 1.00 87.44 414 ASN A CA 1
ATOM 3213 C C . ASN A 1 414 ? 5.841 13.857 -18.682 1.00 87.44 414 ASN A C 1
ATOM 3215 O O . ASN A 1 414 ? 5.680 13.083 -19.622 1.00 87.44 414 ASN A O 1
ATOM 3219 N N . LYS A 1 415 ? 5.410 13.555 -17.451 1.00 88.44 415 LYS A N 1
ATOM 3220 C CA . LYS A 1 415 ? 4.747 12.289 -17.076 1.00 88.44 415 LYS A CA 1
ATOM 3221 C C . LYS A 1 415 ? 3.219 12.320 -17.246 1.00 88.44 415 LYS A C 1
ATOM 3223 O O . LYS A 1 415 ? 2.496 11.785 -16.402 1.00 88.44 415 LYS A O 1
ATOM 3228 N N . ASN A 1 416 ? 2.701 12.973 -18.287 1.00 87.62 416 ASN A N 1
ATOM 3229 C CA . ASN A 1 416 ? 1.262 13.023 -18.546 1.00 87.62 416 ASN A CA 1
ATOM 3230 C C . ASN A 1 416 ? 0.729 11.613 -18.861 1.00 87.62 416 ASN A C 1
ATOM 3232 O O . ASN A 1 416 ? 1.004 11.026 -19.905 1.00 87.62 416 ASN A O 1
ATOM 3236 N N . LYS A 1 417 ? -0.044 11.064 -17.916 1.00 87.69 417 LYS A N 1
ATOM 3237 C CA . LYS A 1 417 ? -0.566 9.693 -17.977 1.00 87.69 417 LYS A CA 1
ATOM 3238 C C . LYS A 1 417 ? -1.543 9.495 -19.142 1.00 87.69 417 LYS A C 1
ATOM 3240 O O . LYS A 1 417 ? -1.602 8.399 -19.684 1.00 87.69 417 LYS A O 1
ATOM 3245 N N . HIS A 1 418 ? -2.295 10.527 -19.522 1.00 88.88 418 HIS A N 1
ATOM 3246 C CA . HIS A 1 418 ? -3.333 10.428 -20.549 1.00 88.88 418 HIS A CA 1
ATOM 3247 C C . HIS A 1 418 ? -2.724 10.259 -21.941 1.00 88.88 418 HIS A C 1
ATOM 3249 O O . HIS A 1 418 ? -3.011 9.267 -22.607 1.00 88.88 418 HIS A O 1
ATOM 3255 N N . ILE A 1 419 ? -1.788 11.135 -22.319 1.00 90.44 419 ILE A N 1
ATOM 3256 C CA . ILE A 1 419 ? -1.066 10.997 -23.590 1.00 90.44 419 ILE A CA 1
ATOM 3257 C C . ILE A 1 419 ? -0.226 9.709 -23.619 1.00 90.44 419 ILE A C 1
ATOM 3259 O O . ILE A 1 419 ? -0.239 9.015 -24.625 1.00 90.44 419 ILE A O 1
ATOM 3263 N N . TYR A 1 420 ? 0.424 9.315 -22.513 1.00 92.75 420 TYR A N 1
ATOM 3264 C CA . TYR A 1 420 ? 1.179 8.052 -22.438 1.00 92.75 420 TYR A CA 1
ATOM 3265 C C . TYR A 1 420 ? 0.303 6.829 -22.760 1.00 92.75 420 TYR A C 1
ATOM 3267 O O . TYR A 1 420 ? 0.669 5.998 -23.590 1.00 92.75 420 TYR A O 1
ATOM 3275 N N . VAL A 1 421 ? -0.880 6.738 -22.140 1.00 92.56 421 VAL A N 1
ATOM 3276 C CA . VAL A 1 421 ? -1.848 5.659 -22.405 1.00 92.56 421 VAL A CA 1
ATOM 3277 C C . VAL A 1 421 ? -2.378 5.735 -23.839 1.00 92.56 421 VAL A C 1
ATOM 3279 O O . VAL A 1 421 ? -2.491 4.703 -24.499 1.00 92.56 421 VAL A O 1
ATOM 3282 N N . GLY A 1 422 ? -2.672 6.938 -24.338 1.00 92.44 422 GLY A N 1
ATOM 3283 C CA . GLY A 1 422 ? -3.136 7.157 -25.707 1.00 92.44 422 GLY A CA 1
ATOM 3284 C C . GLY A 1 422 ? -2.123 6.709 -26.764 1.00 92.44 422 GLY A C 1
ATOM 3285 O O . GLY A 1 422 ? -2.493 6.026 -27.719 1.00 92.44 422 GLY A O 1
ATOM 3286 N N . LEU A 1 423 ? -0.839 7.011 -26.557 1.00 93.38 423 LEU A N 1
ATOM 3287 C CA . LEU A 1 423 ? 0.256 6.575 -27.424 1.00 93.38 423 LEU A CA 1
ATOM 3288 C C . LEU A 1 423 ? 0.428 5.059 -27.412 1.00 93.38 423 LEU A C 1
ATOM 3290 O O . LEU A 1 423 ? 0.516 4.470 -28.481 1.00 93.38 423 LEU A O 1
ATOM 3294 N N . HIS A 1 424 ? 0.422 4.417 -26.238 1.00 93.31 424 HIS A N 1
ATOM 3295 C CA . HIS A 1 424 ? 0.474 2.953 -26.153 1.00 93.31 424 HIS A CA 1
ATOM 3296 C C . HIS A 1 424 ? -0.716 2.303 -26.864 1.00 93.31 424 HIS A C 1
ATOM 3298 O O . HIS A 1 424 ? -0.542 1.364 -27.634 1.00 93.31 424 HIS A O 1
ATOM 3304 N N . ARG A 1 425 ? -1.929 2.843 -26.682 1.00 92.81 425 ARG A N 1
ATOM 3305 C CA . ARG A 1 425 ? -3.119 2.375 -27.406 1.00 92.81 425 ARG A CA 1
ATOM 3306 C C . ARG A 1 425 ? -2.921 2.483 -28.920 1.00 92.81 425 ARG A C 1
ATOM 3308 O O . ARG A 1 425 ? -3.229 1.539 -29.641 1.00 92.81 425 ARG A O 1
ATOM 3315 N N . TYR A 1 426 ? -2.412 3.613 -29.403 1.00 93.00 426 TYR A N 1
ATOM 3316 C CA . TYR A 1 426 ? -2.189 3.832 -30.829 1.00 93.00 426 TYR A CA 1
ATOM 3317 C C . TYR A 1 426 ? -1.077 2.936 -31.396 1.00 93.00 426 TYR A C 1
ATOM 3319 O O . TYR A 1 426 ? -1.298 2.249 -32.392 1.00 93.00 426 TYR A O 1
ATOM 3327 N N . PHE A 1 427 ? 0.095 2.905 -30.758 1.00 93.81 427 PHE A N 1
ATOM 3328 C CA . PHE A 1 427 ? 1.248 2.142 -31.227 1.00 93.81 427 PHE A CA 1
ATOM 3329 C C . PHE A 1 427 ? 1.036 0.635 -31.103 1.00 93.81 427 PHE A C 1
ATOM 3331 O O . PHE A 1 427 ? 1.205 -0.062 -32.096 1.00 93.81 427 PHE A O 1
ATOM 3338 N N . ASP A 1 428 ? 0.619 0.138 -29.940 1.00 91.44 428 ASP A N 1
ATOM 3339 C CA . ASP A 1 428 ? 0.615 -1.303 -29.667 1.00 91.44 428 ASP A CA 1
ATOM 3340 C C . ASP A 1 428 ? -0.650 -1.990 -30.206 1.00 91.44 428 ASP A C 1
ATOM 3342 O O . ASP A 1 428 ? -0.585 -3.118 -30.684 1.00 91.44 428 ASP A O 1
ATOM 3346 N N . VAL A 1 429 ? -1.810 -1.322 -30.143 1.00 90.88 429 VAL A N 1
ATOM 3347 C CA . VAL A 1 429 ? -3.102 -1.915 -30.548 1.00 90.88 429 VAL A CA 1
ATOM 3348 C C . VAL A 1 429 ? -3.567 -1.405 -31.908 1.00 90.88 429 VAL A C 1
ATOM 3350 O O . VAL A 1 429 ? -4.083 -2.178 -32.709 1.00 90.88 429 VAL A O 1
ATOM 3353 N N . GLY A 1 430 ? -3.421 -0.104 -32.167 1.00 87.75 430 GLY A N 1
ATOM 3354 C CA . GLY A 1 430 ? -3.922 0.517 -33.393 1.00 87.75 430 GLY A CA 1
ATOM 3355 C C . GLY A 1 430 ? -3.089 0.182 -34.629 1.00 87.75 430 GLY A C 1
ATOM 3356 O O . GLY A 1 430 ? -3.643 -0.165 -35.668 1.00 87.75 430 GLY A O 1
ATOM 3357 N N . GLN A 1 431 ? -1.764 0.300 -34.519 1.00 86.88 431 GLN A N 1
ATOM 3358 C CA . GLN A 1 431 ? -0.846 0.236 -35.662 1.00 86.88 431 GLN A CA 1
ATOM 3359 C C . GLN A 1 431 ? 0.191 -0.888 -35.586 1.00 86.88 431 GLN A C 1
ATOM 3361 O O . GLN A 1 431 ? 0.934 -1.078 -36.552 1.00 86.88 431 GLN A O 1
ATOM 3366 N N . ASP A 1 432 ? 0.266 -1.614 -34.467 1.00 87.69 432 ASP A N 1
ATOM 3367 C CA . ASP A 1 432 ? 1.258 -2.671 -34.218 1.00 87.69 432 ASP A CA 1
ATOM 3368 C C . ASP A 1 432 ? 2.699 -2.197 -34.514 1.00 87.69 432 ASP A C 1
ATOM 3370 O O . ASP A 1 432 ? 3.461 -2.797 -35.276 1.00 87.69 432 ASP A O 1
ATOM 3374 N N . PHE A 1 433 ? 3.049 -1.021 -33.987 1.00 89.25 433 PHE A N 1
ATOM 3375 C CA . PHE A 1 433 ? 4.397 -0.469 -34.037 1.00 89.25 433 PHE A CA 1
ATOM 3376 C C . PHE A 1 433 ? 5.219 -0.969 -32.853 1.00 89.25 433 PHE A C 1
ATOM 3378 O O . PHE A 1 433 ? 4.784 -0.888 -31.708 1.00 89.25 433 PHE A O 1
ATOM 3385 N N . GLN A 1 434 ? 6.473 -1.359 -33.100 1.00 90.50 434 GLN A N 1
ATOM 3386 C CA . GLN A 1 434 ? 7.430 -1.491 -32.002 1.00 90.50 434 GLN A CA 1
ATOM 3387 C C . GLN A 1 434 ? 7.740 -0.091 -31.475 1.00 90.50 434 GLN A C 1
ATOM 3389 O O . GLN A 1 434 ? 8.288 0.737 -32.205 1.00 90.50 434 GLN A O 1
ATOM 3394 N N . SER A 1 435 ? 7.372 0.198 -30.230 1.00 92.69 435 SER A N 1
ATOM 3395 C CA . SER A 1 435 ? 7.509 1.537 -29.666 1.00 92.69 435 SER A CA 1
ATOM 3396 C C . SER A 1 435 ? 8.285 1.543 -28.349 1.00 92.69 435 SER A C 1
ATOM 3398 O O . SER A 1 435 ? 8.214 0.618 -27.542 1.00 92.69 435 SER A O 1
ATOM 3400 N N . VAL A 1 436 ? 9.065 2.603 -28.148 1.00 93.88 436 VAL A N 1
ATOM 3401 C CA . VAL A 1 436 ? 9.724 2.942 -26.889 1.00 93.88 436 VAL A CA 1
ATOM 3402 C C . VAL A 1 436 ? 9.311 4.362 -26.547 1.00 93.88 436 VAL A C 1
ATOM 3404 O O . VAL A 1 436 ? 9.579 5.291 -27.309 1.00 93.88 436 VAL A O 1
ATOM 3407 N N . ILE A 1 437 ? 8.666 4.536 -25.398 1.00 94.69 437 ILE A N 1
ATOM 3408 C CA . ILE A 1 437 ? 8.278 5.850 -24.889 1.00 94.69 437 ILE A CA 1
ATOM 3409 C C . ILE A 1 437 ? 9.206 6.210 -23.731 1.00 94.69 437 ILE A C 1
ATOM 3411 O O . ILE A 1 437 ? 9.357 5.438 -22.786 1.00 94.69 437 ILE A O 1
ATOM 3415 N N . SER A 1 438 ? 9.839 7.378 -23.805 1.00 93.62 438 SER A N 1
ATOM 3416 C CA . SER A 1 438 ? 10.756 7.881 -22.779 1.00 93.62 438 SER A CA 1
ATOM 3417 C C . SER A 1 438 ? 10.508 9.360 -22.507 1.00 93.62 438 SER A C 1
ATOM 3419 O O . SER A 1 438 ? 9.847 10.048 -23.282 1.00 93.62 438 SER A O 1
ATOM 3421 N N . LEU A 1 439 ? 11.046 9.864 -21.400 1.00 92.94 439 LEU A N 1
ATOM 3422 C CA . LEU A 1 439 ? 11.058 11.296 -21.130 1.00 92.94 439 LEU A CA 1
ATOM 3423 C C . LEU A 1 439 ? 12.245 11.949 -21.836 1.00 92.94 439 LEU A C 1
ATOM 3425 O O . LEU A 1 439 ? 13.330 11.369 -21.905 1.00 92.94 439 LEU A O 1
ATOM 3429 N N . ILE A 1 440 ? 12.047 13.176 -22.317 1.00 91.31 440 ILE A N 1
ATOM 3430 C CA . ILE A 1 440 ? 13.119 13.985 -22.912 1.00 91.31 440 ILE A CA 1
ATOM 3431 C C . ILE A 1 440 ? 14.265 14.155 -21.904 1.00 91.31 440 ILE A C 1
ATOM 3433 O O . ILE A 1 440 ? 15.420 13.970 -22.274 1.00 91.31 440 ILE A O 1
ATOM 3437 N N . GLU A 1 441 ? 13.952 14.413 -20.628 1.00 89.62 441 GLU A N 1
ATOM 3438 C CA . GLU A 1 441 ? 14.959 14.569 -19.566 1.00 89.62 441 GLU A CA 1
ATOM 3439 C C . GLU A 1 441 ? 15.881 13.344 -19.452 1.00 89.62 441 GLU A C 1
ATOM 3441 O O . GLU A 1 441 ? 17.094 13.504 -19.414 1.00 89.62 441 GLU A O 1
ATOM 3446 N N . ASN A 1 442 ? 15.338 12.125 -19.536 1.00 89.38 442 ASN A N 1
ATOM 3447 C CA . ASN A 1 442 ? 16.124 10.888 -19.457 1.00 89.38 442 ASN A CA 1
ATOM 3448 C C . ASN A 1 442 ? 17.022 10.684 -20.686 1.00 89.38 442 ASN A C 1
ATOM 3450 O O . ASN A 1 442 ? 18.063 10.038 -20.606 1.00 89.38 442 ASN A O 1
ATOM 3454 N N . MET A 1 443 ? 16.604 11.190 -21.848 1.00 87.62 443 MET A N 1
ATOM 3455 C CA . MET A 1 443 ? 17.415 11.117 -23.063 1.00 87.62 443 MET A CA 1
ATOM 3456 C C . MET A 1 443 ? 18.557 12.130 -23.055 1.00 87.62 443 MET A C 1
ATOM 3458 O O . MET A 1 443 ? 19.607 11.853 -23.635 1.00 87.62 443 MET A O 1
ATOM 3462 N N . LEU A 1 444 ? 18.345 13.293 -22.437 1.00 88.38 444 LEU A N 1
ATOM 3463 C CA . LEU A 1 444 ? 19.314 14.388 -22.397 1.00 88.38 444 LEU A CA 1
ATOM 3464 C C . LEU A 1 444 ? 20.238 14.344 -21.173 1.00 88.38 444 LEU A C 1
ATOM 3466 O O . LEU A 1 444 ? 21.305 14.960 -21.217 1.00 88.38 444 LEU A O 1
ATOM 3470 N N . ASP A 1 445 ? 19.854 13.633 -20.111 1.00 82.06 445 ASP A N 1
ATOM 3471 C CA . ASP A 1 445 ? 20.700 13.408 -18.942 1.00 82.06 445 ASP A CA 1
ATOM 3472 C C . ASP A 1 445 ? 21.996 12.717 -19.367 1.00 82.06 445 ASP A C 1
ATOM 3474 O O . ASP A 1 445 ? 21.965 11.656 -19.979 1.00 82.06 445 ASP A O 1
ATOM 3478 N N . LYS A 1 446 ? 23.141 13.339 -19.080 1.00 65.50 446 LYS A N 1
ATOM 3479 C CA . LYS A 1 446 ? 24.466 12.840 -19.466 1.00 65.50 446 LYS A CA 1
ATOM 3480 C C . LYS A 1 446 ? 25.051 11.871 -18.438 1.00 65.50 446 LYS A C 1
ATOM 3482 O O . LYS A 1 446 ? 25.976 11.147 -18.794 1.00 65.50 446 LYS A O 1
ATOM 3487 N N . GLU A 1 447 ? 24.536 11.858 -17.208 1.00 55.62 447 GLU A N 1
ATOM 3488 C CA . GLU A 1 447 ? 25.066 11.057 -16.095 1.00 55.62 447 GLU A CA 1
ATOM 3489 C C . GLU A 1 447 ? 24.353 9.700 -15.950 1.00 55.62 447 GLU A C 1
ATOM 3491 O O . GLU A 1 447 ? 24.956 8.739 -15.483 1.00 55.62 447 GLU A O 1
ATOM 3496 N N . GLY A 1 448 ? 23.104 9.573 -16.411 1.00 48.16 448 GLY A N 1
ATOM 3497 C CA . GLY A 1 448 ? 22.300 8.342 -16.314 1.00 48.16 448 GLY A CA 1
ATOM 3498 C C . GLY A 1 448 ? 22.600 7.246 -17.350 1.00 48.16 448 GLY A C 1
ATOM 3499 O O . GLY A 1 448 ? 21.748 6.394 -17.597 1.00 48.16 448 GLY A O 1
ATOM 3500 N N . HIS A 1 449 ? 23.760 7.290 -18.010 1.00 43.38 449 HIS A N 1
ATOM 3501 C CA . HIS A 1 449 ? 24.000 6.615 -19.294 1.00 43.38 449 HIS A CA 1
ATOM 3502 C C . HIS A 1 449 ? 25.097 5.541 -19.295 1.00 43.38 449 HIS A C 1
ATOM 3504 O O . HIS A 1 449 ? 25.372 5.000 -20.373 1.00 43.38 449 HIS A O 1
ATOM 3510 N N . ASP A 1 450 ? 25.698 5.223 -18.153 1.00 35.62 450 ASP A N 1
ATOM 3511 C CA . ASP A 1 450 ? 26.675 4.128 -18.034 1.00 35.62 450 ASP A CA 1
ATOM 3512 C C . ASP A 1 450 ? 26.030 2.774 -17.706 1.00 35.62 450 ASP A C 1
ATOM 3514 O O . ASP A 1 450 ? 25.220 2.701 -16.751 1.00 35.62 450 ASP A O 1
#

pLDDT: mean 82.95, std 14.44, range [25.84, 96.31]

Secondary structure (DSSP, 8-state):
--------EEEEEEEPPP---SSS-----EEEEEEE-------HHHHHHHHHTS-TT---HHHHHHHHHHHHHHHHHHSEE-TT-SSEE--TTSTTEEEEETTEEEEEEEEEEEEEETTEEEEEEEEEEEEEEPSEEHHHHHHHHHHH-SS--HHHHHTT-EEEESSSSS-EEEE--EEEEEETTT-EEEETTTEEEEHHHHHHHHH----SSTTTSEEEE--BTTB--EEEGGGEEEPTT-B--SPPPHHHHHHHHHHH---HHHHHHIIIIIIHHHTT-STT-TTTGGGT-----SPPP-----PPPPP-SS-SS-SS--EE--EEEEEEE-TT--S-HHHHHHHHHHHHHHHHHHHHHTT-EE-S--EEEEEEPPP--SS-TT-HHHHHHHHHHHHTSSS--SEEEEEESS--HHHHHHHHIIIIIIS--EEEEEEHHHHH-SSTT-

Solvent-accessible surface area (backbone atoms only — not comparable to full-atom values): 26674 Å² total; per-residue (Å²): 142,80,85,77,80,85,71,78,50,77,47,80,47,76,48,82,57,82,85,62,94,71,65,101,63,80,92,58,65,54,76,42,82,45,76,52,73,77,81,83,85,74,58,70,66,60,49,53,34,35,31,67,61,76,35,78,86,61,80,56,62,69,54,41,50,52,49,33,53,43,59,44,44,35,22,64,72,74,29,48,65,45,97,89,49,92,36,34,34,54,64,77,87,47,102,54,48,50,80,73,50,100,59,34,29,36,35,52,24,45,30,75,40,60,42,86,41,86,74,44,78,44,75,52,71,47,77,49,74,50,45,23,32,47,71,40,52,37,38,60,52,52,52,52,47,60,72,73,35,98,79,66,63,64,46,81,75,49,41,69,33,40,28,31,37,66,83,51,102,55,82,49,77,39,46,28,60,38,63,41,100,39,23,19,61,75,36,70,43,85,37,96,90,70,41,81,37,29,47,41,60,46,39,34,74,74,68,68,42,82,71,90,50,31,83,79,40,48,16,34,20,49,31,61,89,98,42,86,39,78,40,51,27,81,44,27,30,35,38,64,72,31,69,62,80,71,89,70,51,72,70,52,47,50,51,54,47,57,71,66,66,58,56,72,68,58,48,51,48,46,42,62,70,50,38,36,60,64,38,42,58,51,90,76,33,68,55,36,40,79,72,72,53,83,70,77,82,67,81,86,86,76,93,81,81,86,77,80,79,80,82,74,93,55,72,88,44,57,96,63,70,48,76,44,70,38,43,33,36,40,36,42,37,48,91,83,62,86,70,53,69,71,58,53,49,51,54,52,51,53,38,52,51,53,51,44,52,52,39,42,77,29,53,28,49,57,53,86,75,52,52,75,49,78,44,82,47,77,77,89,39,92,89,43,76,49,39,59,70,52,42,50,51,52,51,52,51,59,73,68,43,99,59,84,56,63,34,36,43,37,29,28,70,64,87,57,63,43,50,53,52,42,46,49,47,42,32,59,70,68,64,66,39,50,70,45,80,44,46,43,66,71,58,66,45,81,81,84,72,127